Protein AF-A0AAE3ELM3-F1 (afdb_monomer)

Radius of gyration: 30.12 Å; Cα contacts (8 Å, |Δi|>4): 1224; chains: 1; bounding box: 71×66×87 Å

pLDDT: mean 86.5, std 17.73, range [20.83, 98.94]

Organism: NCBI:txid156

Foldseek 3Di:
DDDDDDDDDDDDDDDDDDPDDDDDDDDDDDDPKAQPAKDKPPLAAEAAEQFDKDAIFIWGQIPVRDIDTDQFFPDKDDDCQWDDDGRMIHGHDFDWDWIWTHHRHHTGTYTYGYDHFFDAKEKDWPQDDPQEDEDEQQDKTFIWIWTQTPVRDIDTDAVVQPKDKDDPQWDWEGDVVGIITGRQAFDWDWIWIDGRPYIYIGTYGYHGQDLDDFFDQDLVLLLAAAAEDAQAFVPADVVVPRHDALVSLLVLVVLCVVLRHAEYEDAFLHPRVVSNLVSCVVNVRNHAYAYHQAQQEECVPCVNVSVVRLVSVLVCCVVRVSRYQEYAYHAQQPDPVPPGRHYALVRLLRSLSNSVVSDDHFYEHEHALLLLFDQDLDDDPPDAWQPDDRPRSPACPPPVGHRPNVSRLVNGSAYAHEDELLVCVVVCRTNLQQVVDDPFLVSLLVSLVVSLVRRLSSVVRSQVSCVVSVVNVHAYAHNEYFAFCDQQQPSFQGHHLLSRLSNVVSVCCQANNPPADPSRPRHHSHHHYPHAEFHCNCRSPTRGHCAYSVRQGTSNRCVPDPDPSRHDDPPDDDDDSRPRGHNPRD

Structure (mmCIF, N/CA/C/O backbone):
data_AF-A0AAE3ELM3-F1
#
_entry.id   AF-A0AAE3ELM3-F1
#
loop_
_atom_site.group_PDB
_atom_site.id
_atom_site.type_symbol
_atom_site.label_atom_id
_atom_site.label_alt_id
_atom_site.label_comp_id
_atom_site.label_asym_id
_atom_site.label_entity_id
_atom_site.label_seq_id
_atom_site.pdbx_PDB_ins_code
_atom_site.Cartn_x
_atom_site.Cartn_y
_atom_site.Cartn_z
_atom_site.occupancy
_atom_site.B_iso_or_equiv
_atom_site.auth_seq_id
_atom_site.auth_comp_id
_atom_site.auth_asym_id
_atom_site.auth_atom_id
_atom_site.pdbx_PDB_model_num
ATOM 1 N N . MET A 1 1 ? 17.081 30.470 3.384 1.00 31.11 1 MET A N 1
ATOM 2 C CA . MET A 1 1 ? 16.284 31.578 3.964 1.00 31.11 1 MET A CA 1
ATOM 3 C C . MET A 1 1 ? 15.114 30.976 4.727 1.00 31.11 1 MET A C 1
ATOM 5 O O . MET A 1 1 ? 14.597 29.957 4.302 1.00 31.11 1 MET A O 1
ATOM 9 N N . LYS A 1 2 ? 14.789 31.534 5.896 1.00 24.12 2 LYS A N 1
ATOM 10 C CA . LYS A 1 2 ? 13.784 31.037 6.851 1.00 24.12 2 LYS A CA 1
ATOM 11 C C . LYS A 1 2 ? 12.340 31.357 6.404 1.00 24.12 2 LYS A C 1
ATOM 13 O O . LYS A 1 2 ? 12.124 32.464 5.928 1.00 24.12 2 LYS A O 1
ATOM 18 N N . LYS A 1 3 ? 11.403 30.488 6.838 1.00 23.50 3 LYS A N 1
ATOM 19 C CA . LYS A 1 3 ? 10.053 30.774 7.402 1.00 23.50 3 LYS A CA 1
ATOM 20 C C . LYS A 1 3 ? 8.847 31.039 6.456 1.00 23.50 3 LYS A C 1
ATOM 22 O O . LYS A 1 3 ? 8.784 32.110 5.874 1.00 23.50 3 LYS A O 1
ATOM 27 N N . ILE A 1 4 ? 7.824 30.154 6.486 1.00 23.53 4 ILE A N 1
ATOM 28 C CA . ILE A 1 4 ? 6.465 30.309 7.109 1.00 23.53 4 ILE A CA 1
ATOM 29 C C . ILE A 1 4 ? 5.356 29.493 6.399 1.00 23.53 4 ILE A C 1
ATOM 31 O O . ILE A 1 4 ? 5.219 29.607 5.188 1.00 23.53 4 ILE A O 1
ATOM 35 N N . ALA A 1 5 ? 4.545 28.799 7.229 1.00 24.80 5 ALA A N 1
ATOM 36 C CA . ALA A 1 5 ? 3.102 28.431 7.158 1.00 24.80 5 ALA A CA 1
ATOM 37 C C . ALA A 1 5 ? 2.951 26.930 7.508 1.00 24.80 5 ALA A C 1
ATOM 39 O O . ALA A 1 5 ? 3.379 26.096 6.730 1.00 24.80 5 ALA A O 1
ATOM 40 N N . LEU A 1 6 ? 2.601 26.460 8.715 1.00 21.14 6 LEU A N 1
ATOM 41 C CA . LEU A 1 6 ? 1.459 26.673 9.626 1.00 21.14 6 LEU A CA 1
ATOM 42 C C . LEU A 1 6 ? 0.081 26.423 8.991 1.00 21.14 6 LEU A C 1
ATOM 44 O O . LEU A 1 6 ? -0.468 27.334 8.385 1.00 21.14 6 LEU A O 1
ATOM 48 N N . THR A 1 7 ? -0.505 25.242 9.236 1.00 22.36 7 THR A N 1
ATOM 49 C CA . THR A 1 7 ? -1.917 25.059 9.642 1.00 22.36 7 THR A CA 1
ATOM 50 C C . THR A 1 7 ? -2.063 23.742 10.429 1.00 22.36 7 THR A C 1
ATOM 52 O O . THR A 1 7 ? -1.334 22.784 10.200 1.00 22.36 7 THR A O 1
ATOM 55 N N . LEU A 1 8 ? -2.939 23.794 11.435 1.00 20.83 8 LEU A N 1
ATOM 56 C CA . LEU A 1 8 ? -3.191 22.884 12.554 1.00 20.83 8 LEU A CA 1
ATOM 57 C C . LEU A 1 8 ? -3.779 21.513 12.165 1.00 20.83 8 LEU A C 1
ATOM 59 O O . LEU A 1 8 ? -4.745 21.461 11.411 1.00 20.83 8 LEU A O 1
ATOM 63 N N . MET A 1 9 ? -3.361 20.462 12.878 1.00 21.52 9 MET A N 1
ATOM 64 C CA . MET A 1 9 ? -4.254 19.389 13.336 1.00 21.52 9 MET A CA 1
ATOM 65 C C . MET A 1 9 ? -3.806 18.893 14.719 1.00 21.52 9 MET A C 1
ATOM 67 O O . MET A 1 9 ? -2.619 18.890 15.045 1.00 21.52 9 MET A O 1
ATOM 71 N N . ALA A 1 10 ? -4.793 18.607 15.564 1.00 21.73 10 ALA A N 1
ATOM 72 C CA . ALA A 1 10 ? -4.666 18.370 16.994 1.00 21.73 10 ALA A CA 1
ATOM 73 C C . ALA A 1 10 ? -3.895 17.078 17.309 1.00 21.73 10 ALA A C 1
ATOM 75 O O . ALA A 1 10 ? -4.204 16.016 16.780 1.00 21.73 10 ALA A O 1
ATOM 76 N N . ALA A 1 11 ? -2.907 17.186 18.198 1.00 23.77 11 ALA A N 1
ATOM 77 C CA . ALA A 1 11 ? -2.119 16.066 18.689 1.00 23.77 11 ALA A CA 1
ATOM 78 C C . ALA A 1 11 ? -2.750 15.476 19.958 1.00 23.77 11 ALA A C 1
ATOM 80 O O . ALA A 1 11 ? -2.839 16.146 20.990 1.00 23.77 11 ALA A O 1
ATOM 81 N N . SER A 1 12 ? -3.126 14.202 19.882 1.00 22.72 12 SER A N 1
ATOM 82 C CA . SER A 1 12 ? -3.283 13.318 21.035 1.00 22.72 12 SER A CA 1
ATOM 83 C C . SER A 1 12 ? -1.899 13.067 21.638 1.00 22.72 12 SER A C 1
ATOM 85 O O . SER A 1 12 ? -1.017 12.518 20.982 1.00 22.72 12 SER A O 1
ATOM 87 N N . ILE A 1 13 ? -1.678 13.507 22.877 1.00 23.81 13 ILE A N 1
ATOM 88 C CA . ILE A 1 13 ? -0.416 13.292 23.592 1.00 23.81 13 ILE A CA 1
ATOM 89 C C . ILE A 1 13 ? -0.463 11.903 24.234 1.00 23.81 13 ILE A C 1
ATOM 91 O O . ILE A 1 13 ? -1.102 11.708 25.265 1.00 23.81 13 ILE A O 1
ATOM 95 N N . ALA A 1 14 ? 0.230 10.944 23.619 1.00 24.64 14 ALA A N 1
ATOM 96 C CA . ALA A 1 14 ? 0.595 9.685 24.253 1.00 24.64 14 ALA A CA 1
ATOM 97 C C . ALA A 1 14 ? 1.816 9.908 25.163 1.00 24.64 14 ALA A C 1
ATOM 99 O O . ALA A 1 14 ? 2.844 10.449 24.751 1.00 24.64 14 ALA A O 1
ATOM 100 N N . LEU A 1 15 ? 1.669 9.512 26.425 1.00 24.39 15 LEU A N 1
ATOM 101 C CA . LEU A 1 15 ? 2.654 9.640 27.491 1.00 24.39 15 LEU A CA 1
ATOM 102 C C . LEU A 1 15 ? 3.728 8.545 27.339 1.00 24.39 15 LEU A C 1
ATOM 104 O O . LEU A 1 15 ? 3.475 7.383 27.645 1.00 24.39 15 LEU A O 1
ATOM 108 N N . ALA A 1 16 ? 4.929 8.902 26.879 1.00 25.42 16 ALA A N 1
ATOM 109 C CA . ALA A 1 16 ? 6.092 8.015 26.928 1.00 25.42 16 ALA A CA 1
ATOM 110 C C . ALA A 1 16 ? 6.885 8.268 28.221 1.00 25.42 16 ALA A C 1
ATOM 112 O O . ALA A 1 16 ? 7.353 9.378 28.482 1.00 25.42 16 ALA A O 1
ATOM 113 N N . ALA A 1 17 ? 7.023 7.224 29.038 1.00 25.05 17 ALA A N 1
ATOM 114 C CA . ALA A 1 17 ? 7.783 7.237 30.278 1.00 25.05 17 ALA A CA 1
ATOM 115 C C . ALA A 1 17 ? 9.288 7.402 30.003 1.00 25.05 17 ALA A C 1
ATOM 117 O O . ALA A 1 17 ? 9.939 6.494 29.493 1.00 25.05 17 ALA A O 1
ATOM 118 N N . PHE A 1 18 ? 9.858 8.541 30.402 1.00 24.84 18 PHE A N 1
ATOM 119 C CA . PHE A 1 18 ? 11.303 8.699 30.563 1.00 24.84 18 PHE A CA 1
ATOM 120 C C . PHE A 1 18 ? 11.675 8.468 32.029 1.00 24.84 18 PHE A C 1
ATOM 122 O O . PHE A 1 18 ? 11.597 9.360 32.873 1.00 24.84 18 PHE A O 1
ATOM 129 N N . THR A 1 19 ? 12.104 7.249 32.341 1.00 26.81 19 THR A N 1
ATOM 130 C CA . THR A 1 19 ? 12.900 6.972 33.538 1.00 26.81 19 THR A CA 1
ATOM 131 C C . THR A 1 19 ? 14.340 7.416 33.308 1.00 26.81 19 THR A C 1
ATOM 133 O O . THR A 1 19 ? 15.015 6.895 32.425 1.00 26.81 19 THR A O 1
ATOM 136 N N . GLY A 1 20 ? 14.825 8.314 34.167 1.00 26.19 20 GLY A N 1
ATOM 137 C CA . GLY A 1 20 ? 16.253 8.472 34.433 1.00 26.19 20 GLY A CA 1
ATOM 138 C C . GLY A 1 20 ? 16.920 9.693 33.807 1.00 26.19 20 GLY A C 1
ATOM 139 O O . GLY A 1 20 ? 17.681 9.562 32.861 1.00 26.19 20 GLY A O 1
ATOM 140 N N . CYS A 1 21 ? 16.745 10.862 34.426 1.00 24.48 21 CYS A N 1
ATOM 141 C CA . CYS A 1 21 ? 17.859 11.788 34.626 1.00 24.48 21 CYS A CA 1
ATOM 142 C C . CYS A 1 21 ? 17.506 12.783 35.736 1.00 24.48 21 CYS A C 1
ATOM 144 O O . CYS A 1 21 ? 16.582 13.582 35.607 1.00 24.48 21 CYS A O 1
ATOM 146 N N . SER A 1 22 ? 18.243 12.735 36.845 1.00 30.77 22 SER A N 1
ATOM 147 C CA . SER A 1 22 ? 18.245 13.802 37.840 1.00 30.77 22 SER A CA 1
ATOM 148 C C . SER A 1 22 ? 18.814 15.067 37.194 1.00 30.77 22 SER A C 1
ATOM 150 O O . SER A 1 22 ? 20.025 15.163 36.997 1.00 30.77 22 SER A O 1
ATOM 152 N N . GLN A 1 23 ? 17.963 16.032 36.857 1.00 27.97 23 GLN A N 1
ATOM 153 C CA . GLN A 1 23 ? 18.405 17.391 36.559 1.00 27.97 23 GLN A CA 1
ATOM 154 C C . GLN A 1 23 ? 18.142 18.269 37.777 1.00 27.97 23 GLN A C 1
ATOM 156 O O . GLN A 1 23 ? 17.056 18.791 38.001 1.00 27.97 23 GLN A O 1
ATOM 161 N N . THR A 1 24 ? 19.180 18.388 38.598 1.00 32.44 24 THR A N 1
ATOM 162 C CA . THR A 1 24 ? 19.402 19.552 39.447 1.00 32.44 24 THR A CA 1
ATOM 163 C C . THR A 1 24 ? 19.797 20.727 38.559 1.00 32.44 24 THR A C 1
ATOM 165 O O . THR A 1 24 ? 20.784 20.618 37.831 1.00 32.44 24 THR A O 1
ATOM 168 N N . GLY A 1 25 ? 19.086 21.848 38.658 1.00 27.98 25 GLY A N 1
ATOM 169 C CA . GLY A 1 25 ? 19.544 23.118 38.101 1.00 27.98 25 GLY A CA 1
ATOM 170 C C . GLY A 1 25 ? 18.412 24.001 37.607 1.00 27.98 25 GLY A C 1
ATOM 171 O O . GLY A 1 25 ? 18.309 24.209 36.406 1.00 27.98 25 GLY A O 1
ATOM 172 N N . ASP A 1 26 ? 17.595 24.521 38.526 1.00 35.44 26 ASP A N 1
ATOM 173 C CA . ASP A 1 26 ? 16.844 25.744 38.247 1.00 35.44 26 ASP A CA 1
ATOM 174 C C . ASP A 1 26 ? 17.759 26.956 38.467 1.00 35.44 26 ASP A C 1
ATOM 176 O O . ASP A 1 26 ? 18.545 27.026 39.418 1.00 35.44 26 ASP A O 1
ATOM 180 N N . ASP A 1 27 ? 17.634 27.876 37.521 1.00 40.88 27 ASP A N 1
ATOM 181 C CA . ASP A 1 27 ? 18.385 29.099 37.297 1.00 40.88 27 ASP A CA 1
ATOM 182 C C . ASP A 1 27 ? 18.677 29.946 38.544 1.00 40.88 27 ASP A C 1
ATOM 184 O O . ASP A 1 27 ? 17.789 30.430 39.249 1.00 40.88 27 ASP A O 1
ATOM 188 N N . ALA A 1 28 ? 19.963 30.243 38.734 1.00 37.75 28 ALA A N 1
ATOM 189 C CA . ALA A 1 28 ? 20.423 31.349 39.556 1.00 37.75 28 ALA A CA 1
ATOM 190 C C . ALA A 1 28 ? 20.640 32.593 38.677 1.00 37.75 28 ALA A C 1
ATOM 192 O O . ALA A 1 28 ? 21.554 32.610 37.852 1.00 37.75 28 ALA A O 1
ATOM 193 N N . GLY A 1 29 ? 19.871 33.666 38.910 1.00 35.34 29 GLY A N 1
ATOM 194 C CA . GLY A 1 29 ? 20.280 35.007 38.478 1.00 35.34 29 GLY A CA 1
ATOM 195 C C . GLY A 1 29 ? 19.213 36.109 38.426 1.00 35.34 29 GLY A C 1
ATOM 196 O O . GLY A 1 29 ? 18.658 36.366 37.367 1.00 35.34 29 GLY A O 1
ATOM 197 N N . ALA A 1 30 ? 19.126 36.864 39.532 1.00 36.12 30 ALA A N 1
ATOM 198 C CA . ALA A 1 30 ? 18.789 38.295 39.658 1.00 36.12 30 ALA A CA 1
ATOM 199 C C . ALA A 1 30 ? 17.359 38.723 40.065 1.00 36.12 30 ALA A C 1
ATOM 201 O O . ALA A 1 30 ? 16.359 38.314 39.492 1.00 36.12 30 ALA A O 1
ATOM 202 N N . SER A 1 31 ? 17.353 39.697 40.991 1.00 44.28 31 SER A N 1
ATOM 203 C CA . SER A 1 31 ? 16.244 40.487 41.551 1.00 44.28 31 SER A CA 1
ATOM 204 C C . SER A 1 31 ? 15.563 39.903 42.793 1.00 44.28 31 SER A C 1
ATOM 206 O O . SER A 1 31 ? 15.165 38.747 42.822 1.00 44.28 31 SER A O 1
ATOM 208 N N . GLY A 1 32 ? 15.381 40.734 43.827 1.00 56.69 32 GLY A N 1
ATOM 209 C CA . GLY A 1 32 ? 14.529 40.475 44.998 1.00 56.69 32 GLY A CA 1
ATOM 210 C C . GLY A 1 32 ? 13.038 40.458 44.646 1.00 56.69 32 GLY A C 1
ATOM 211 O O . GLY A 1 32 ? 12.214 41.025 45.364 1.00 56.69 32 GLY A O 1
ATOM 212 N N . THR A 1 33 ? 12.713 39.862 43.504 1.00 67.06 33 THR A N 1
ATOM 213 C CA . THR A 1 33 ? 11.370 39.704 42.992 1.00 67.06 33 THR A CA 1
ATOM 214 C C . THR A 1 33 ? 10.753 38.477 43.658 1.00 67.06 33 THR A C 1
ATOM 216 O O . THR A 1 33 ? 11.276 37.372 43.552 1.00 67.06 33 THR A O 1
ATOM 219 N N . THR A 1 34 ? 9.644 38.669 44.365 1.00 88.19 34 THR A N 1
ATOM 220 C CA . THR A 1 34 ? 8.918 37.607 45.069 1.00 88.19 34 THR A CA 1
ATOM 221 C C . THR A 1 34 ? 7.609 37.302 44.353 1.00 88.19 34 THR A C 1
ATOM 223 O O . THR A 1 34 ? 7.040 38.170 43.684 1.00 88.19 34 THR A O 1
ATOM 226 N N . VAL A 1 35 ? 7.098 36.078 44.496 1.00 89.88 35 VAL A N 1
ATOM 227 C CA . VAL A 1 35 ? 5.748 35.747 44.022 1.00 89.88 35 VAL A CA 1
ATOM 228 C C . VAL A 1 35 ? 4.731 36.509 44.870 1.00 89.88 35 VAL A C 1
ATOM 230 O O . VAL A 1 35 ? 4.658 36.340 46.084 1.00 89.88 35 VAL A O 1
ATOM 233 N N . LYS A 1 36 ? 3.948 37.379 44.228 1.00 92.75 36 LYS A N 1
ATOM 234 C CA . LYS A 1 36 ? 2.915 38.194 44.880 1.00 92.75 36 LYS A CA 1
ATOM 235 C C . LYS A 1 36 ? 1.566 37.480 44.906 1.00 92.75 36 LYS A C 1
ATOM 237 O O . LYS A 1 36 ? 0.828 37.591 45.880 1.00 92.75 36 LYS A O 1
ATOM 242 N N . SER A 1 37 ? 1.219 36.802 43.818 1.00 92.25 37 SER A N 1
ATOM 243 C CA . SER A 1 37 ? -0.020 36.034 43.700 1.00 92.25 37 SER A CA 1
ATOM 244 C C . SER A 1 37 ? 0.097 34.966 42.622 1.00 92.25 37 SER A C 1
ATOM 246 O O . SER A 1 37 ? 0.992 35.016 41.776 1.00 92.25 37 SER A O 1
ATOM 248 N N . LEU A 1 38 ? -0.836 34.019 42.633 1.00 95.38 38 LEU A N 1
ATOM 249 C CA . LEU A 1 38 ? -0.985 33.026 41.578 1.00 95.38 38 LEU A CA 1
ATOM 250 C C . LEU A 1 38 ? -2.226 33.330 40.742 1.00 95.38 38 LEU A C 1
ATOM 252 O O . LEU A 1 38 ? -3.242 33.789 41.257 1.00 95.38 38 LEU A O 1
ATOM 256 N N . THR A 1 39 ? -2.138 33.043 39.450 1.00 93.88 39 THR A N 1
ATOM 257 C CA . THR A 1 39 ? -3.291 32.924 38.556 1.00 93.88 39 THR A CA 1
ATOM 258 C C . THR A 1 39 ? -3.341 31.490 38.074 1.00 93.88 39 THR A C 1
ATOM 260 O O . THR A 1 39 ? -2.351 30.987 37.544 1.00 93.88 39 THR A O 1
ATOM 263 N N . VAL A 1 40 ? -4.478 30.833 38.266 1.00 94.12 40 VAL A N 1
ATOM 264 C CA . VAL A 1 40 ? -4.682 29.448 37.851 1.00 94.12 40 VAL A CA 1
ATOM 265 C C . VAL A 1 40 ? -5.812 29.398 36.837 1.00 94.12 40 VAL A C 1
ATOM 267 O O . VAL A 1 40 ? -6.820 30.090 36.976 1.00 94.12 40 VAL A O 1
ATOM 270 N N . THR A 1 41 ? -5.612 28.625 35.777 1.00 93.75 41 THR A N 1
ATOM 271 C CA . THR A 1 41 ? -6.621 28.380 34.748 1.00 93.75 41 THR A CA 1
ATOM 272 C C . THR A 1 41 ? -6.786 26.870 34.574 1.00 93.75 41 THR A C 1
ATOM 274 O O . THR A 1 41 ? -5.778 26.209 34.318 1.00 93.75 41 THR A O 1
ATOM 277 N N . PRO A 1 42 ? -8.009 26.325 34.698 1.00 94.12 42 PRO A N 1
ATOM 278 C CA . PRO A 1 42 ? -9.259 27.040 34.987 1.00 94.12 42 PRO A CA 1
ATOM 279 C C . PRO A 1 42 ? -9.321 27.575 36.435 1.00 94.12 42 PRO A C 1
ATOM 281 O O . PRO A 1 42 ? -8.687 27.029 37.333 1.00 94.12 42 PRO A O 1
ATOM 284 N N . ALA A 1 43 ? -10.040 28.685 36.646 1.00 93.56 43 ALA A N 1
ATOM 285 C CA . ALA A 1 43 ? -10.176 29.325 37.965 1.00 93.56 43 ALA A CA 1
ATOM 286 C C . ALA A 1 43 ? -11.247 28.659 38.851 1.00 93.56 43 ALA A C 1
ATOM 288 O O . ALA A 1 43 ? -11.257 28.853 40.065 1.00 93.56 43 ALA A O 1
ATOM 289 N N . GLU A 1 44 ? -12.115 27.856 38.241 1.00 95.62 44 GLU A N 1
ATOM 290 C CA . GLU A 1 44 ? -13.090 26.974 38.875 1.00 95.62 44 GLU A CA 1
ATOM 291 C C . GLU A 1 44 ? -13.310 25.755 37.976 1.00 95.62 44 GLU A C 1
ATOM 293 O O . GLU A 1 44 ? -13.093 25.824 36.765 1.00 95.62 44 GLU A O 1
ATOM 298 N N . ILE A 1 45 ? -13.733 24.642 38.564 1.00 93.25 45 ILE A N 1
ATOM 299 C CA . ILE A 1 45 ? -14.085 23.424 37.839 1.00 93.25 45 ILE A CA 1
ATOM 300 C C . ILE A 1 45 ? -15.494 23.012 38.255 1.00 93.25 45 ILE A C 1
ATOM 302 O O . ILE A 1 45 ? -15.753 22.718 39.420 1.00 93.25 45 ILE A O 1
ATOM 306 N N . THR A 1 46 ? -16.413 22.951 37.305 1.00 92.00 46 THR A N 1
ATOM 307 C CA . THR A 1 46 ? -17.793 22.522 37.541 1.00 92.00 46 THR A CA 1
ATOM 308 C C . THR A 1 46 ? -18.109 21.290 36.703 1.00 92.00 46 THR A C 1
ATOM 310 O O . THR A 1 46 ? -17.515 21.081 35.648 1.00 92.00 46 THR A O 1
ATOM 313 N N . ASP A 1 47 ? -19.023 20.453 37.200 1.00 87.75 47 ASP A N 1
ATOM 314 C CA . ASP A 1 47 ? -19.543 19.270 36.497 1.00 87.75 47 ASP A CA 1
ATOM 315 C C . ASP A 1 47 ? -18.494 18.249 36.016 1.00 87.75 47 ASP A C 1
ATOM 317 O O . ASP A 1 47 ? -18.750 17.493 35.070 1.00 87.75 47 ASP A O 1
ATOM 321 N N . LEU A 1 48 ? -17.340 18.181 36.686 1.00 91.12 48 LEU A N 1
ATOM 322 C CA . LEU A 1 48 ? -16.274 17.243 36.345 1.00 91.12 48 LEU A CA 1
ATOM 323 C C . LEU A 1 48 ? -16.761 15.808 36.563 1.00 91.12 48 LEU A C 1
ATOM 325 O O . LEU A 1 48 ? -17.213 15.483 37.657 1.00 91.12 48 LEU A O 1
ATOM 329 N N . GLN A 1 49 ? -16.702 14.935 35.560 1.00 91.38 49 GLN A N 1
ATOM 330 C CA . GLN A 1 49 ? -17.092 13.539 35.763 1.00 91.38 49 GLN A CA 1
ATOM 331 C C . GLN A 1 49 ? -15.993 12.779 36.502 1.00 91.38 49 GLN A C 1
ATOM 333 O O . GLN A 1 49 ? -14.809 13.086 36.372 1.00 91.38 49 GLN A O 1
ATOM 338 N N . VAL A 1 50 ? -16.362 11.740 37.251 1.00 89.81 50 VAL A N 1
ATOM 339 C CA . VAL A 1 50 ? -15.374 10.763 37.737 1.00 89.81 50 VAL A CA 1
ATOM 340 C C . VAL A 1 50 ? -14.553 10.236 36.548 1.00 89.81 50 VAL A C 1
ATOM 342 O O . VAL A 1 50 ? -15.112 9.958 35.488 1.00 89.81 50 VAL A O 1
ATOM 345 N N . SER A 1 51 ? -13.235 10.114 36.735 1.00 89.38 51 SER A N 1
ATOM 346 C CA . SER A 1 51 ? -12.222 9.780 35.720 1.00 89.38 51 SER A CA 1
ATOM 347 C C . SER A 1 51 ? -11.868 10.888 34.721 1.00 89.38 51 SER A C 1
ATOM 349 O O . SER A 1 51 ? -10.935 10.695 33.942 1.00 89.38 51 SER A O 1
ATOM 351 N N . ASP A 1 52 ? -12.531 12.049 34.743 1.00 90.00 52 ASP A N 1
ATOM 352 C CA . ASP A 1 52 ? -12.083 13.191 33.943 1.00 90.00 52 ASP A CA 1
ATOM 353 C C . ASP A 1 52 ? -10.760 13.754 34.466 1.00 90.00 52 ASP A C 1
ATOM 355 O O . ASP A 1 52 ? -10.491 13.779 35.674 1.00 90.00 52 ASP A O 1
ATOM 359 N N . THR A 1 53 ? -9.962 14.276 33.536 1.00 91.81 53 THR A N 1
ATOM 360 C CA . THR A 1 53 ? -8.721 14.981 33.844 1.00 91.81 53 THR A CA 1
ATOM 361 C C . THR A 1 53 ? -8.808 16.458 33.492 1.00 91.81 53 THR A C 1
ATOM 363 O O . THR A 1 53 ? -9.330 16.814 32.437 1.00 91.81 53 THR A O 1
ATOM 366 N N . VAL A 1 54 ? -8.220 17.317 34.323 1.00 93.44 54 VAL A N 1
ATOM 367 C CA . VAL A 1 54 ? -8.099 18.758 34.057 1.00 93.44 54 VAL A CA 1
ATOM 368 C C . VAL A 1 54 ? -6.645 19.179 34.183 1.00 93.44 54 VAL A C 1
ATOM 370 O O . VAL A 1 54 ? -6.027 18.991 35.230 1.00 93.44 54 VAL A O 1
ATOM 373 N N . THR A 1 55 ? -6.097 19.792 33.136 1.00 93.88 55 THR A N 1
ATOM 374 C CA . THR A 1 55 ? -4.765 20.401 33.191 1.00 93.88 55 THR A CA 1
ATOM 375 C C . THR A 1 55 ? -4.853 21.837 33.691 1.00 93.88 55 THR A C 1
ATOM 377 O O . THR A 1 55 ? -5.573 22.670 33.143 1.00 93.88 55 THR A O 1
ATOM 380 N N . PHE A 1 56 ? -4.066 22.136 34.714 1.00 92.69 56 PHE A N 1
ATOM 381 C CA . PHE A 1 56 ? -3.940 23.450 35.311 1.00 92.69 56 PHE A CA 1
ATOM 382 C C . PHE A 1 56 ? -2.795 24.209 34.640 1.00 92.69 56 PHE A C 1
ATOM 384 O O . PHE A 1 56 ? -1.650 23.756 34.604 1.00 92.69 56 PHE A O 1
ATOM 391 N N . THR A 1 57 ? -3.075 25.420 34.170 1.00 93.44 57 THR A N 1
ATOM 392 C CA . THR A 1 57 ? -2.033 26.410 33.889 1.00 93.44 57 THR A CA 1
ATOM 393 C C . THR A 1 57 ? -1.853 27.275 35.123 1.00 93.44 57 THR A C 1
ATOM 395 O O . THR A 1 57 ? -2.750 28.035 35.484 1.00 93.44 57 THR A O 1
ATOM 398 N N . VAL A 1 58 ? -0.688 27.176 35.760 1.00 94.12 58 VAL A N 1
ATOM 399 C CA . VAL A 1 58 ? -0.340 27.967 36.943 1.00 94.12 58 VAL A CA 1
ATOM 400 C C . VAL A 1 58 ? 0.622 29.076 36.526 1.00 94.12 58 VAL A C 1
ATOM 402 O O . VAL A 1 58 ? 1.658 28.815 35.916 1.00 94.12 58 VAL A O 1
ATOM 405 N N . LYS A 1 59 ? 0.284 30.327 36.834 1.00 94.38 59 LYS A N 1
ATOM 406 C CA . LYS A 1 59 ? 1.124 31.502 36.579 1.00 94.38 59 LYS A CA 1
ATOM 407 C C . LYS A 1 59 ? 1.423 32.230 37.882 1.00 94.38 59 LYS A C 1
ATOM 409 O O . LYS A 1 59 ? 0.503 32.616 38.598 1.00 94.38 59 LYS A O 1
ATOM 414 N N . ALA A 1 60 ? 2.700 32.446 38.164 1.00 94.06 60 ALA A N 1
ATOM 415 C CA . ALA A 1 60 ? 3.168 33.268 39.266 1.00 94.06 60 ALA A CA 1
ATOM 416 C C . ALA A 1 60 ? 3.267 34.730 38.812 1.00 94.06 60 ALA A C 1
ATOM 418 O O . ALA A 1 60 ? 4.029 35.051 37.898 1.00 94.06 60 ALA A O 1
ATOM 419 N N . ASN A 1 61 ? 2.493 35.611 39.445 1.00 93.56 61 ASN A N 1
ATOM 420 C CA . ASN A 1 61 ? 2.595 37.055 39.266 1.00 93.56 61 ASN A CA 1
ATOM 421 C C . ASN A 1 61 ? 3.661 37.584 40.221 1.00 93.56 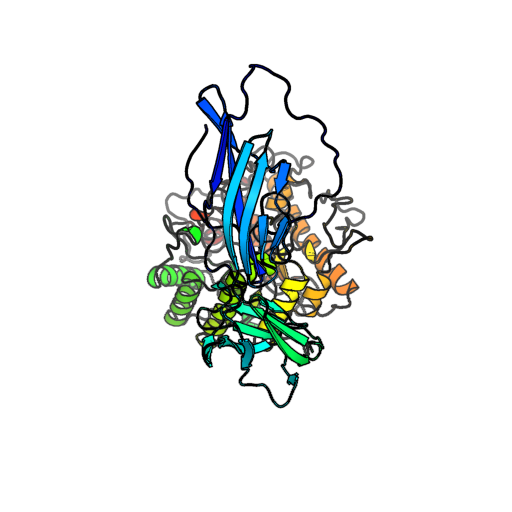61 ASN A C 1
ATOM 423 O O . ASN A 1 61 ? 3.532 37.465 41.444 1.00 93.56 61 ASN A O 1
ATOM 427 N N . LEU A 1 62 ? 4.712 38.156 39.660 1.00 93.56 62 LEU A N 1
ATOM 428 C CA . LEU A 1 62 ? 5.908 38.545 40.380 1.00 93.56 62 LEU A CA 1
ATOM 429 C C . LEU A 1 62 ? 5.831 40.005 40.859 1.00 93.56 62 LEU A C 1
ATOM 431 O O . LEU A 1 62 ? 5.087 40.824 40.314 1.00 93.56 62 LEU A O 1
ATOM 435 N N . SER A 1 63 ? 6.569 40.347 41.919 1.00 90.75 63 SER A N 1
ATOM 436 C CA . SER A 1 63 ? 6.502 41.672 42.557 1.00 90.75 63 SER A CA 1
ATOM 437 C C . SER A 1 63 ? 6.996 42.828 41.675 1.00 90.75 63 SER A C 1
ATOM 439 O O . SER A 1 63 ? 6.627 43.974 41.927 1.00 90.75 63 SER A O 1
ATOM 441 N N . ASP A 1 64 ? 7.758 42.534 40.619 1.00 89.56 64 ASP A N 1
ATOM 442 C CA . ASP A 1 64 ? 8.206 43.483 39.592 1.00 89.56 64 ASP A CA 1
ATOM 443 C C . ASP A 1 64 ? 7.205 43.654 38.431 1.00 89.56 64 ASP A C 1
ATOM 445 O O . ASP A 1 64 ? 7.459 44.406 37.492 1.00 89.56 64 ASP A O 1
ATOM 449 N N . GLY A 1 65 ? 6.050 42.985 38.507 1.00 86.94 65 GLY A N 1
ATOM 450 C CA . GLY A 1 65 ? 4.988 43.044 37.506 1.00 86.94 65 GLY A CA 1
ATOM 451 C C . GLY A 1 65 ? 5.125 42.032 36.367 1.00 86.94 65 GLY A C 1
ATOM 452 O O . GLY A 1 65 ? 4.249 41.990 35.504 1.00 86.94 65 GLY A O 1
ATOM 453 N N . THR A 1 66 ? 6.175 41.206 36.349 1.00 92.25 66 THR A N 1
ATOM 454 C CA . THR A 1 66 ? 6.316 40.120 35.367 1.00 92.25 66 THR A CA 1
ATOM 455 C C . THR A 1 66 ? 5.483 38.886 35.748 1.00 92.25 66 THR A C 1
ATOM 457 O O . THR A 1 66 ? 5.012 38.747 36.879 1.00 92.25 66 THR A O 1
ATOM 460 N N . VAL A 1 67 ? 5.252 37.982 34.787 1.00 91.94 67 VAL A N 1
ATOM 461 C CA . VAL A 1 67 ? 4.462 36.755 34.984 1.00 91.94 67 VAL A CA 1
ATOM 462 C C . VAL A 1 67 ? 5.266 35.545 34.519 1.00 91.94 67 VAL A C 1
ATOM 464 O O . VAL A 1 67 ? 5.705 35.500 33.370 1.00 91.94 67 VAL A O 1
ATOM 467 N N . LYS A 1 68 ? 5.423 34.548 35.394 1.00 92.06 68 LYS A N 1
ATOM 468 C CA . LYS A 1 68 ? 6.134 33.289 35.121 1.00 92.06 68 LYS A CA 1
ATOM 469 C C . LYS A 1 68 ? 5.146 32.126 35.060 1.00 92.06 68 LYS A C 1
ATOM 471 O O . LYS A 1 68 ? 4.350 31.948 35.977 1.00 92.06 68 LYS A O 1
ATOM 476 N N . THR A 1 69 ? 5.206 31.308 34.012 1.00 91.44 69 THR A N 1
ATOM 477 C CA . THR A 1 69 ? 4.462 30.038 33.967 1.00 91.44 69 THR A CA 1
ATOM 478 C C . THR A 1 69 ? 5.170 29.003 34.837 1.00 91.44 69 THR A C 1
ATOM 480 O O . THR A 1 69 ? 6.382 28.828 34.739 1.00 91.44 69 THR A O 1
ATOM 483 N N . VAL A 1 70 ? 4.409 28.323 35.686 1.00 90.00 70 VAL A N 1
ATOM 484 C CA . VAL A 1 70 ? 4.893 27.327 36.640 1.00 90.00 70 VAL A CA 1
ATOM 485 C C . VAL A 1 70 ? 4.619 25.938 36.070 1.00 90.00 70 VAL A C 1
ATOM 487 O O . VAL A 1 70 ? 3.466 25.535 35.913 1.00 90.00 70 VAL A O 1
ATOM 490 N N . SER A 1 71 ? 5.687 25.203 35.760 1.00 81.44 71 SER A N 1
ATOM 491 C CA . SER A 1 71 ? 5.613 23.835 35.230 1.00 81.44 71 SER A CA 1
ATOM 492 C C . SER A 1 71 ? 5.058 22.837 36.249 1.00 81.44 71 SER A C 1
ATOM 494 O O . SER A 1 71 ? 4.415 21.865 35.859 1.00 81.44 71 SER A O 1
ATOM 496 N N . ARG A 1 72 ? 5.271 23.089 37.549 1.00 83.50 72 ARG A N 1
ATOM 497 C CA . ARG A 1 72 ? 4.742 22.284 38.655 1.00 83.50 72 ARG A CA 1
ATOM 498 C C . ARG A 1 72 ? 4.530 23.123 39.917 1.00 83.50 72 ARG A C 1
ATOM 500 O O . ARG A 1 72 ? 5.468 23.770 40.379 1.00 83.50 72 ARG A O 1
ATOM 507 N N . ALA A 1 73 ? 3.326 23.104 40.491 1.00 82.00 73 ALA A N 1
ATOM 508 C CA . ALA A 1 73 ? 3.066 23.749 41.785 1.00 82.00 73 ALA A CA 1
ATOM 509 C C . ALA A 1 73 ? 3.805 23.040 42.942 1.00 82.00 73 ALA A C 1
ATOM 511 O O . ALA A 1 73 ? 4.091 21.842 42.863 1.00 82.00 73 ALA A O 1
ATOM 512 N N . SER A 1 74 ? 4.105 23.759 44.033 1.00 79.62 74 SER A N 1
ATOM 513 C CA . SER A 1 74 ? 4.834 23.182 45.176 1.00 79.62 74 SER A CA 1
ATOM 514 C C . SER A 1 74 ? 3.990 22.195 45.976 1.00 79.62 74 SER A C 1
ATOM 516 O O . SER A 1 74 ? 4.521 21.218 46.503 1.00 79.62 74 SER A O 1
ATOM 518 N N . SER A 1 75 ? 2.677 22.422 46.053 1.00 82.75 75 SER A N 1
ATOM 519 C CA . SER A 1 75 ? 1.730 21.443 46.577 1.00 82.75 75 SER A CA 1
ATOM 520 C C . SER A 1 75 ? 0.313 21.695 46.069 1.00 82.75 75 SER A C 1
ATOM 522 O O . SER A 1 75 ? -0.049 22.812 45.686 1.00 82.75 75 SER A O 1
ATOM 524 N N . TYR A 1 76 ? -0.481 20.629 46.119 1.00 85.50 76 TYR A N 1
ATOM 525 C CA . TYR A 1 76 ? -1.928 20.653 45.971 1.00 85.50 76 TYR A CA 1
ATOM 526 C C . TYR A 1 76 ? -2.570 20.128 47.257 1.00 85.50 76 TYR A C 1
ATOM 528 O O . TYR A 1 76 ? -1.991 19.272 47.932 1.00 85.50 76 TYR A O 1
ATOM 536 N N . GLY A 1 77 ? -3.766 20.614 47.596 1.00 76.12 77 GLY A N 1
ATOM 537 C CA . GLY A 1 77 ? -4.574 20.033 48.674 1.00 76.12 77 GLY A CA 1
ATOM 538 C C . GLY A 1 77 ? -4.863 18.542 48.444 1.00 76.12 77 GLY A C 1
ATOM 539 O O . GLY A 1 77 ? -4.949 18.098 47.298 1.00 76.12 77 GLY A O 1
ATOM 540 N N . THR A 1 78 ? -5.031 17.772 49.522 1.00 75.62 78 THR A N 1
ATOM 541 C CA . THR A 1 78 ? -5.412 16.349 49.453 1.00 75.62 78 THR A CA 1
ATOM 542 C C . THR A 1 78 ? -6.931 16.194 49.523 1.00 75.62 78 THR A C 1
ATOM 544 O O . THR A 1 78 ? -7.602 16.909 50.266 1.00 75.62 78 THR A O 1
ATOM 547 N N . SER A 1 79 ? -7.481 15.269 48.738 1.00 88.06 79 SER A N 1
ATOM 548 C CA . SER A 1 79 ? -8.911 14.959 48.691 1.00 88.06 79 SER A CA 1
ATOM 549 C C . SER A 1 79 ? -9.107 13.488 48.325 1.00 88.06 79 SER A C 1
ATOM 551 O O . SER A 1 79 ? -8.284 12.913 47.621 1.00 88.06 79 SER A O 1
ATOM 553 N N . SER A 1 80 ? -10.204 12.879 48.777 1.00 89.50 80 SER A N 1
ATOM 554 C CA . SER A 1 80 ? -10.673 11.576 48.279 1.00 89.50 80 SER A CA 1
ATOM 555 C C . SER A 1 80 ? -11.360 11.668 46.912 1.00 89.50 80 SER A C 1
ATOM 557 O O . SER A 1 80 ? -11.646 10.642 46.298 1.00 89.50 80 SER A O 1
ATOM 559 N N . HIS A 1 81 ? -11.653 12.888 46.451 1.00 91.88 81 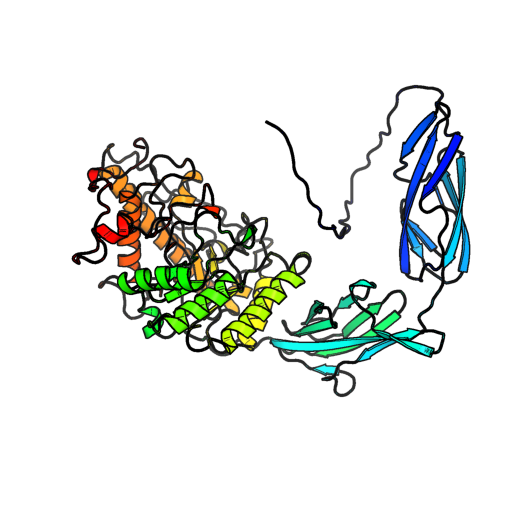HIS A N 1
ATOM 560 C CA . HIS A 1 81 ? -12.410 13.160 45.228 1.00 91.88 81 HIS A CA 1
ATOM 561 C C . HIS A 1 81 ? -11.526 13.378 43.997 1.00 91.88 81 HIS A C 1
ATOM 563 O O . HIS A 1 81 ? -12.040 13.353 42.880 1.00 91.88 81 HIS A O 1
ATOM 569 N N . TYR A 1 82 ? -10.219 13.588 44.180 1.00 93.12 82 TYR A N 1
ATOM 570 C CA . TYR A 1 82 ? -9.270 13.730 43.080 1.00 93.12 82 TYR A CA 1
ATOM 571 C C . TYR A 1 82 ? -7.840 13.337 43.477 1.00 93.12 82 TYR A C 1
ATOM 573 O O . TYR A 1 82 ? -7.461 13.396 44.647 1.00 93.12 82 TYR A O 1
ATOM 581 N N . THR A 1 83 ? -7.015 13.031 42.477 1.00 92.75 83 THR A N 1
ATOM 582 C CA . THR A 1 83 ? -5.549 12.974 42.579 1.00 92.75 83 THR A CA 1
ATOM 583 C C . THR A 1 83 ? -4.909 14.085 41.747 1.00 92.75 83 THR A C 1
ATOM 585 O O . THR A 1 83 ? -5.533 14.635 40.840 1.00 92.75 83 THR A O 1
ATOM 588 N N . MET A 1 84 ? -3.665 14.439 42.079 1.00 90.75 84 MET A N 1
ATOM 589 C CA . MET A 1 84 ? -2.878 15.443 41.361 1.00 90.75 84 MET A CA 1
ATOM 590 C C . MET A 1 84 ? -1.518 14.863 40.989 1.00 90.75 84 MET A C 1
ATOM 592 O O . MET A 1 84 ? -0.761 14.454 41.871 1.00 90.75 84 MET A O 1
ATOM 596 N N . GLU A 1 85 ? -1.182 14.890 39.704 1.00 88.88 85 GLU A N 1
ATOM 597 C CA . GLU A 1 85 ? 0.151 14.563 39.202 1.00 88.88 85 GLU A CA 1
ATOM 598 C C . GLU A 1 85 ? 0.665 15.719 38.341 1.00 88.88 85 GLU A C 1
ATOM 600 O O . GLU A 1 85 ? 0.029 16.129 37.371 1.00 88.88 85 GLU A O 1
ATOM 605 N N . ALA A 1 86 ? 1.803 16.302 38.736 1.00 87.12 86 ALA A N 1
ATOM 606 C CA . ALA A 1 86 ? 2.248 17.604 38.235 1.00 87.12 86 ALA A CA 1
ATOM 607 C C . ALA A 1 86 ? 1.105 18.636 38.310 1.00 87.12 86 ALA A C 1
ATOM 609 O O . ALA A 1 86 ? 0.588 18.866 39.397 1.00 87.12 86 ALA A O 1
ATOM 610 N N . ASN A 1 87 ? 0.701 19.226 37.185 1.00 91.50 87 ASN A N 1
ATOM 611 C CA . ASN A 1 87 ? -0.424 20.158 37.113 1.00 91.50 87 ASN A CA 1
ATOM 612 C C . ASN A 1 87 ? -1.700 19.507 36.541 1.00 91.50 87 ASN A C 1
ATOM 614 O O . ASN A 1 87 ? -2.551 20.209 36.001 1.00 91.50 87 ASN A O 1
ATOM 618 N N . ILE A 1 88 ? -1.838 18.183 36.600 1.00 92.69 88 ILE A N 1
ATOM 619 C CA . ILE A 1 88 ? -3.001 17.461 36.073 1.00 92.69 88 ILE A CA 1
ATOM 620 C C . ILE A 1 88 ? -3.806 16.896 37.240 1.00 92.69 88 ILE A C 1
ATOM 622 O O . ILE A 1 88 ? -3.298 16.110 38.039 1.00 92.69 88 ILE A O 1
ATOM 626 N N . LEU A 1 89 ? -5.066 17.314 37.332 1.00 93.44 89 LEU A N 1
ATOM 627 C CA . LEU A 1 89 ? -6.057 16.751 38.237 1.00 93.44 89 LEU A CA 1
ATOM 628 C C . LEU A 1 89 ? -6.723 15.550 37.574 1.00 93.44 89 LEU A C 1
ATOM 630 O O . LEU A 1 89 ? -7.108 15.665 36.416 1.00 93.44 89 LEU A O 1
ATOM 634 N N . THR A 1 90 ? -6.924 14.456 38.308 1.00 93.50 90 THR A N 1
ATOM 635 C CA . THR A 1 90 ? -7.787 13.334 37.896 1.00 93.50 90 THR A CA 1
ATOM 636 C C . THR A 1 90 ? -8.894 13.142 38.925 1.00 93.50 90 THR A C 1
ATOM 638 O O . THR A 1 90 ? -8.605 12.930 40.102 1.00 93.50 90 THR A O 1
ATOM 641 N N . ALA A 1 91 ? -10.157 13.220 38.512 1.00 93.00 91 ALA A N 1
ATOM 642 C CA . ALA A 1 91 ? -11.299 13.003 39.397 1.00 93.00 91 ALA A CA 1
ATOM 643 C C . ALA A 1 91 ? -11.450 11.522 39.775 1.00 93.00 91 ALA A C 1
ATOM 645 O O . ALA A 1 91 ? -11.444 10.650 38.909 1.00 93.00 91 ALA A O 1
ATOM 646 N N . THR A 1 92 ? -11.648 11.230 41.060 1.00 91.69 92 THR A N 1
ATOM 647 C CA . THR A 1 92 ? -11.726 9.854 41.583 1.00 91.69 92 THR A CA 1
ATOM 648 C C . THR A 1 92 ? -13.056 9.512 42.242 1.00 91.69 92 THR A C 1
ATOM 650 O O . THR A 1 92 ? -13.417 8.339 42.277 1.00 91.69 92 THR A O 1
ATOM 653 N N . ALA A 1 93 ? -13.795 10.495 42.763 1.00 91.44 93 ALA A N 1
ATOM 654 C CA . ALA A 1 93 ? -15.092 10.263 43.397 1.00 91.44 93 ALA A CA 1
ATOM 655 C C . ALA A 1 93 ? -15.955 11.530 43.416 1.00 91.44 93 ALA A C 1
ATOM 657 O O . ALA A 1 93 ? -15.431 12.637 43.512 1.00 91.44 93 ALA A O 1
ATOM 658 N N . GLU A 1 94 ? -17.277 11.352 43.403 1.00 92.38 94 GLU A N 1
ATOM 659 C CA . GLU A 1 94 ? -18.264 12.432 43.527 1.00 92.38 94 GLU A CA 1
ATOM 660 C C . GLU A 1 94 ? -18.046 13.256 44.807 1.00 92.38 94 GLU A C 1
ATOM 662 O O . GLU A 1 94 ? -17.812 12.696 45.880 1.00 92.38 94 GLU A O 1
ATOM 667 N N . GLY A 1 95 ? -18.099 14.584 44.692 1.00 92.56 95 GLY A N 1
ATOM 668 C CA . GLY A 1 95 ? -17.888 15.516 45.798 1.00 92.56 95 GLY A CA 1
ATOM 669 C C . GLY A 1 95 ? -17.496 16.917 45.334 1.00 92.56 95 GLY A C 1
ATOM 670 O O . GLY A 1 95 ? -17.161 17.139 44.176 1.00 92.56 95 GLY A O 1
ATOM 671 N N . SER A 1 96 ? -17.518 17.885 46.244 1.00 93.56 96 SER A N 1
ATOM 672 C CA . SER A 1 96 ? -17.193 19.285 45.943 1.00 93.56 96 SER A CA 1
ATOM 673 C C . SER A 1 96 ? -16.294 19.889 47.011 1.00 93.56 96 SER A C 1
ATOM 675 O O . SER A 1 96 ? -16.384 19.520 48.182 1.00 93.56 96 SER A O 1
ATOM 677 N N . GLY A 1 97 ? -15.475 20.868 46.638 1.00 93.44 97 GLY A N 1
ATOM 678 C CA . GLY A 1 97 ? -14.613 21.575 47.579 1.00 93.44 97 GLY A CA 1
ATOM 679 C C . GLY A 1 97 ? -13.739 22.621 46.901 1.00 93.44 97 GLY A C 1
ATOM 680 O O . GLY A 1 97 ? -14.102 23.181 45.872 1.00 93.44 97 GLY A O 1
ATOM 681 N N . THR A 1 98 ? -12.568 22.880 47.479 1.00 92.88 98 THR A N 1
ATOM 682 C CA . THR A 1 98 ? -11.567 23.807 46.935 1.00 92.88 98 THR A CA 1
ATOM 683 C C . THR A 1 98 ? -10.199 23.142 46.885 1.00 92.88 98 THR A C 1
ATOM 685 O O . THR A 1 98 ? -9.753 22.565 47.875 1.00 92.88 98 THR A O 1
ATOM 688 N N . ILE A 1 99 ? -9.515 23.257 45.751 1.00 93.19 99 ILE A N 1
ATOM 689 C CA . ILE A 1 99 ? -8.124 22.842 45.578 1.00 93.19 99 ILE A CA 1
ATOM 690 C C . ILE A 1 99 ? -7.244 24.029 45.958 1.00 93.19 99 ILE A C 1
ATOM 692 O O . ILE A 1 99 ? -7.253 25.050 45.270 1.00 93.19 99 ILE A O 1
ATOM 696 N N . ALA A 1 100 ? -6.479 23.902 47.038 1.00 92.62 100 ALA A N 1
ATOM 697 C CA . ALA A 1 100 ? -5.435 24.867 47.367 1.00 92.62 100 ALA A CA 1
ATOM 698 C C . ALA A 1 100 ? -4.210 24.603 46.480 1.00 92.62 100 ALA A C 1
ATOM 700 O O . ALA A 1 100 ? -3.594 23.540 46.584 1.00 92.62 100 ALA A O 1
ATOM 701 N N . VAL A 1 101 ? -3.877 25.549 45.601 1.00 92.75 101 VAL A N 1
ATOM 702 C CA . VAL A 1 101 ? -2.670 25.528 44.764 1.00 92.75 101 VAL A CA 1
ATOM 703 C C . VAL A 1 101 ? -1.650 26.463 45.390 1.00 92.75 101 VAL A C 1
ATOM 705 O O . VAL A 1 101 ? -1.907 27.664 45.489 1.00 92.75 101 VAL A O 1
ATOM 708 N N . THR A 1 102 ? -0.495 25.931 45.788 1.00 91.56 102 THR A N 1
ATOM 709 C CA . THR A 1 102 ? 0.578 26.735 46.390 1.00 91.56 102 THR A CA 1
ATOM 710 C C . THR A 1 102 ? 1.825 26.757 45.513 1.00 91.56 102 THR A C 1
ATOM 712 O O . THR A 1 102 ? 2.174 25.759 44.878 1.00 91.56 102 THR A O 1
ATOM 715 N N . TYR A 1 103 ? 2.509 27.900 45.475 1.00 92.00 103 TYR A N 1
ATOM 716 C CA . TYR A 1 103 ? 3.824 28.051 44.850 1.00 92.00 103 TYR A CA 1
ATOM 717 C C . TYR A 1 103 ? 4.570 29.230 45.487 1.00 92.00 103 TYR A C 1
ATOM 719 O O . TYR A 1 103 ? 4.048 30.343 45.535 1.00 92.00 103 TYR A O 1
ATOM 727 N N . GLU A 1 104 ? 5.779 28.974 46.002 1.00 89.81 104 GLU A N 1
ATOM 728 C CA . GLU A 1 104 ? 6.669 29.970 46.634 1.00 89.81 104 GLU A CA 1
ATOM 729 C C . GLU A 1 104 ? 5.969 30.892 47.661 1.00 89.81 104 GLU A C 1
ATOM 731 O O . GLU A 1 104 ? 6.213 32.094 47.731 1.00 89.81 104 GLU A O 1
ATOM 736 N N . GLY A 1 105 ? 5.082 30.317 48.482 1.00 85.75 105 GLY A N 1
ATOM 737 C CA . GLY A 1 105 ? 4.385 31.021 49.568 1.00 85.75 105 GLY A CA 1
ATOM 738 C C . GLY A 1 105 ? 3.113 31.770 49.159 1.00 85.75 105 GLY A C 1
ATOM 739 O O . GLY A 1 105 ? 2.385 32.227 50.038 1.00 85.75 105 GLY A O 1
ATOM 740 N N . ALA A 1 106 ? 2.805 31.860 47.862 1.00 89.94 106 ALA A N 1
ATOM 741 C CA . ALA A 1 106 ? 1.502 32.306 47.384 1.00 89.94 106 ALA A CA 1
ATOM 742 C C . ALA A 1 106 ? 0.541 31.114 47.249 1.00 89.94 106 ALA A C 1
ATOM 744 O O . ALA A 1 106 ? 0.948 30.015 46.867 1.00 89.94 106 ALA A O 1
ATOM 745 N N . GLU A 1 107 ? -0.739 31.349 47.535 1.00 92.88 107 GLU A N 1
ATOM 746 C CA . GLU A 1 107 ? -1.804 30.350 47.450 1.00 92.88 107 GLU A CA 1
ATOM 747 C C . GLU A 1 107 ? -2.992 30.911 46.667 1.00 92.88 107 GLU A C 1
ATOM 749 O O . GLU A 1 107 ? -3.346 32.085 46.797 1.00 92.88 107 GLU A O 1
ATOM 754 N N . VAL A 1 108 ? -3.620 30.060 45.861 1.00 93.56 108 VAL A N 1
ATOM 755 C CA . VAL A 1 108 ? -4.928 30.327 45.266 1.00 93.56 108 VAL A CA 1
ATOM 75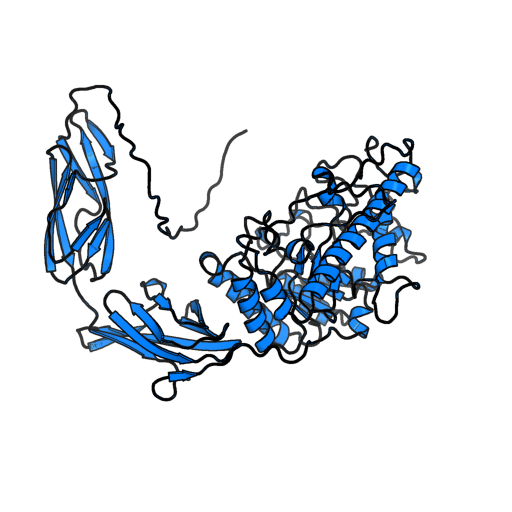6 C C . VAL A 1 108 ? -5.815 29.099 45.421 1.00 93.56 108 VAL A C 1
ATOM 758 O O . VAL A 1 108 ? -5.368 27.969 45.237 1.00 93.56 108 VAL A O 1
ATOM 761 N N . SER A 1 109 ? -7.074 29.325 45.785 1.00 93.81 109 SER A N 1
ATOM 762 C CA . SER A 1 109 ? -8.081 28.271 45.897 1.00 93.81 109 SER A CA 1
ATOM 763 C C . SER A 1 109 ? -8.896 28.188 44.613 1.00 93.81 109 SER A C 1
ATOM 765 O O . SER A 1 109 ? -9.466 29.189 44.185 1.00 93.81 109 SER A O 1
ATOM 767 N N . VAL A 1 110 ? -8.973 26.995 44.030 1.00 94.69 110 VAL A N 1
ATOM 768 C CA . VAL A 1 110 ? -9.794 26.692 42.852 1.00 94.69 110 VAL A CA 1
ATOM 769 C C . VAL A 1 110 ? -10.978 25.834 43.297 1.00 94.69 110 VAL A C 1
ATOM 771 O O . VAL A 1 110 ? -10.765 24.690 43.707 1.00 94.69 110 VAL A O 1
ATOM 774 N N . PRO A 1 111 ? -12.219 26.350 43.280 1.00 95.88 111 PRO A N 1
ATOM 775 C CA . PRO A 1 111 ? -13.402 25.547 43.560 1.00 95.88 111 PRO A CA 1
ATOM 776 C C . PRO A 1 111 ? -13.536 24.398 42.563 1.00 95.88 111 PRO A C 1
ATOM 778 O O . PRO A 1 111 ? -13.245 24.569 41.378 1.00 95.88 111 PRO A O 1
ATOM 781 N N . TYR A 1 112 ? -13.998 23.244 43.033 1.00 94.75 112 TYR A N 1
ATOM 782 C CA . TYR A 1 112 ? -14.285 22.099 42.181 1.00 94.75 112 TYR A CA 1
ATOM 783 C C . TYR A 1 112 ? -15.590 21.404 42.575 1.00 94.75 112 TYR A C 1
ATOM 785 O O . TYR A 1 112 ? -15.953 21.354 43.753 1.00 94.75 112 TYR A O 1
ATOM 793 N N . THR A 1 113 ? -16.266 20.820 41.588 1.00 95.00 113 THR A N 1
ATOM 794 C CA . THR A 1 113 ? -17.351 19.849 41.776 1.00 95.00 113 THR A CA 1
ATOM 795 C C . THR A 1 113 ? -17.119 18.658 40.855 1.00 95.00 113 THR A C 1
ATOM 797 O O . THR A 1 113 ? -17.027 18.831 39.641 1.00 95.00 113 THR A O 1
ATOM 800 N N . VAL A 1 114 ? -17.031 17.466 41.444 1.00 92.56 114 VAL A N 1
ATOM 801 C CA . VAL A 1 114 ? -17.025 16.171 40.763 1.00 92.56 114 VAL A CA 1
ATOM 802 C C . VAL A 1 114 ? -18.401 15.538 40.902 1.00 92.56 114 VAL A C 1
ATOM 804 O O . VAL A 1 114 ? -18.937 15.458 42.007 1.00 92.56 114 VAL A O 1
ATOM 807 N N . VAL A 1 115 ? -18.949 15.044 39.801 1.00 91.31 115 VAL A N 1
ATOM 808 C CA . VAL A 1 115 ? -20.225 14.329 39.746 1.00 91.31 115 VAL A CA 1
ATOM 809 C C . VAL A 1 115 ? -20.036 12.966 39.077 1.00 91.31 115 VAL A C 1
ATOM 811 O O . VAL A 1 115 ? -19.110 12.768 38.295 1.00 91.31 115 VAL A O 1
ATOM 814 N N . ASP A 1 116 ? -20.927 12.018 39.354 1.00 88.56 116 ASP A N 1
ATOM 815 C CA . ASP A 1 116 ? -21.048 10.784 38.569 1.00 88.56 116 ASP A CA 1
ATOM 816 C C . ASP A 1 116 ? -22.445 10.752 37.946 1.00 88.56 116 ASP A C 1
ATOM 818 O O . ASP A 1 116 ? -23.411 10.386 38.618 1.00 88.56 116 ASP A O 1
ATOM 822 N N . LYS A 1 117 ? -22.579 11.214 36.695 1.00 89.94 117 LYS A N 1
ATOM 823 C CA . LYS A 1 117 ? -23.878 11.275 35.993 1.00 89.94 117 LYS A CA 1
ATOM 824 C C . LYS A 1 117 ? -24.350 9.910 35.492 1.00 89.94 117 LYS A C 1
ATOM 826 O O . LYS A 1 117 ? -25.536 9.736 35.211 1.00 89.94 117 LYS A O 1
ATOM 831 N N . TYR A 1 118 ? -23.433 8.959 35.365 1.00 91.88 118 TYR A N 1
ATOM 832 C CA . TYR A 1 118 ? -23.680 7.691 34.699 1.00 91.88 118 TYR A CA 1
ATOM 833 C C . TYR A 1 118 ? -24.038 6.624 35.739 1.00 91.88 118 TYR A C 1
ATOM 835 O O . TYR A 1 118 ? -23.387 6.496 36.771 1.00 91.88 118 TYR A O 1
ATOM 843 N N . GLU A 1 119 ? -25.083 5.850 35.478 1.00 93.62 119 GLU A N 1
ATOM 844 C CA . GLU A 1 119 ? -25.491 4.703 36.292 1.00 93.62 119 GLU A CA 1
ATOM 845 C C . GLU A 1 119 ? -24.734 3.456 35.816 1.00 93.62 119 GLU A C 1
ATOM 847 O O . GLU A 1 119 ? -23.999 2.830 36.581 1.00 93.62 119 GLU A O 1
ATOM 852 N N . SER A 1 120 ? -24.851 3.139 34.522 1.00 95.31 120 SER A N 1
ATOM 853 C CA . SER A 1 120 ? -24.278 1.937 33.908 1.00 95.31 120 SER A CA 1
ATOM 854 C C . SER A 1 120 ? -23.916 2.143 32.434 1.00 95.31 120 SER A C 1
ATOM 856 O O . SER A 1 120 ? -24.356 3.102 31.796 1.00 95.31 120 SER A O 1
ATOM 858 N N . LEU A 1 121 ? -23.106 1.221 31.909 1.00 95.56 121 LEU A N 1
ATOM 859 C CA . LEU A 1 121 ? -22.783 1.074 30.493 1.00 95.56 121 LEU A CA 1
ATOM 860 C C . LEU A 1 121 ? -23.212 -0.330 30.052 1.00 95.56 121 LEU A C 1
ATOM 862 O O . LEU A 1 121 ? -23.016 -1.291 30.795 1.00 95.56 121 LEU A O 1
ATOM 866 N N . ALA A 1 122 ? -23.765 -0.454 28.851 1.00 94.31 122 ALA A N 1
ATOM 867 C CA . ALA A 1 122 ? -24.096 -1.729 28.226 1.00 94.31 122 ALA A CA 1
ATOM 868 C C . ALA A 1 122 ? -23.587 -1.766 26.782 1.00 94.31 122 ALA A C 1
ATOM 870 O O . ALA A 1 122 ? -23.535 -0.736 26.112 1.00 94.31 122 ALA A O 1
ATOM 871 N N . LEU A 1 123 ? -23.237 -2.957 26.299 1.00 92.44 123 LEU A N 1
ATOM 872 C CA . LEU A 1 123 ? -22.921 -3.192 24.893 1.00 92.44 123 LEU A CA 1
ATOM 873 C C . LEU A 1 123 ? -24.125 -3.820 24.193 1.00 92.44 123 LEU A C 1
ATOM 875 O O . LEU A 1 123 ? -24.649 -4.838 24.639 1.00 92.44 123 LEU A O 1
ATOM 879 N N . VAL A 1 124 ? -24.540 -3.216 23.086 1.00 91.75 124 VAL A N 1
ATOM 880 C CA . VAL A 1 124 ? -25.563 -3.730 22.179 1.00 91.75 124 VAL A CA 1
ATOM 881 C C . VAL A 1 124 ? -24.860 -4.128 20.889 1.00 91.75 124 VAL A C 1
ATOM 883 O O . VAL A 1 124 ? -24.337 -3.280 20.167 1.00 91.75 124 VAL A O 1
ATOM 886 N N . ILE A 1 125 ? -24.821 -5.433 20.632 1.00 91.50 125 ILE A N 1
ATOM 887 C CA . ILE A 1 125 ? -24.123 -6.035 19.496 1.00 91.50 125 ILE A CA 1
ATOM 888 C C . ILE A 1 125 ? -25.145 -6.905 18.754 1.00 91.50 125 ILE A C 1
ATOM 890 O O . ILE A 1 125 ? -25.599 -7.897 19.326 1.00 91.50 125 ILE A O 1
ATOM 894 N N . PRO A 1 126 ? -25.548 -6.562 17.517 1.00 87.25 126 PRO A N 1
ATOM 895 C CA . PRO A 1 126 ? -26.628 -7.268 16.822 1.00 87.25 126 PRO A CA 1
ATOM 896 C C . PRO A 1 126 ? -26.371 -8.763 16.598 1.00 87.25 126 PRO A C 1
ATOM 898 O O . PRO A 1 126 ? -27.313 -9.550 16.600 1.00 87.25 126 PRO A O 1
ATOM 901 N N . SER A 1 127 ? -25.108 -9.156 16.417 1.00 83.88 127 SER A N 1
ATOM 902 C CA . SER A 1 127 ? -24.688 -10.546 16.208 1.00 83.88 127 SER A CA 1
ATOM 903 C C . SER A 1 127 ? -24.460 -11.333 17.504 1.00 83.88 127 SER A C 1
ATOM 905 O O . SER A 1 127 ? -24.120 -12.514 17.447 1.00 83.88 127 SER A O 1
ATOM 907 N N . LEU A 1 128 ? -24.641 -10.720 18.679 1.00 88.81 128 LEU A N 1
ATOM 908 C CA . LEU A 1 128 ? -24.407 -11.394 19.952 1.00 88.81 128 LEU A CA 1
ATOM 909 C C . LEU A 1 128 ? -25.489 -12.446 20.225 1.00 88.81 128 LEU A C 1
ATOM 911 O O . LEU A 1 128 ? -26.668 -12.130 20.388 1.00 88.81 128 LEU A O 1
ATOM 915 N N . SER A 1 129 ? -25.064 -13.705 20.321 1.00 78.56 129 SER A N 1
ATOM 916 C CA . SER A 1 129 ? -25.909 -14.842 20.678 1.00 78.56 129 SER A CA 1
ATOM 917 C C . SER A 1 129 ? -25.461 -15.418 22.021 1.00 78.56 129 SER A C 1
ATOM 919 O O . SER A 1 129 ? -24.425 -16.072 22.112 1.00 78.56 129 SER A O 1
ATOM 921 N N . GLY A 1 130 ? -26.261 -15.215 23.071 1.00 85.38 130 GLY A N 1
ATOM 922 C CA . GLY A 1 130 ? -25.877 -15.583 24.437 1.00 85.38 130 GLY A CA 1
ATOM 923 C C . GLY A 1 130 ? -24.849 -14.607 25.016 1.00 85.38 130 GLY A C 1
ATOM 924 O O . GLY A 1 130 ? -24.951 -13.405 24.788 1.00 85.38 130 GLY A O 1
ATOM 925 N N . ASP A 1 131 ? -23.865 -15.124 25.754 1.00 88.00 131 ASP A N 1
ATOM 926 C CA . ASP A 1 131 ? -22.893 -14.305 26.500 1.00 88.00 131 ASP A CA 1
ATOM 927 C C . ASP A 1 131 ? -21.540 -14.147 25.779 1.00 88.00 131 ASP A C 1
ATOM 929 O O . ASP A 1 131 ? -20.604 -13.550 26.315 1.00 88.00 131 ASP A O 1
ATOM 933 N N . THR A 1 132 ? -21.397 -14.717 24.578 1.00 90.69 132 THR A N 1
ATOM 934 C CA . THR A 1 132 ? -20.150 -14.707 23.801 1.00 90.69 132 THR A CA 1
ATOM 935 C C . THR A 1 132 ? -20.406 -14.215 22.385 1.00 90.69 132 THR A C 1
ATOM 937 O O . THR A 1 132 ? -21.291 -14.712 21.691 1.00 90.69 132 THR A O 1
ATOM 940 N N . LEU A 1 133 ? -19.608 -13.245 21.951 1.00 92.88 133 LEU A N 1
ATOM 941 C CA . LEU A 1 133 ? -19.528 -12.819 20.565 1.00 92.88 133 LEU A CA 1
ATOM 942 C C . LEU A 1 133 ? -18.545 -13.732 19.827 1.00 92.88 133 LEU A C 1
ATOM 944 O O . LEU A 1 133 ? -17.339 -13.693 20.077 1.00 92.88 133 LEU A O 1
ATOM 948 N N . THR A 1 134 ? -19.072 -14.540 18.915 1.00 92.62 134 THR A N 1
ATOM 949 C CA . THR A 1 134 ? -18.273 -15.307 17.955 1.00 92.62 134 THR A CA 1
ATOM 950 C C . THR A 1 134 ? -18.220 -14.538 16.642 1.00 92.62 134 THR A C 1
ATOM 952 O O . THR A 1 134 ? -19.258 -14.076 16.169 1.00 92.62 134 THR A O 1
ATOM 955 N N . ALA A 1 135 ? -17.024 -14.393 16.083 1.00 93.50 135 ALA A N 1
ATOM 956 C CA . ALA A 1 135 ? -16.789 -13.739 14.801 1.00 93.50 135 ALA A CA 1
ATOM 957 C C . ALA A 1 135 ? -15.741 -14.515 14.005 1.00 93.50 135 ALA A C 1
ATOM 959 O O . ALA A 1 135 ? -14.928 -15.227 14.590 1.00 93.50 135 ALA A O 1
ATOM 960 N N . GLU A 1 136 ? -15.733 -14.329 12.695 1.00 94.81 136 GLU A N 1
ATOM 961 C CA . GLU A 1 136 ? -14.704 -14.829 11.790 1.00 94.81 136 GLU A CA 1
ATOM 962 C C . GLU A 1 136 ? -13.821 -13.671 11.321 1.00 94.81 136 GLU A C 1
ATOM 964 O O . GLU A 1 136 ? -14.270 -12.531 11.200 1.00 94.81 136 GLU A O 1
ATOM 969 N N . ILE A 1 137 ? -12.545 -13.941 11.045 1.00 96.12 137 ILE A N 1
ATOM 970 C CA . ILE A 1 137 ? -11.649 -12.914 10.498 1.00 96.12 137 ILE A CA 1
ATOM 971 C C . ILE A 1 137 ? -12.212 -12.412 9.163 1.00 96.12 137 ILE A C 1
ATOM 973 O O . ILE A 1 137 ? -12.537 -13.201 8.282 1.00 96.12 137 ILE A O 1
ATOM 977 N N . GLY A 1 138 ? -12.317 -11.090 9.026 1.00 94.50 138 GLY A N 1
ATOM 978 C CA . GLY A 1 138 ? -13.022 -10.419 7.935 1.00 94.50 138 GLY A CA 1
ATOM 979 C C . GLY A 1 138 ? -14.368 -9.818 8.347 1.00 94.50 138 GLY A C 1
ATOM 980 O O . GLY A 1 138 ? -14.825 -8.885 7.685 1.00 94.50 138 GLY A O 1
ATOM 981 N N . ASP A 1 139 ? -14.970 -10.269 9.452 1.00 94.44 139 ASP A N 1
ATOM 982 C CA . ASP A 1 139 ? -16.234 -9.714 9.934 1.00 94.44 139 ASP A CA 1
ATOM 983 C C . ASP A 1 139 ? -16.087 -8.246 10.348 1.00 94.44 139 ASP A C 1
ATOM 985 O O . ASP A 1 139 ? -15.125 -7.847 11.012 1.00 94.44 139 ASP A O 1
ATOM 989 N N . SER A 1 140 ? -17.101 -7.452 9.999 1.00 92.94 140 SER A N 1
ATOM 990 C CA . SER A 1 140 ? -17.301 -6.084 10.482 1.00 92.94 140 SER A CA 1
ATOM 991 C C . SER A 1 140 ? -18.606 -6.017 11.265 1.00 92.94 140 SER A C 1
ATOM 993 O O . SER A 1 140 ? -19.691 -6.207 10.716 1.00 92.94 140 SER A O 1
ATOM 995 N N . ILE A 1 141 ? -18.498 -5.784 12.570 1.00 91.50 141 ILE A N 1
ATOM 996 C CA . ILE A 1 141 ? -19.585 -5.940 13.532 1.00 91.50 141 ILE A CA 1
ATOM 997 C C . ILE A 1 141 ? -19.889 -4.580 14.162 1.00 91.50 141 ILE A C 1
ATOM 999 O O . ILE A 1 141 ? -19.049 -4.049 14.896 1.00 91.50 141 ILE A O 1
ATOM 1003 N N . PRO A 1 142 ? -21.076 -4.002 13.915 1.00 91.00 142 PRO A N 1
ATOM 1004 C CA . PRO A 1 142 ? -21.467 -2.764 14.565 1.00 91.00 142 PRO A CA 1
ATOM 1005 C C . PRO A 1 142 ? -21.693 -3.007 16.058 1.00 91.00 142 PRO A C 1
ATOM 1007 O O . PRO A 1 142 ? -22.346 -3.969 16.469 1.00 91.00 142 PRO A O 1
ATOM 1010 N N . VAL A 1 143 ? -21.169 -2.104 16.876 1.00 89.50 143 VAL A N 1
ATOM 1011 C CA . VAL A 1 143 ? -21.285 -2.130 18.330 1.00 89.50 143 VAL A CA 1
ATOM 1012 C C . VAL A 1 143 ? -21.811 -0.786 18.804 1.00 89.50 143 VAL A C 1
ATOM 1014 O O . VAL A 1 143 ? -21.262 0.272 18.504 1.00 89.50 143 VAL A O 1
ATOM 1017 N N . THR A 1 144 ? -22.880 -0.817 19.591 1.00 91.31 144 THR A N 1
ATOM 1018 C CA . THR A 1 144 ? -23.395 0.374 20.265 1.00 91.31 144 THR A CA 1
ATOM 1019 C C . THR A 1 144 ? -23.136 0.258 21.757 1.00 91.31 144 THR A C 1
ATOM 1021 O O . THR A 1 144 ? -23.542 -0.709 22.396 1.00 91.31 144 THR A O 1
ATOM 1024 N N . ALA A 1 145 ? -22.471 1.257 22.329 1.00 91.81 145 ALA A N 1
ATOM 1025 C CA . ALA A 1 145 ? -22.298 1.372 23.767 1.00 91.81 145 ALA A CA 1
ATOM 1026 C C . ALA A 1 145 ? -23.381 2.308 24.322 1.00 91.81 145 ALA A C 1
ATOM 1028 O O . ALA A 1 145 ? -23.415 3.487 23.979 1.00 91.81 145 ALA A O 1
ATOM 1029 N N . VAL A 1 146 ? -24.285 1.788 25.149 1.00 94.06 146 VAL A N 1
ATOM 1030 C CA . VAL A 1 146 ? -25.436 2.527 25.683 1.00 94.06 146 VAL A CA 1
ATOM 1031 C C . VAL A 1 146 ? -25.192 2.860 27.148 1.00 94.06 146 VAL A C 1
ATOM 1033 O O . VAL A 1 146 ? -25.030 1.971 27.983 1.00 94.06 146 VAL A O 1
ATOM 1036 N N . LEU A 1 147 ? -25.174 4.151 27.461 1.00 94.62 147 LEU A N 1
ATOM 1037 C CA . LEU A 1 147 ? -25.137 4.668 28.822 1.00 94.62 147 LEU A CA 1
ATOM 1038 C C . LEU A 1 147 ? -26.554 4.771 29.366 1.00 94.62 147 LEU A C 1
ATOM 1040 O O . LEU A 1 147 ? -27.435 5.301 28.694 1.00 94.62 147 LEU A O 1
ATOM 1044 N N . THR A 1 148 ? -26.742 4.344 30.610 1.00 96.56 148 THR A N 1
ATOM 1045 C CA . THR A 1 148 ? -27.901 4.734 31.420 1.00 96.56 148 THR A CA 1
ATOM 1046 C C . THR A 1 148 ? -27.449 5.811 32.394 1.00 96.56 148 THR A C 1
ATOM 1048 O O . THR A 1 148 ? -26.457 5.619 33.098 1.00 96.56 148 THR A O 1
ATOM 1051 N N . LEU A 1 149 ? -28.136 6.948 32.425 1.00 94.19 149 LEU A N 1
ATOM 1052 C CA . LEU A 1 149 ? -27.877 8.042 33.358 1.00 94.19 149 LEU A CA 1
ATOM 1053 C C . LEU A 1 149 ? -28.638 7.811 34.668 1.00 94.19 149 LEU A C 1
ATOM 1055 O O . LEU A 1 149 ? -29.643 7.101 34.703 1.00 94.19 149 LEU A O 1
ATOM 1059 N N . LYS A 1 150 ? -28.190 8.452 35.754 1.00 91.38 150 LYS A N 1
ATOM 1060 C CA . LYS A 1 150 ? -28.853 8.367 37.071 1.00 91.38 150 LYS A CA 1
ATOM 1061 C C . LYS A 1 150 ? -30.300 8.882 37.078 1.00 91.38 150 LYS A C 1
ATOM 1063 O O . LYS A 1 150 ? -31.061 8.553 37.983 1.00 91.38 150 LYS A O 1
ATOM 1068 N N . ASP A 1 151 ? -30.693 9.688 36.092 1.00 92.25 151 ASP A N 1
ATOM 1069 C CA . ASP A 1 151 ? -32.078 10.147 35.912 1.00 92.25 151 ASP A CA 1
ATOM 1070 C C . ASP A 1 151 ? -32.968 9.138 35.156 1.00 92.25 151 ASP A C 1
ATOM 1072 O O . ASP A 1 151 ? -34.157 9.389 34.952 1.00 92.25 151 ASP A O 1
ATOM 1076 N N . GLY A 1 152 ? -32.407 7.989 34.766 1.00 92.00 152 GLY A N 1
ATOM 1077 C CA . GLY A 1 152 ? -33.084 6.916 34.043 1.00 92.00 152 GLY A CA 1
ATOM 1078 C C . GLY A 1 152 ? -33.110 7.088 32.523 1.00 92.00 152 GLY A C 1
ATOM 1079 O O . GLY A 1 152 ? -33.625 6.208 31.834 1.00 92.00 152 GLY A O 1
ATOM 1080 N N . THR A 1 153 ? -32.575 8.185 31.979 1.00 96.06 153 THR A N 1
ATOM 1081 C CA . THR A 1 153 ? -32.447 8.362 30.526 1.00 96.06 153 THR A CA 1
ATOM 1082 C C . THR A 1 153 ? -31.276 7.555 29.966 1.00 96.06 153 THR A C 1
ATOM 1084 O O . THR A 1 153 ? -30.361 7.163 30.692 1.00 96.06 153 THR A O 1
ATOM 1087 N N . THR A 1 154 ? -31.303 7.284 28.661 1.00 95.19 154 THR A N 1
ATOM 1088 C CA . THR A 1 154 ? -30.234 6.555 27.972 1.00 95.19 154 THR A CA 1
ATOM 1089 C C . THR A 1 154 ? -29.669 7.359 26.816 1.00 95.19 154 THR A C 1
ATOM 1091 O O . THR A 1 154 ? -30.422 8.028 26.107 1.00 95.19 154 THR A O 1
ATOM 1094 N N . GLN A 1 155 ? -28.368 7.232 26.573 1.00 92.75 155 GLN A N 1
ATOM 1095 C CA . GLN A 1 155 ? -27.698 7.828 25.417 1.00 92.75 155 GLN A CA 1
ATOM 1096 C C . GLN A 1 155 ? -26.567 6.929 24.915 1.00 92.75 155 GLN A C 1
ATOM 1098 O O . GLN A 1 155 ? -26.019 6.134 25.678 1.00 92.75 155 GLN A O 1
ATOM 1103 N N . ASN A 1 156 ? -26.182 7.077 23.650 1.00 91.75 156 ASN A N 1
ATOM 1104 C CA . ASN A 1 156 ? -25.021 6.369 23.118 1.00 91.75 156 ASN A CA 1
ATOM 1105 C C . ASN A 1 156 ? -23.732 7.031 23.621 1.00 91.75 156 ASN A C 1
ATOM 1107 O O . ASN A 1 156 ? -23.609 8.255 23.605 1.00 91.75 156 ASN A O 1
ATOM 1111 N N . ALA A 1 157 ? -22.773 6.220 24.057 1.00 89.31 157 ALA A N 1
ATOM 1112 C CA . ALA A 1 157 ? -21.400 6.653 24.263 1.00 89.31 157 ALA A CA 1
ATOM 1113 C C . ALA A 1 157 ? -20.661 6.638 22.923 1.00 89.31 157 ALA A C 1
ATOM 1115 O O . ALA A 1 157 ? -20.825 5.707 22.132 1.00 89.31 157 ALA A O 1
ATOM 1116 N N . THR A 1 158 ? -19.809 7.635 22.690 1.00 86.06 158 THR A N 1
ATOM 1117 C CA . THR A 1 158 ? -18.987 7.724 21.478 1.00 86.06 158 THR A CA 1
ATOM 1118 C C . THR A 1 158 ? -17.502 7.856 21.827 1.00 86.06 158 THR A C 1
ATOM 1120 O O . THR A 1 158 ? -17.167 8.322 22.923 1.00 86.06 158 THR A O 1
ATOM 1123 N N . PRO A 1 159 ? -16.578 7.482 20.921 1.00 83.12 159 PRO A N 1
ATOM 1124 C CA . PRO A 1 159 ? -15.146 7.721 21.114 1.00 83.12 159 PRO A CA 1
ATOM 1125 C C . PRO A 1 159 ? -14.794 9.192 21.353 1.00 83.12 159 PRO A C 1
ATOM 1127 O O . PRO A 1 159 ? -13.916 9.484 22.163 1.00 83.12 159 PRO A O 1
ATOM 1130 N N . ALA A 1 160 ? -15.521 10.120 20.718 1.00 80.00 160 ALA A N 1
ATOM 1131 C CA . ALA A 1 160 ? -15.339 11.558 20.918 1.00 80.00 160 ALA A CA 1
ATOM 1132 C C . ALA A 1 160 ? -15.600 11.992 22.374 1.00 80.00 160 ALA A C 1
ATOM 1134 O O . ALA A 1 160 ? -14.982 12.939 22.855 1.00 80.00 160 ALA A O 1
ATOM 1135 N N . ASP A 1 161 ? -16.452 11.256 23.094 1.00 79.50 161 ASP A N 1
ATOM 1136 C CA . ASP A 1 161 ? -16.805 11.515 24.493 1.00 79.50 161 ASP A CA 1
ATOM 1137 C C . ASP A 1 161 ? -15.923 10.736 25.497 1.00 79.50 161 ASP A C 1
ATOM 1139 O O . ASP A 1 161 ? -16.121 10.818 26.716 1.00 79.50 161 ASP A O 1
ATOM 1143 N N . GLY A 1 162 ? -14.927 9.989 25.005 1.00 80.88 162 GLY A N 1
ATOM 1144 C CA . GLY A 1 162 ? -13.995 9.199 25.814 1.00 80.88 162 GLY A CA 1
ATOM 1145 C C . GLY A 1 162 ? -14.364 7.722 25.966 1.00 80.88 162 GLY A C 1
ATOM 1146 O O . GLY A 1 162 ? -13.883 7.072 26.895 1.00 80.88 162 GLY A O 1
ATOM 1147 N N . LEU A 1 163 ? -15.213 7.181 25.085 1.00 85.94 163 LEU A N 1
ATOM 1148 C CA . LEU A 1 163 ? -15.400 5.736 24.980 1.00 85.94 163 LEU A CA 1
ATOM 1149 C C . LEU A 1 163 ? -14.135 5.087 24.415 1.00 85.94 163 LEU A C 1
ATOM 1151 O O . LEU A 1 163 ? -13.631 5.484 23.368 1.00 85.94 163 LEU A O 1
ATOM 1155 N N . SER A 1 164 ? -13.669 4.040 25.078 1.00 85.69 164 SER A N 1
ATOM 1156 C CA . SER A 1 164 ? -12.622 3.160 24.566 1.00 85.69 164 SER A CA 1
ATOM 1157 C C . SER A 1 164 ? -13.141 1.735 24.499 1.00 85.69 164 SER A C 1
ATOM 1159 O O . SER A 1 164 ? -13.973 1.325 25.312 1.00 85.69 164 SER A O 1
ATOM 1161 N N . LEU A 1 165 ? -12.656 0.988 23.517 1.00 85.88 165 LEU A N 1
ATOM 1162 C CA . LEU A 1 165 ? -12.989 -0.410 23.321 1.00 85.88 165 LEU A CA 1
ATOM 1163 C C . LEU A 1 165 ? -11.694 -1.173 23.064 1.00 85.88 165 LEU A C 1
ATOM 1165 O O . LEU A 1 165 ? -10.811 -0.692 22.359 1.00 85.88 165 LEU A O 1
ATOM 1169 N N . SER A 1 166 ? -11.569 -2.347 23.664 1.00 83.88 166 SER A N 1
ATOM 1170 C CA . SER A 1 166 ? -10.410 -3.218 23.478 1.00 83.88 166 SER A CA 1
ATOM 1171 C C . SER A 1 166 ? -10.846 -4.669 23.553 1.00 83.88 166 SER A C 1
ATOM 1173 O O . SER A 1 166 ? -11.774 -4.994 24.290 1.00 83.88 166 SER A O 1
ATOM 1175 N N . GLY A 1 167 ? -10.195 -5.540 22.795 1.00 85.00 167 GLY A N 1
ATOM 1176 C CA . GLY A 1 167 ? -10.456 -6.972 22.816 1.00 85.00 167 GLY A CA 1
ATOM 1177 C C . GLY A 1 167 ? -9.434 -7.709 21.953 1.00 85.00 167 GLY A C 1
ATOM 1178 O O . GLY A 1 167 ? -8.910 -7.124 21.003 1.00 85.00 167 GLY A O 1
ATOM 1179 N N . PRO A 1 168 ? -9.102 -8.965 22.278 1.00 86.94 168 PRO A N 1
ATOM 1180 C CA . PRO A 1 168 ? -8.197 -9.759 21.456 1.00 86.94 168 PRO A CA 1
ATOM 1181 C C . PRO A 1 168 ? -8.839 -10.066 20.101 1.00 86.94 168 PRO A C 1
ATOM 1183 O O . PRO A 1 168 ? -10.050 -10.240 20.021 1.00 86.94 168 PRO A O 1
ATOM 1186 N N . GLY A 1 169 ? -8.030 -10.136 19.045 1.00 86.38 169 GLY A N 1
ATOM 1187 C CA . GLY A 1 169 ? -8.495 -10.506 17.703 1.00 86.38 169 GLY A CA 1
ATOM 1188 C C . GLY A 1 169 ? -9.284 -9.430 16.947 1.00 86.38 169 GLY A C 1
ATOM 1189 O O . GLY A 1 169 ? -9.535 -9.584 15.752 1.00 86.38 169 GLY A O 1
ATOM 1190 N N . PHE A 1 170 ? -9.623 -8.317 17.603 1.00 88.94 170 PHE A N 1
ATOM 1191 C CA . PHE A 1 170 ? -10.375 -7.222 16.999 1.00 88.94 170 PHE A CA 1
ATOM 1192 C C . PHE A 1 170 ? -9.552 -5.946 16.860 1.00 88.94 170 PHE A C 1
ATOM 1194 O O . PHE A 1 170 ? -8.765 -5.586 17.736 1.00 88.94 170 PHE A O 1
ATOM 1201 N N . PHE A 1 171 ? -9.835 -5.214 15.789 1.00 86.00 171 PHE A N 1
ATOM 1202 C CA . PHE A 1 171 ? -9.574 -3.787 15.694 1.00 86.00 171 PHE A CA 1
ATOM 1203 C C . PHE A 1 171 ? -10.865 -3.001 15.858 1.00 86.00 171 PHE A C 1
ATOM 1205 O O . PHE A 1 171 ? -11.947 -3.461 15.494 1.00 86.00 171 PHE A O 1
ATOM 1212 N N . VAL A 1 172 ? -10.737 -1.802 16.414 1.00 79.31 172 VAL A N 1
ATOM 1213 C CA . VAL A 1 172 ? -11.857 -0.892 16.629 1.00 79.31 172 VAL A CA 1
ATOM 1214 C C . VAL A 1 172 ? -11.676 0.306 15.716 1.00 79.31 172 VAL A C 1
ATOM 1216 O O . VAL A 1 172 ? -10.701 1.040 15.847 1.00 79.31 172 VAL A O 1
ATOM 1219 N N . SER A 1 173 ? -12.640 0.538 14.834 1.00 76.50 173 SER A N 1
ATOM 1220 C CA . SER A 1 173 ? -12.743 1.777 14.063 1.00 76.50 173 SER A CA 1
ATOM 1221 C C . SER A 1 173 ? -13.991 2.551 14.483 1.00 76.50 173 SER A C 1
ATOM 1223 O O . SER A 1 173 ? -15.004 1.954 14.843 1.00 76.50 173 SER A O 1
ATOM 1225 N N . ALA A 1 174 ? -13.923 3.881 14.451 1.00 67.94 174 ALA A N 1
ATOM 1226 C CA . ALA A 1 174 ? -15.070 4.757 14.676 1.00 67.94 174 ALA A CA 1
ATOM 1227 C C . ALA A 1 174 ? -15.509 5.347 13.332 1.00 67.94 174 ALA A C 1
ATOM 1229 O O . ALA A 1 174 ? -14.702 5.997 12.668 1.00 67.94 174 ALA A O 1
ATOM 1230 N N . ASP A 1 175 ? -16.762 5.142 12.933 1.00 58.22 175 ASP A N 1
ATOM 1231 C CA . ASP A 1 175 ? -17.289 5.532 11.617 1.00 58.22 175 ASP A CA 1
ATOM 1232 C C . ASP A 1 175 ? -18.340 6.652 11.696 1.00 58.22 175 ASP A C 1
ATOM 1234 O O . ASP A 1 175 ? -19.273 6.709 10.904 1.00 58.22 175 ASP A O 1
ATOM 1238 N N . GLY A 1 176 ? -18.206 7.573 12.655 1.00 52.66 176 GLY A N 1
ATOM 1239 C CA . GLY A 1 176 ? -19.104 8.728 12.812 1.00 52.66 176 GLY A CA 1
ATOM 1240 C C . GLY A 1 176 ? -20.527 8.391 13.287 1.00 52.66 176 GLY A C 1
ATOM 1241 O O . GLY A 1 176 ? -21.150 9.241 13.922 1.00 52.66 176 GLY A O 1
ATOM 1242 N N . GLU A 1 177 ? -21.011 7.166 13.059 1.00 49.78 177 GLU A N 1
ATOM 1243 C CA . GLU A 1 177 ? -22.324 6.671 13.486 1.00 49.78 177 GLU A CA 1
ATOM 1244 C C . GLU A 1 177 ? -22.238 5.641 14.630 1.00 49.78 177 GLU A C 1
ATOM 1246 O O . GLU A 1 177 ? -23.186 5.521 15.411 1.00 49.78 177 GLU A O 1
ATOM 1251 N N . GLY A 1 178 ? -21.098 4.959 14.814 1.00 66.38 178 GLY A N 1
ATOM 1252 C CA . GLY A 1 178 ? -20.900 4.033 15.929 1.00 66.38 178 GLY A CA 1
ATOM 1253 C C . GLY A 1 178 ? -19.465 3.533 16.116 1.00 66.38 178 GLY A C 1
ATOM 1254 O O . GLY A 1 178 ? -18.490 4.116 15.638 1.00 66.38 178 GLY A O 1
ATOM 1255 N N . LEU A 1 179 ? -19.337 2.457 16.896 1.00 81.06 179 LEU A N 1
ATOM 1256 C CA . LEU A 1 179 ? -18.123 1.650 16.952 1.00 81.06 179 LEU A CA 1
ATOM 1257 C C . LEU A 1 179 ? -18.283 0.497 15.971 1.00 81.06 179 LEU A C 1
ATOM 1259 O O . LEU A 1 179 ? -19.275 -0.229 16.026 1.00 81.06 179 LEU A O 1
ATOM 1263 N N . LEU A 1 180 ? -17.279 0.281 15.138 1.00 87.06 180 LEU A N 1
ATOM 1264 C CA . LEU A 1 180 ? -17.201 -0.880 14.275 1.00 87.06 180 LEU A CA 1
ATOM 1265 C C . LEU A 1 180 ? -16.047 -1.760 14.746 1.00 87.06 180 LEU A C 1
ATOM 1267 O O . LEU A 1 180 ? -14.891 -1.330 14.777 1.00 87.06 180 LEU A O 1
ATOM 1271 N N . LEU A 1 181 ? -16.376 -2.988 15.139 1.00 89.38 181 LEU A N 1
ATOM 1272 C CA . LEU A 1 181 ? -15.399 -4.020 15.445 1.00 89.38 181 LEU A CA 1
ATOM 1273 C C . LEU A 1 181 ? -15.057 -4.799 14.192 1.00 89.38 181 LEU A C 1
ATOM 1275 O O . LEU A 1 181 ? -15.944 -5.334 13.539 1.00 89.38 181 LEU A O 1
ATOM 1279 N N . ARG A 1 182 ? -13.768 -4.916 13.901 1.00 92.31 182 ARG A N 1
ATOM 1280 C CA . ARG A 1 182 ? -13.266 -5.703 12.780 1.00 92.31 182 ARG A CA 1
ATOM 1281 C C . ARG A 1 182 ? -12.479 -6.876 13.312 1.00 92.31 182 ARG A C 1
ATOM 1283 O O . ARG A 1 182 ? -11.473 -6.675 13.988 1.00 92.31 182 ARG A O 1
ATOM 1290 N N . ALA A 1 183 ? -12.947 -8.085 13.038 1.00 94.31 183 ALA A N 1
ATOM 1291 C CA . ALA A 1 183 ? -12.203 -9.291 13.360 1.00 94.31 183 ALA A CA 1
ATOM 1292 C C . ALA A 1 183 ? -11.047 -9.415 12.364 1.00 94.31 183 ALA A C 1
ATOM 1294 O O . ALA A 1 183 ? -11.254 -9.534 11.158 1.00 94.31 183 ALA A O 1
ATOM 1295 N N . VAL A 1 184 ? -9.820 -9.334 12.859 1.00 93.81 184 VAL A N 1
ATOM 1296 C CA . VAL A 1 184 ? -8.616 -9.241 12.019 1.00 93.81 184 VAL A CA 1
ATOM 1297 C C . VAL A 1 184 ? -7.536 -10.242 12.389 1.00 93.81 184 VAL A C 1
ATOM 1299 O O . VAL A 1 184 ? -6.589 -10.441 11.632 1.00 93.81 184 VAL A O 1
ATOM 1302 N N . ASP A 1 185 ? -7.659 -10.853 13.563 1.00 92.94 185 ASP A N 1
ATOM 1303 C CA . ASP A 1 185 ? -6.708 -11.815 14.083 1.00 92.94 185 ASP A CA 1
ATOM 1304 C C . ASP A 1 185 ? -7.420 -12.826 14.979 1.00 92.94 185 ASP A C 1
ATOM 1306 O O . ASP A 1 185 ? -8.499 -12.552 15.504 1.00 92.94 185 ASP A O 1
ATOM 1310 N N . GLY A 1 186 ? -6.802 -13.986 15.173 1.00 93.44 186 GLY A N 1
ATOM 1311 C CA . GLY A 1 186 ? -7.339 -14.996 16.078 1.00 93.44 186 GLY A CA 1
ATOM 1312 C C . GLY A 1 186 ? -7.155 -14.589 17.539 1.00 93.44 186 GLY A C 1
ATOM 1313 O O . GLY A 1 186 ? -6.138 -13.999 17.912 1.00 93.44 186 GLY A O 1
ATOM 1314 N N . GLY A 1 187 ? -8.115 -14.932 18.393 1.00 92.31 187 GLY A N 1
ATOM 1315 C CA . GLY A 1 187 ? -8.002 -14.681 19.823 1.00 92.31 187 GLY A CA 1
ATOM 1316 C C . GLY A 1 187 ? -9.272 -14.966 20.612 1.00 92.31 187 GLY A C 1
ATOM 1317 O O . GLY A 1 187 ? -10.386 -14.737 20.149 1.00 92.31 187 GLY A O 1
ATOM 1318 N N . GLU A 1 188 ? -9.082 -15.416 21.851 1.00 93.56 188 GLU A N 1
ATOM 1319 C CA . GLU A 1 188 ? -10.144 -15.545 22.846 1.00 93.56 188 GLU A CA 1
ATOM 1320 C C . GLU A 1 188 ? -9.897 -14.576 24.000 1.00 93.56 188 GLU A C 1
ATOM 1322 O O . GLU A 1 188 ? -8.758 -14.355 24.423 1.00 93.56 188 GLU A O 1
ATOM 1327 N N . GLY A 1 189 ? -10.969 -14.004 24.539 1.00 92.50 189 GLY A N 1
ATOM 1328 C CA . GLY A 1 189 ? -10.883 -13.180 25.735 1.00 92.50 189 GLY A CA 1
ATOM 1329 C C . GLY A 1 189 ? -12.126 -12.345 25.947 1.00 92.50 189 GLY A C 1
ATOM 1330 O O . GLY A 1 189 ? -13.246 -12.841 25.881 1.00 92.50 189 GLY A O 1
ATOM 1331 N N . THR A 1 190 ? -11.938 -11.075 26.283 1.00 92.81 190 THR A N 1
ATOM 1332 C CA . THR A 1 190 ? -13.041 -10.184 26.638 1.00 92.81 190 THR A CA 1
ATOM 1333 C C . THR A 1 190 ? -12.918 -8.882 25.874 1.00 92.81 190 THR A C 1
ATOM 1335 O O . THR A 1 190 ? -11.892 -8.209 25.944 1.00 92.81 190 THR A O 1
ATOM 1338 N N . LEU A 1 191 ? -13.986 -8.530 25.170 1.00 92.00 191 LEU A N 1
ATOM 1339 C CA . LEU A 1 191 ? -14.206 -7.187 24.676 1.00 92.00 191 LEU A CA 1
ATOM 1340 C C . LEU A 1 191 ? -14.622 -6.311 25.853 1.00 92.00 191 LEU A C 1
ATOM 1342 O O . LEU A 1 191 ? -15.630 -6.599 26.495 1.00 92.00 191 LEU A O 1
ATOM 1346 N N . VAL A 1 192 ? -13.874 -5.249 26.130 1.00 92.56 192 VAL A N 1
ATOM 1347 C CA . VAL A 1 192 ? -14.146 -4.316 27.225 1.00 92.56 192 VAL A CA 1
ATOM 1348 C C . VAL A 1 192 ? -14.375 -2.928 26.656 1.00 92.56 192 VAL A C 1
ATOM 1350 O O . VAL A 1 192 ? -13.467 -2.331 26.076 1.00 92.56 192 VAL A O 1
ATOM 1353 N N . ALA A 1 193 ? -15.583 -2.412 26.857 1.00 92.69 193 ALA A N 1
ATOM 1354 C CA . ALA A 1 193 ? -15.921 -1.018 26.639 1.00 92.69 193 ALA A CA 1
ATOM 1355 C C . ALA A 1 193 ? -15.756 -0.254 27.948 1.00 92.69 193 ALA A C 1
ATOM 1357 O O . ALA A 1 193 ? -16.319 -0.656 28.966 1.00 92.69 193 ALA A O 1
ATOM 1358 N N . THR A 1 194 ? -15.018 0.850 27.922 1.00 92.00 194 THR A N 1
ATOM 1359 C CA . THR A 1 194 ? -14.842 1.732 29.079 1.00 92.00 194 THR A CA 1
ATOM 1360 C C . THR A 1 194 ? -15.257 3.142 28.711 1.00 92.00 194 THR A C 1
ATOM 1362 O O . THR A 1 194 ? -14.777 3.700 27.726 1.00 92.00 194 THR A O 1
ATOM 1365 N N . PHE A 1 195 ? -16.133 3.724 29.523 1.00 91.00 195 PHE A N 1
ATOM 1366 C CA . PHE A 1 195 ? -16.562 5.109 29.419 1.00 91.00 195 PHE A CA 1
ATOM 1367 C C . PHE A 1 195 ? -16.549 5.737 30.811 1.00 91.00 195 PHE A C 1
ATOM 1369 O O . PHE A 1 195 ? -17.371 5.390 31.664 1.00 91.00 195 PHE A O 1
ATOM 1376 N N . LYS A 1 196 ? -15.623 6.674 31.044 1.00 88.44 196 LYS A N 1
ATOM 1377 C CA . LYS A 1 196 ? -15.420 7.303 32.361 1.00 88.44 196 LYS A CA 1
ATOM 1378 C C . LYS A 1 196 ? -15.235 6.228 33.447 1.00 88.44 196 LYS A C 1
ATOM 1380 O O . LYS A 1 196 ? -14.376 5.363 33.309 1.00 88.44 196 LYS A O 1
ATOM 1385 N N . SER A 1 197 ? -16.058 6.248 34.494 1.00 85.75 197 SER A N 1
ATOM 1386 C CA . SER A 1 197 ? -16.052 5.272 35.589 1.00 85.75 197 SER A CA 1
ATOM 1387 C C . SER A 1 197 ? -16.789 3.961 35.277 1.00 85.75 197 SER A C 1
ATOM 1389 O O . SER A 1 197 ? -16.819 3.066 36.123 1.00 85.75 197 SER A O 1
ATOM 1391 N N . LYS A 1 198 ? -17.428 3.835 34.105 1.00 92.94 198 LYS A N 1
ATOM 1392 C CA . LYS A 1 198 ? -18.262 2.682 33.745 1.00 92.94 198 LYS A CA 1
ATOM 1393 C C . LYS A 1 198 ? -17.547 1.779 32.758 1.00 92.94 198 LYS A C 1
ATOM 1395 O O . LYS A 1 198 ? -16.822 2.237 31.878 1.00 92.94 198 LYS A O 1
ATOM 1400 N N . SER A 1 199 ? -17.805 0.485 32.890 1.00 94.56 199 SER A N 1
ATOM 1401 C CA . SER A 1 199 ? -17.357 -0.511 31.929 1.00 94.56 199 SER A CA 1
ATOM 1402 C C . SER A 1 199 ? -18.460 -1.516 31.634 1.00 94.56 199 SER A C 1
ATOM 1404 O O . SER A 1 199 ? -19.339 -1.758 32.460 1.00 94.56 199 SER A O 1
ATOM 1406 N N . ALA A 1 200 ? -18.410 -2.068 30.430 1.00 94.88 200 ALA A N 1
ATOM 1407 C CA . ALA A 1 200 ? -19.241 -3.166 29.973 1.00 94.88 200 ALA A CA 1
ATOM 1408 C C . ALA A 1 200 ? -18.344 -4.155 29.240 1.00 94.88 200 ALA A C 1
ATOM 1410 O O . ALA A 1 200 ? -17.376 -3.754 28.592 1.00 94.88 200 ALA A O 1
ATOM 1411 N N . SER A 1 201 ? -18.655 -5.441 29.338 1.00 94.44 201 SER A N 1
ATOM 1412 C CA . SER A 1 201 ? -17.810 -6.462 28.741 1.00 94.44 201 SER A CA 1
ATOM 1413 C C . SER A 1 201 ? -18.603 -7.613 28.158 1.00 94.44 201 SER A C 1
ATOM 1415 O O . SER A 1 201 ? -19.621 -8.010 28.721 1.00 94.44 201 SER A O 1
ATOM 1417 N N . VAL A 1 202 ? -18.097 -8.165 27.061 1.00 94.31 202 VAL A N 1
ATOM 1418 C CA . VAL A 1 202 ? -18.649 -9.338 26.377 1.00 94.31 202 VAL A CA 1
ATOM 1419 C C . VAL A 1 202 ? -17.498 -10.302 26.097 1.00 94.31 202 VAL A C 1
ATOM 1421 O O . VAL A 1 202 ? -16.420 -9.870 25.686 1.00 94.31 202 VAL A O 1
ATOM 1424 N N . ALA A 1 203 ? -17.688 -11.597 26.354 1.00 93.81 203 ALA A N 1
ATOM 1425 C CA . ALA A 1 203 ? -16.684 -12.592 25.988 1.00 93.81 203 ALA A CA 1
ATOM 1426 C C . ALA A 1 203 ? -16.570 -12.663 24.461 1.00 93.81 203 ALA A C 1
ATOM 1428 O O . ALA A 1 203 ? -17.578 -12.564 23.766 1.00 93.81 203 ALA A O 1
ATOM 1429 N N . VAL A 1 204 ? -15.361 -12.837 23.938 1.00 93.56 204 VAL A N 1
ATOM 1430 C CA . VAL A 1 204 ? -15.127 -12.941 22.496 1.00 93.56 204 VAL A CA 1
ATOM 1431 C C . VAL A 1 204 ? -14.325 -14.180 22.146 1.00 93.56 204 VAL A C 1
ATOM 1433 O O . VAL A 1 204 ? -13.430 -14.578 22.895 1.00 93.56 204 VAL A O 1
ATOM 1436 N N . SER A 1 205 ? -14.631 -14.752 20.986 1.00 93.69 205 SER A N 1
ATOM 1437 C CA . SER A 1 205 ? -13.856 -15.824 20.372 1.00 93.69 205 SER A CA 1
ATOM 1438 C C . SER A 1 205 ? -13.795 -15.589 18.866 1.00 93.69 205 SER A C 1
ATOM 1440 O O . SER A 1 205 ? -14.830 -15.537 18.198 1.00 93.69 205 SER A O 1
ATOM 1442 N N . VAL A 1 206 ? -12.575 -15.409 18.362 1.00 95.12 206 VAL A N 1
ATOM 1443 C CA . VAL A 1 206 ? -12.250 -15.355 16.935 1.00 95.12 206 VAL A CA 1
ATOM 1444 C C . VAL A 1 206 ? -11.285 -16.506 16.659 1.00 95.12 206 VAL A C 1
ATOM 1446 O O . VAL A 1 206 ? -10.215 -16.551 17.282 1.00 95.12 206 VAL A O 1
ATOM 1449 N N . PRO A 1 207 ? -11.626 -17.462 15.782 1.00 94.56 207 PRO A N 1
ATOM 1450 C CA . PRO A 1 207 ? -10.726 -18.553 15.448 1.00 94.56 207 PRO A CA 1
ATOM 1451 C C . PRO A 1 207 ? -9.460 -18.032 14.754 1.00 94.56 207 PRO A C 1
ATOM 1453 O O . PRO A 1 207 ? -9.394 -16.901 14.270 1.00 94.56 207 PRO A O 1
ATOM 1456 N N . ALA A 1 208 ? -8.416 -18.862 14.741 1.00 92.75 208 ALA A N 1
ATOM 1457 C CA . ALA A 1 208 ? -7.180 -18.532 14.043 1.00 92.75 208 ALA A CA 1
ATOM 1458 C C . ALA A 1 208 ? -7.430 -18.344 12.540 1.00 92.75 208 ALA A C 1
ATOM 1460 O O . ALA A 1 208 ? -8.319 -18.963 11.959 1.00 92.75 208 ALA A O 1
ATOM 1461 N N . TYR A 1 209 ? -6.616 -17.500 11.907 1.00 94.19 209 TYR A N 1
ATOM 1462 C CA . TYR A 1 209 ? -6.712 -17.277 10.472 1.00 94.19 209 TYR A CA 1
ATOM 1463 C C . TYR A 1 209 ? -6.322 -18.521 9.680 1.00 94.19 209 TYR A C 1
ATOM 1465 O O . TYR A 1 209 ? -5.174 -18.966 9.719 1.00 94.19 209 TYR A O 1
ATOM 1473 N N . GLU A 1 210 ? -7.268 -19.023 8.897 1.00 91.62 210 GLU A N 1
ATOM 1474 C CA . GLU A 1 210 ? -7.049 -20.112 7.956 1.00 91.62 210 GLU A CA 1
ATOM 1475 C C . GLU A 1 210 ? -6.759 -19.530 6.567 1.00 91.62 210 GLU A C 1
ATOM 1477 O O . GLU A 1 210 ? -7.664 -19.137 5.831 1.00 91.62 210 GLU A O 1
ATOM 1482 N N . PHE A 1 211 ? -5.480 -19.477 6.178 1.00 91.81 211 PHE A N 1
ATOM 1483 C CA . PHE A 1 211 ? -5.074 -18.941 4.869 1.00 91.81 211 PHE A CA 1
ATOM 1484 C C . PHE A 1 211 ? -5.713 -19.706 3.693 1.00 91.81 211 PHE A C 1
ATOM 1486 O O . PHE A 1 211 ? -5.997 -19.128 2.639 1.00 91.81 211 PHE A O 1
ATOM 1493 N N . GLY A 1 212 ? -5.980 -21.002 3.865 1.00 91.31 212 GLY A N 1
ATOM 1494 C CA . GLY A 1 212 ? -6.499 -21.857 2.802 1.00 91.31 212 GLY A CA 1
ATOM 1495 C C . GLY A 1 212 ? -5.494 -22.018 1.658 1.00 91.31 212 GLY A C 1
ATOM 1496 O O . GLY A 1 212 ? -4.290 -22.122 1.882 1.00 91.31 212 GLY A O 1
ATOM 1497 N N . SER A 1 213 ? -5.985 -22.065 0.420 1.00 92.75 213 SER A N 1
ATOM 1498 C CA . SER A 1 213 ? -5.134 -22.138 -0.773 1.00 92.75 213 SER A CA 1
ATOM 1499 C C . SER A 1 213 ? -4.791 -20.751 -1.304 1.00 92.75 213 SER A C 1
ATOM 1501 O O . SER A 1 213 ? -5.619 -19.839 -1.278 1.00 92.75 213 SER A O 1
ATOM 1503 N N . ARG A 1 214 ? -3.571 -20.623 -1.825 1.00 94.25 214 ARG A N 1
ATOM 1504 C CA . ARG A 1 214 ? -3.081 -19.431 -2.517 1.00 94.25 214 ARG A CA 1
ATOM 1505 C C . ARG A 1 214 ? -3.919 -19.157 -3.769 1.00 94.25 214 ARG A C 1
ATOM 1507 O O . ARG A 1 214 ? -4.255 -20.083 -4.508 1.00 94.25 214 ARG A O 1
ATOM 1514 N N . ARG A 1 215 ? -4.266 -17.892 -3.988 1.00 96.69 215 ARG A N 1
ATOM 1515 C CA . ARG A 1 215 ? -4.954 -17.416 -5.196 1.00 96.69 215 ARG A CA 1
ATOM 1516 C C . ARG A 1 215 ? -3.915 -16.910 -6.187 1.00 96.69 215 ARG A C 1
ATOM 1518 O O . ARG A 1 215 ? -2.874 -16.407 -5.784 1.00 96.69 215 ARG A O 1
ATOM 1525 N N . PHE A 1 216 ? -4.204 -17.006 -7.475 1.00 95.69 216 PHE A N 1
ATOM 1526 C CA . PHE A 1 216 ? -3.270 -16.596 -8.519 1.00 95.69 216 PHE A CA 1
ATOM 1527 C C . PHE A 1 216 ? -3.907 -15.524 -9.392 1.00 95.69 216 PHE A C 1
ATOM 1529 O O . PHE A 1 216 ? -5.112 -15.568 -9.655 1.00 95.69 216 PHE A O 1
ATOM 1536 N N . ILE A 1 217 ? -3.096 -14.560 -9.829 1.00 96.62 217 ILE A N 1
ATOM 1537 C CA . ILE A 1 217 ? -3.495 -13.668 -10.917 1.00 96.62 217 ILE A CA 1
ATOM 1538 C C . ILE A 1 217 ? -3.611 -14.547 -12.173 1.00 96.62 217 ILE A C 1
ATOM 1540 O O . ILE A 1 217 ? -2.722 -15.370 -12.393 1.00 96.62 217 ILE A O 1
ATOM 1544 N N . PRO A 1 218 ? -4.683 -14.428 -12.974 1.00 94.50 218 PRO A N 1
ATOM 1545 C CA . PRO A 1 218 ? -4.837 -15.245 -14.174 1.00 94.50 218 PRO A CA 1
ATOM 1546 C C . PRO A 1 218 ? -3.666 -15.084 -15.160 1.00 94.50 218 PRO A C 1
ATOM 1548 O O . PRO A 1 218 ? -3.172 -13.974 -15.363 1.00 94.50 218 PRO A O 1
ATOM 1551 N N . ASP A 1 219 ? -3.250 -16.180 -15.801 1.00 91.88 219 ASP A N 1
ATOM 1552 C CA . ASP A 1 219 ? -2.104 -16.201 -16.726 1.00 91.88 219 ASP A CA 1
ATOM 1553 C C . ASP A 1 219 ? -2.255 -15.212 -17.893 1.00 91.88 219 ASP A C 1
ATOM 1555 O O . ASP A 1 219 ? -1.280 -14.598 -18.324 1.00 91.88 219 ASP A O 1
ATOM 1559 N N . ASP A 1 220 ? -3.478 -15.029 -18.399 1.00 93.44 220 ASP A N 1
ATOM 1560 C CA . ASP A 1 220 ? -3.783 -14.075 -19.468 1.00 93.44 220 ASP A CA 1
ATOM 1561 C C . ASP A 1 220 ? -3.617 -12.620 -19.019 1.00 93.44 220 ASP A C 1
ATOM 1563 O O . ASP A 1 220 ? -3.242 -11.778 -19.831 1.00 93.44 220 ASP A O 1
ATOM 1567 N N . VAL A 1 221 ? -3.822 -12.331 -17.731 1.00 96.19 221 VAL A N 1
ATOM 1568 C CA . VAL A 1 221 ? -3.536 -11.021 -17.133 1.00 96.19 221 VAL A CA 1
ATOM 1569 C C . VAL A 1 221 ? -2.035 -10.838 -16.914 1.00 96.19 221 VAL A C 1
ATOM 1571 O O . VAL A 1 221 ? -1.506 -9.773 -17.218 1.00 96.19 221 VAL A O 1
ATOM 1574 N N . LEU A 1 222 ? -1.326 -11.872 -16.445 1.00 92.94 222 LEU A N 1
ATOM 1575 C CA . LEU A 1 222 ? 0.134 -11.834 -16.261 1.00 92.94 222 LEU A CA 1
ATOM 1576 C C . LEU A 1 222 ? 0.905 -11.712 -17.587 1.00 92.94 222 LEU A C 1
ATOM 1578 O O . LEU A 1 222 ? 2.043 -11.253 -17.597 1.00 92.94 222 LEU A O 1
ATOM 1582 N N . ALA A 1 223 ? 0.288 -12.089 -18.709 1.00 89.50 223 ALA A N 1
ATOM 1583 C CA . ALA A 1 223 ? 0.841 -11.890 -20.046 1.00 89.50 223 ALA A CA 1
ATOM 1584 C C . ALA A 1 223 ? 0.721 -10.439 -20.562 1.00 89.50 223 ALA A C 1
ATOM 1586 O O . ALA A 1 223 ? 1.358 -10.095 -21.561 1.00 89.50 223 ALA A O 1
ATOM 1587 N N . LEU A 1 224 ? -0.094 -9.591 -19.923 1.00 93.38 224 LEU A N 1
ATOM 1588 C CA . LEU A 1 224 ? -0.231 -8.179 -20.286 1.00 93.38 224 LEU A CA 1
ATOM 1589 C C . LEU A 1 224 ? 0.986 -7.381 -19.809 1.00 93.38 224 LEU A C 1
ATOM 1591 O O . LEU A 1 224 ? 1.568 -7.665 -18.763 1.00 93.38 224 LEU A O 1
ATOM 1595 N N . ARG A 1 225 ? 1.338 -6.312 -20.535 1.00 94.19 225 ARG A N 1
ATOM 1596 C CA . ARG A 1 225 ? 2.361 -5.379 -20.048 1.00 94.19 225 ARG A CA 1
ATOM 1597 C C . ARG A 1 225 ? 1.805 -4.566 -18.884 1.00 94.19 225 ARG A C 1
ATOM 1599 O O . ARG A 1 225 ? 0.763 -3.912 -19.025 1.00 94.19 225 ARG A O 1
ATOM 1606 N N . ALA A 1 226 ? 2.532 -4.611 -17.771 1.00 97.06 226 ALA A N 1
ATOM 1607 C CA . ALA A 1 226 ? 2.131 -4.008 -16.512 1.00 97.06 226 ALA A CA 1
ATOM 1608 C C . ALA A 1 226 ? 2.850 -2.680 -16.217 1.00 97.06 226 ALA A C 1
ATOM 1610 O O . ALA A 1 226 ? 4.047 -2.552 -16.464 1.00 97.06 226 ALA A O 1
ATOM 1611 N N . TYR A 1 227 ? 2.133 -1.675 -15.713 1.00 97.81 227 TYR A N 1
ATOM 1612 C CA . TYR A 1 227 ? 2.690 -0.346 -15.421 1.00 97.81 227 TYR A CA 1
ATOM 1613 C C . TYR A 1 227 ? 2.040 0.312 -14.218 1.00 97.81 227 TYR A C 1
ATOM 1615 O O . TYR A 1 227 ? 0.828 0.212 -14.015 1.00 97.81 227 TYR A O 1
ATOM 1623 N N . SER A 1 228 ? 2.847 1.051 -13.469 1.00 98.62 228 SER A N 1
ATOM 1624 C CA . SER A 1 228 ? 2.344 1.998 -12.485 1.00 98.62 228 SER A CA 1
ATOM 1625 C C . SER A 1 228 ? 1.652 3.160 -13.180 1.00 98.62 228 SER A C 1
ATOM 1627 O O . SER A 1 228 ? 2.192 3.735 -14.133 1.00 98.62 228 SER A O 1
ATOM 1629 N N . PHE A 1 229 ? 0.440 3.479 -12.726 1.00 98.50 229 PHE A N 1
ATOM 1630 C CA . PHE A 1 229 ? -0.388 4.494 -13.355 1.00 98.50 229 PHE A CA 1
ATOM 1631 C C . PHE A 1 229 ? -0.972 5.480 -12.351 1.00 98.50 229 PHE A C 1
ATOM 1633 O O . PHE A 1 229 ? -1.758 5.149 -11.462 1.00 98.50 229 PHE A O 1
ATOM 1640 N N . SER A 1 230 ? -0.663 6.734 -12.625 1.00 93.38 230 SER A N 1
ATOM 1641 C CA . SER A 1 230 ? -1.290 7.915 -12.068 1.00 93.38 230 SER A CA 1
ATOM 1642 C C . SER A 1 230 ? -1.385 8.945 -13.195 1.00 93.38 230 SER A C 1
ATOM 1644 O O . SER A 1 230 ? -0.518 9.045 -14.060 1.00 93.38 230 SER A O 1
ATOM 1646 N N . GLY A 1 231 ? -2.520 9.639 -13.264 1.00 96.00 231 GLY A N 1
ATOM 1647 C CA . GLY A 1 231 ? -2.876 10.487 -14.409 1.00 96.00 231 GLY A CA 1
ATOM 1648 C C . GLY A 1 231 ? -2.664 11.977 -14.154 1.00 96.00 231 GLY A C 1
ATOM 1649 O O . GLY A 1 231 ? -3.184 12.799 -14.906 1.00 96.00 231 GLY A O 1
ATOM 1650 N N . TYR A 1 232 ? -1.983 12.356 -13.068 1.00 98.19 232 TYR A N 1
ATOM 1651 C CA . TYR A 1 232 ? -1.920 13.750 -12.629 1.00 98.19 232 TYR A CA 1
ATOM 1652 C C . TYR A 1 232 ? -1.181 14.626 -13.653 1.00 98.19 232 TYR A C 1
ATOM 1654 O O . TYR A 1 232 ? -0.072 14.328 -14.094 1.00 98.19 232 TYR A O 1
ATOM 1662 N N . ARG A 1 233 ? -1.817 15.729 -14.057 1.00 97.38 233 ARG A N 1
ATOM 1663 C CA . ARG A 1 233 ? -1.261 16.747 -14.965 1.00 97.38 233 ARG A CA 1
ATOM 1664 C C . ARG A 1 233 ? -0.695 17.936 -14.186 1.00 97.38 233 ARG A C 1
ATOM 1666 O O . ARG A 1 233 ? -0.834 18.038 -12.969 1.00 97.38 233 ARG A O 1
ATOM 1673 N N . THR A 1 234 ? -0.077 18.886 -14.886 1.00 96.62 234 THR A N 1
ATOM 1674 C CA . THR A 1 234 ? 0.383 20.149 -14.283 1.00 96.62 234 THR A CA 1
ATOM 1675 C C . THR A 1 234 ? -0.739 20.838 -13.496 1.00 96.62 234 THR A C 1
ATOM 1677 O O . THR A 1 234 ? -1.802 21.130 -14.039 1.00 96.62 234 THR A O 1
ATOM 1680 N N . GLY A 1 235 ? -0.485 21.134 -12.217 1.00 96.38 235 GLY A N 1
ATOM 1681 C CA . GLY A 1 235 ? -1.458 21.766 -11.314 1.00 96.38 235 GLY A CA 1
ATOM 1682 C C . GLY A 1 235 ? -2.450 20.798 -10.657 1.00 96.38 235 GLY A C 1
ATOM 1683 O O . GLY A 1 235 ? -3.321 21.246 -9.916 1.00 96.38 235 GLY A O 1
ATOM 1684 N N . GLN A 1 236 ? -2.315 19.498 -10.912 1.00 97.62 236 GLN A N 1
ATOM 1685 C CA . GLN A 1 236 ? -3.062 18.426 -10.263 1.00 97.62 236 GLN A CA 1
ATOM 1686 C C . GLN A 1 236 ? -2.130 17.682 -9.300 1.00 97.62 236 GLN A C 1
ATOM 1688 O O . GLN A 1 236 ? -0.928 17.585 -9.543 1.00 97.62 236 GLN A O 1
ATOM 1693 N N . SER A 1 237 ? -2.663 17.200 -8.181 1.00 96.62 237 SER A N 1
ATOM 1694 C CA . SER A 1 237 ? -1.880 16.545 -7.132 1.00 96.62 237 SER A CA 1
ATOM 1695 C C . SER A 1 237 ? -2.808 15.824 -6.152 1.00 96.62 237 SER A C 1
ATOM 1697 O O . SER A 1 237 ? -3.834 16.403 -5.769 1.00 96.62 237 SER A O 1
ATOM 1699 N N . PRO A 1 238 ? -2.444 14.619 -5.671 1.00 94.19 238 PRO A N 1
ATOM 1700 C CA . PRO A 1 238 ? -3.166 13.969 -4.578 1.00 94.19 238 PRO A CA 1
ATOM 1701 C C . PRO A 1 238 ? -3.116 14.801 -3.286 1.00 94.19 238 PRO A C 1
ATOM 1703 O O . PRO A 1 238 ? -4.098 14.847 -2.546 1.00 94.19 238 PRO A O 1
ATOM 1706 N N . ASN A 1 239 ? -2.016 15.526 -3.038 1.00 92.69 239 ASN A N 1
ATOM 1707 C CA . ASN A 1 239 ? -1.843 16.347 -1.831 1.00 92.69 239 ASN A CA 1
ATOM 1708 C C . ASN A 1 239 ? -2.813 17.534 -1.795 1.00 92.69 239 ASN A C 1
ATOM 1710 O O . ASN A 1 239 ? -3.370 17.852 -0.746 1.00 92.69 239 ASN A O 1
ATOM 1714 N N . ASP A 1 240 ? -3.034 18.164 -2.951 1.00 95.56 240 ASP A N 1
ATOM 1715 C CA . ASP A 1 240 ? -3.967 19.286 -3.094 1.00 95.56 240 ASP A CA 1
ATOM 1716 C C . ASP A 1 240 ? -5.406 18.812 -3.358 1.00 95.56 240 ASP A C 1
ATOM 1718 O O . ASP A 1 240 ? -6.324 19.628 -3.437 1.00 95.56 240 ASP A O 1
ATOM 1722 N N . GLN A 1 241 ? -5.607 17.494 -3.495 1.00 95.94 241 GLN A N 1
ATOM 1723 C CA . GLN A 1 241 ? -6.875 16.854 -3.858 1.00 95.94 241 GLN A CA 1
ATOM 1724 C C . GLN A 1 241 ? -7.462 17.387 -5.173 1.00 95.94 241 GLN A C 1
ATOM 1726 O O . GLN A 1 241 ? -8.680 17.476 -5.353 1.00 95.94 241 GLN A O 1
ATOM 1731 N N . ILE A 1 242 ? -6.581 17.745 -6.108 1.00 97.75 242 ILE A N 1
ATOM 1732 C CA . ILE A 1 242 ? -6.944 18.162 -7.459 1.00 97.75 242 ILE A CA 1
ATOM 1733 C C . ILE A 1 242 ? -6.654 16.976 -8.370 1.00 97.75 242 ILE A C 1
ATOM 1735 O O . ILE A 1 242 ? -5.502 16.705 -8.702 1.00 97.75 242 ILE A O 1
ATOM 1739 N N . TYR A 1 243 ? -7.709 16.257 -8.739 1.00 98.19 243 TYR A N 1
ATOM 1740 C CA . TYR A 1 243 ? -7.625 15.008 -9.493 1.00 98.19 243 TYR A CA 1
ATOM 1741 C C . TYR A 1 243 ? -7.929 15.221 -10.981 1.00 98.19 243 TYR A C 1
ATOM 1743 O O . TYR A 1 243 ? -8.803 16.042 -11.290 1.00 98.19 243 TYR A O 1
ATOM 1751 N N . PRO A 1 244 ? -7.309 14.434 -11.882 1.00 98.25 244 PRO A N 1
ATOM 1752 C CA . PRO A 1 244 ? -7.699 14.369 -13.286 1.00 98.25 244 PRO A CA 1
ATOM 1753 C C . PRO A 1 244 ? -9.200 14.115 -13.461 1.00 98.25 244 PRO A C 1
ATOM 1755 O O . PRO A 1 244 ? -9.840 13.425 -12.656 1.00 98.25 244 PRO A O 1
ATOM 1758 N N . SER A 1 245 ? -9.776 14.679 -14.514 1.00 98.56 245 SER A N 1
ATOM 1759 C CA . SER A 1 245 ? -11.120 14.345 -14.988 1.00 98.56 245 SER A CA 1
ATOM 1760 C C . SER A 1 245 ? -11.155 12.960 -15.641 1.00 98.56 245 SER A C 1
ATOM 1762 O O . SER A 1 245 ? -10.129 12.426 -16.061 1.00 98.56 245 SER A O 1
ATOM 1764 N N . VAL A 1 246 ? -12.350 12.378 -15.756 1.00 98.75 246 VAL A N 1
ATOM 1765 C CA . VAL A 1 246 ? -12.549 11.105 -16.469 1.00 98.75 246 VAL A CA 1
ATOM 1766 C C . VAL A 1 246 ? -12.123 11.246 -17.932 1.00 98.75 246 VAL A C 1
ATOM 1768 O O . VAL A 1 246 ? -11.524 10.335 -18.489 1.00 98.75 246 VAL A O 1
ATOM 1771 N N . GLU A 1 247 ? -12.375 12.396 -18.557 1.00 98.69 247 GLU A N 1
ATOM 1772 C CA . GLU A 1 247 ? -11.973 12.687 -19.932 1.00 98.69 247 GLU A CA 1
ATOM 1773 C C . GLU A 1 247 ? -10.449 12.707 -20.107 1.00 98.69 247 GLU A C 1
ATOM 1775 O O . GLU A 1 247 ? -9.952 12.058 -21.024 1.00 98.69 247 GLU A O 1
ATOM 1780 N N . GLU A 1 248 ? -9.708 13.370 -19.213 1.00 98.62 248 GLU A N 1
ATOM 1781 C CA . GLU A 1 248 ? -8.235 13.348 -19.228 1.00 98.62 248 GLU A CA 1
ATOM 1782 C C . GLU A 1 248 ? -7.694 11.925 -19.041 1.00 98.62 248 GLU A C 1
ATOM 1784 O O . GLU A 1 248 ? -6.774 11.512 -19.744 1.00 98.62 248 GLU A O 1
ATOM 1789 N N . LEU A 1 249 ? -8.294 11.142 -18.140 1.00 98.75 249 LEU A N 1
ATOM 1790 C CA . LEU A 1 249 ? -7.890 9.752 -17.916 1.00 98.75 249 LEU A CA 1
ATOM 1791 C C . LEU A 1 249 ? -8.203 8.869 -19.126 1.00 98.75 249 LEU A C 1
ATOM 1793 O O . LEU A 1 249 ? -7.427 7.977 -19.447 1.00 98.75 249 LEU A O 1
ATOM 1797 N N . LYS A 1 250 ? -9.300 9.120 -19.848 1.00 98.75 250 LYS A N 1
ATOM 1798 C CA . LYS A 1 250 ? -9.590 8.417 -21.105 1.00 98.75 250 LYS A CA 1
ATOM 1799 C C . LYS A 1 250 ? -8.546 8.720 -22.177 1.00 98.75 250 LYS A C 1
ATOM 1801 O O . LYS A 1 250 ? -8.155 7.797 -22.881 1.00 98.75 250 LYS A O 1
ATOM 1806 N N . GLU A 1 251 ? -8.080 9.965 -22.296 1.00 98.38 251 GLU A N 1
ATOM 1807 C CA . GLU A 1 251 ? -6.974 10.306 -23.207 1.00 98.38 251 GLU A CA 1
ATOM 1808 C C . GLU A 1 251 ? -5.714 9.500 -22.873 1.00 98.38 251 GLU A C 1
ATOM 1810 O O . GLU A 1 251 ? -5.115 8.890 -23.761 1.00 98.38 251 GLU A O 1
ATOM 1815 N N . ASP A 1 252 ? -5.357 9.455 -21.589 1.00 98.50 252 ASP A N 1
ATOM 1816 C CA . ASP A 1 252 ? -4.197 8.715 -21.096 1.00 98.50 252 ASP A CA 1
ATOM 1817 C C . ASP A 1 252 ? -4.343 7.206 -21.403 1.00 98.50 252 ASP A C 1
ATOM 1819 O O . ASP A 1 252 ? -3.436 6.584 -21.957 1.00 98.50 252 ASP A O 1
ATOM 1823 N N . LEU A 1 253 ? -5.518 6.621 -21.152 1.00 98.56 253 LEU A N 1
ATOM 1824 C CA . LEU A 1 253 ? -5.800 5.206 -21.418 1.00 98.56 253 LEU A CA 1
ATOM 1825 C C . LEU A 1 253 ? -5.769 4.848 -22.912 1.00 98.56 253 LEU A C 1
ATOM 1827 O O . LEU A 1 253 ? -5.333 3.754 -23.262 1.00 98.56 253 LEU A O 1
ATOM 1831 N N . GLU A 1 254 ? -6.178 5.743 -23.814 1.00 97.56 254 GLU A N 1
ATOM 1832 C CA . GLU A 1 254 ? -6.036 5.508 -25.260 1.00 97.56 254 GLU A CA 1
ATOM 1833 C C . GLU A 1 254 ? -4.562 5.448 -25.687 1.00 97.56 254 GLU A C 1
ATOM 1835 O O . GLU A 1 254 ? -4.189 4.637 -26.539 1.00 97.56 254 GLU A O 1
ATOM 1840 N N . LEU A 1 255 ? -3.699 6.276 -25.089 1.00 95.56 255 LEU A N 1
ATOM 1841 C CA . LEU A 1 255 ? -2.255 6.232 -25.340 1.00 95.56 255 LEU A CA 1
ATOM 1842 C C . LEU A 1 255 ? -1.638 4.938 -24.809 1.00 95.56 255 LEU A C 1
ATOM 1844 O O . LEU A 1 255 ? -0.868 4.285 -25.512 1.00 95.56 255 LEU A O 1
ATOM 1848 N N . MET A 1 256 ? -2.020 4.528 -23.600 1.00 95.75 256 MET A N 1
ATOM 1849 C CA . MET A 1 256 ? -1.560 3.272 -23.005 1.00 95.75 256 MET A CA 1
ATOM 1850 C C . MET A 1 256 ? -2.017 2.059 -23.820 1.00 95.75 256 MET A C 1
ATOM 1852 O O . MET A 1 256 ? -1.222 1.155 -24.075 1.00 95.75 256 MET A O 1
ATOM 1856 N N . HIS A 1 257 ? -3.262 2.065 -24.307 1.00 95.31 257 HIS A N 1
ATOM 1857 C CA . HIS A 1 257 ? -3.772 0.999 -25.162 1.00 95.31 257 HIS A CA 1
ATOM 1858 C C . HIS A 1 257 ? -2.942 0.853 -26.444 1.00 95.31 257 HIS A C 1
ATOM 1860 O O . HIS A 1 257 ? -2.525 -0.260 -26.769 1.00 95.31 257 HIS A O 1
ATOM 1866 N N . LYS A 1 258 ? -2.637 1.968 -27.124 1.00 92.44 258 LYS A N 1
ATOM 1867 C CA . LYS A 1 258 ? -1.756 1.997 -28.308 1.00 92.44 258 LYS A CA 1
ATOM 1868 C C . LYS A 1 258 ? -0.341 1.508 -27.998 1.00 92.44 258 LYS A C 1
ATOM 1870 O O . LYS A 1 258 ? 0.266 0.808 -28.799 1.00 92.44 258 LYS A O 1
ATOM 1875 N N . ALA A 1 259 ? 0.171 1.803 -26.803 1.00 90.81 259 ALA A N 1
ATOM 1876 C CA . ALA A 1 259 ? 1.467 1.311 -26.330 1.00 90.81 259 ALA A CA 1
ATOM 1877 C C . ALA A 1 259 ? 1.452 -0.178 -25.912 1.00 90.81 259 ALA A C 1
ATOM 1879 O O . ALA A 1 259 ? 2.469 -0.698 -25.443 1.00 90.81 259 ALA A O 1
ATOM 1880 N N . ASN A 1 260 ? 0.321 -0.876 -26.089 1.00 91.38 260 ASN A N 1
ATOM 1881 C CA . ASN A 1 260 ? 0.096 -2.253 -25.651 1.00 91.38 260 ASN A CA 1
ATOM 1882 C C . ASN A 1 260 ? 0.316 -2.435 -24.137 1.00 91.38 260 ASN A C 1
ATOM 1884 O O . ASN A 1 260 ? 0.955 -3.391 -23.695 1.00 91.38 260 ASN A O 1
ATOM 1888 N N . ILE A 1 261 ? -0.173 -1.474 -23.352 1.00 94.69 261 ILE A N 1
ATOM 1889 C CA . ILE A 1 261 ? -0.132 -1.461 -21.891 1.00 94.69 261 ILE A CA 1
ATOM 1890 C C . ILE A 1 261 ? -1.552 -1.676 -21.377 1.00 94.69 261 ILE A C 1
ATOM 1892 O O . ILE A 1 261 ? -2.419 -0.847 -21.647 1.00 94.69 261 ILE A O 1
ATOM 1896 N N . HIS A 1 262 ? -1.797 -2.759 -20.630 1.00 97.56 262 HIS A N 1
ATOM 1897 C CA . HIS A 1 262 ? -3.157 -3.117 -20.194 1.00 97.56 262 HIS A CA 1
ATOM 1898 C C . HIS A 1 262 ? -3.276 -3.617 -18.751 1.00 97.56 262 HIS A C 1
ATOM 1900 O O . HIS A 1 262 ? -4.399 -3.806 -18.299 1.00 97.56 262 HIS A O 1
ATOM 1906 N N . PHE A 1 263 ? -2.187 -3.801 -17.998 1.00 98.44 263 PHE A N 1
ATOM 1907 C CA . PHE A 1 263 ? -2.279 -4.148 -16.574 1.00 98.44 263 PHE A CA 1
ATOM 1908 C C . PHE A 1 263 ? -1.749 -3.007 -15.704 1.00 98.44 263 PHE A C 1
ATOM 1910 O O . PHE A 1 263 ? -0.563 -2.705 -15.701 1.00 98.44 263 PHE A O 1
ATOM 1917 N N . LEU A 1 264 ? -2.634 -2.304 -15.008 1.00 98.75 264 LEU A N 1
ATOM 1918 C CA . LEU A 1 264 ? -2.303 -1.042 -14.353 1.00 98.75 264 LEU A CA 1
ATOM 1919 C C . LEU A 1 264 ? -2.269 -1.205 -12.840 1.00 98.75 264 LEU A C 1
ATOM 1921 O O . LEU A 1 264 ? -3.132 -1.862 -12.262 1.00 98.75 264 LEU A O 1
ATOM 1925 N N . ARG A 1 265 ? -1.289 -0.586 -12.190 1.00 98.81 265 ARG A N 1
ATOM 1926 C CA . ARG A 1 265 ? -1.248 -0.469 -10.733 1.00 98.81 265 ARG A CA 1
ATOM 1927 C C . ARG A 1 265 ? -1.732 0.914 -10.323 1.00 98.81 265 ARG A C 1
ATOM 1929 O O . ARG A 1 265 ? -1.203 1.916 -10.798 1.00 98.81 265 ARG A O 1
ATOM 1936 N N . LEU A 1 266 ? -2.732 0.937 -9.446 1.00 98.75 266 LEU A N 1
ATOM 1937 C CA . LEU A 1 266 ? -3.197 2.132 -8.740 1.00 98.75 266 LEU A CA 1
ATOM 1938 C C . LEU A 1 266 ? -2.695 2.082 -7.291 1.00 98.75 266 LEU A C 1
ATOM 1940 O O . LEU A 1 266 ? -2.428 1.000 -6.774 1.00 98.75 266 LEU A O 1
ATOM 1944 N N . TYR A 1 267 ? -2.584 3.231 -6.628 1.00 98.25 267 TYR A N 1
ATOM 1945 C CA . TYR A 1 267 ? -1.884 3.344 -5.338 1.00 98.25 267 TYR A CA 1
ATOM 1946 C C . TYR A 1 267 ? -2.798 3.491 -4.117 1.00 98.25 267 TYR A C 1
ATOM 1948 O O . TYR A 1 267 ? -2.366 3.259 -2.987 1.00 98.25 267 TYR A O 1
ATOM 1956 N N . ASP A 1 268 ? -4.051 3.879 -4.329 1.00 97.88 268 ASP A N 1
ATOM 1957 C CA . ASP A 1 268 ? -5.014 4.166 -3.274 1.00 97.88 268 ASP A CA 1
ATOM 1958 C C . ASP A 1 268 ? -6.457 3.964 -3.765 1.00 97.88 268 ASP A C 1
ATOM 1960 O O . ASP A 1 268 ? -6.699 3.540 -4.897 1.00 97.88 268 ASP A O 1
ATOM 1964 N N . THR A 1 269 ? -7.421 4.290 -2.904 1.00 98.19 269 THR A N 1
ATOM 1965 C CA . THR A 1 269 ? -8.860 4.252 -3.199 1.00 98.19 269 THR A CA 1
ATOM 1966 C C . THR A 1 269 ? -9.467 5.657 -3.225 1.00 98.19 269 THR A C 1
ATOM 1968 O O . THR A 1 269 ? -10.573 5.879 -2.731 1.00 98.19 269 THR A O 1
ATOM 1971 N N . SER A 1 270 ? -8.702 6.648 -3.685 1.00 96.94 270 SER A N 1
ATOM 1972 C CA . SER A 1 270 ? -9.140 8.041 -3.792 1.00 96.94 270 SER A CA 1
ATOM 1973 C C . SER A 1 270 ? -10.044 8.275 -5.011 1.00 96.94 270 SER A C 1
ATOM 1975 O O . SER A 1 270 ? -10.284 7.386 -5.828 1.00 96.94 270 SER A O 1
ATOM 1977 N N . ILE A 1 271 ? -10.476 9.528 -5.189 1.00 98.12 271 ILE A N 1
ATOM 1978 C CA . ILE A 1 271 ? -11.208 9.984 -6.381 1.00 98.12 271 ILE A CA 1
ATOM 1979 C C . ILE A 1 271 ? -10.413 9.714 -7.671 1.00 98.12 271 ILE A C 1
ATOM 1981 O O . ILE A 1 271 ? -11.014 9.500 -8.724 1.00 98.12 271 ILE A O 1
ATOM 1985 N N . HIS A 1 272 ? -9.074 9.713 -7.627 1.00 98.31 272 HIS A N 1
ATOM 1986 C CA . HIS A 1 272 ? -8.276 9.334 -8.799 1.00 98.31 272 HIS A CA 1
ATOM 1987 C C . HIS A 1 272 ? -8.497 7.869 -9.179 1.00 98.31 272 HIS A C 1
ATOM 1989 O O . HIS A 1 272 ? -8.706 7.587 -10.359 1.00 98.31 272 HIS A O 1
ATOM 1995 N N . ALA A 1 273 ? -8.522 6.958 -8.205 1.00 98.62 273 ALA A N 1
ATOM 1996 C CA . ALA A 1 273 ? -8.779 5.545 -8.453 1.00 98.62 273 ALA A CA 1
ATOM 1997 C C . ALA A 1 273 ? -10.204 5.309 -8.974 1.00 98.62 273 ALA A C 1
ATOM 1999 O O . ALA A 1 273 ? -10.372 4.640 -9.994 1.00 98.62 273 ALA A O 1
ATOM 2000 N N . GLU A 1 274 ? -11.206 5.932 -8.341 1.00 98.62 274 GLU A N 1
ATOM 2001 C CA . GLU A 1 274 ? -12.609 5.908 -8.786 1.00 98.62 274 GLU A CA 1
ATOM 2002 C C . GLU A 1 274 ? -12.732 6.329 -10.260 1.00 98.62 274 GLU A C 1
ATOM 2004 O O . GLU A 1 274 ? -13.229 5.571 -11.095 1.00 98.62 274 GLU A O 1
ATOM 2009 N N . ARG A 1 275 ? -12.201 7.508 -10.613 1.00 98.75 275 ARG A N 1
ATOM 2010 C CA . ARG A 1 275 ? -12.281 8.041 -11.982 1.00 98.75 275 ARG A CA 1
ATOM 2011 C C . ARG A 1 275 ? -11.454 7.245 -12.984 1.00 98.75 275 ARG A C 1
ATOM 2013 O O . ARG A 1 275 ? -11.824 7.176 -14.152 1.00 98.75 275 ARG A O 1
ATOM 2020 N N . SER A 1 276 ? -10.342 6.649 -12.556 1.00 98.81 276 SER A N 1
ATOM 2021 C CA . SER A 1 276 ? -9.518 5.797 -13.420 1.00 98.81 276 SER A CA 1
ATOM 2022 C C . SER A 1 276 ? -10.266 4.521 -13.793 1.00 98.81 276 SER A C 1
ATOM 2024 O O . SER A 1 276 ? -10.288 4.150 -14.965 1.00 98.81 276 SER A O 1
ATOM 2026 N N . LEU A 1 277 ? -10.937 3.883 -12.830 1.00 98.88 277 LEU A N 1
ATOM 2027 C CA . LEU A 1 277 ? -11.774 2.706 -13.075 1.00 98.88 277 LEU A CA 1
ATOM 2028 C C . LEU A 1 277 ? -13.001 3.052 -13.932 1.00 98.88 277 LEU A C 1
ATOM 2030 O O . LEU A 1 277 ? -13.301 2.330 -14.886 1.00 98.88 277 LEU A O 1
ATOM 2034 N N . GLU A 1 278 ? -13.653 4.190 -13.671 1.00 98.75 278 GLU A N 1
ATOM 2035 C CA . GLU A 1 278 ? -14.734 4.715 -14.515 1.00 98.75 278 GLU A CA 1
ATOM 2036 C C . GLU A 1 278 ? -14.262 4.918 -15.966 1.00 98.75 278 GLU A C 1
ATOM 2038 O O . GLU A 1 278 ? -14.908 4.456 -16.912 1.00 98.75 278 GLU A O 1
ATOM 2043 N N . ALA A 1 279 ? -13.100 5.551 -16.155 1.00 98.81 279 ALA A N 1
ATOM 2044 C CA . ALA A 1 279 ? -12.504 5.780 -17.465 1.00 98.81 279 ALA A CA 1
ATOM 2045 C C . ALA A 1 279 ? -12.165 4.463 -18.186 1.00 98.81 279 ALA A C 1
ATOM 2047 O O . ALA A 1 279 ? -12.526 4.306 -19.352 1.00 98.81 279 ALA A O 1
ATOM 2048 N N . MET A 1 280 ? -11.544 3.491 -17.504 1.00 98.75 280 MET A N 1
ATOM 2049 C CA . MET A 1 280 ? -11.229 2.165 -18.065 1.00 98.75 280 MET A CA 1
ATOM 2050 C C . MET A 1 280 ? -12.488 1.416 -18.504 1.00 98.75 280 MET A C 1
ATOM 2052 O O . MET A 1 280 ? -12.536 0.858 -19.601 1.00 98.75 280 MET A O 1
ATOM 2056 N N . LYS A 1 281 ? -13.543 1.456 -17.686 1.00 98.50 281 LYS A N 1
ATOM 2057 C CA . LYS A 1 281 ? -14.839 0.871 -18.040 1.00 98.50 281 LYS A CA 1
ATOM 2058 C C . LYS A 1 281 ? -15.450 1.551 -19.264 1.00 98.50 281 LYS A C 1
ATOM 2060 O O . LYS A 1 281 ? -16.016 0.879 -20.124 1.00 98.50 281 LYS A O 1
ATOM 2065 N N . ALA A 1 282 ? -15.326 2.875 -19.357 1.00 98.25 282 ALA A N 1
ATOM 2066 C CA . ALA A 1 282 ? -15.880 3.665 -20.449 1.00 98.25 282 ALA A CA 1
ATOM 2067 C C . ALA A 1 282 ? -15.128 3.503 -21.782 1.00 98.25 282 ALA A C 1
ATOM 2069 O O . ALA A 1 282 ? -15.754 3.655 -22.832 1.00 98.25 282 ALA A O 1
ATOM 2070 N N . THR A 1 283 ? -13.817 3.231 -21.772 1.00 97.50 283 THR A N 1
ATOM 2071 C CA . THR A 1 283 ? -13.058 2.960 -23.010 1.00 97.50 283 THR A CA 1
ATOM 2072 C C . THR A 1 283 ? -13.342 1.565 -23.565 1.00 97.50 283 THR A C 1
ATOM 2074 O O . THR A 1 283 ? -13.347 1.382 -24.779 1.00 97.50 283 THR A O 1
ATOM 2077 N N . GLY A 1 284 ? -13.629 0.584 -22.701 1.00 96.44 284 GLY A N 1
ATOM 2078 C CA . GLY A 1 284 ? -13.914 -0.797 -23.111 1.00 96.44 284 GLY A CA 1
ATOM 2079 C C . GLY A 1 284 ? -12.682 -1.575 -23.590 1.00 96.44 284 GLY A C 1
ATOM 2080 O O . GLY A 1 284 ? -12.818 -2.684 -24.109 1.00 96.44 284 GLY A O 1
ATOM 2081 N N . HIS A 1 285 ? -11.489 -1.007 -23.411 1.00 97.88 285 HIS A N 1
ATOM 2082 C CA . HIS A 1 285 ? -10.210 -1.675 -23.647 1.00 97.88 285 HIS A CA 1
ATOM 2083 C C . HIS A 1 285 ? -9.969 -2.773 -22.599 1.00 97.88 285 HIS A C 1
ATOM 2085 O O . HIS A 1 285 ? -10.552 -2.719 -21.514 1.00 97.88 285 HIS A O 1
ATOM 2091 N N . PRO A 1 286 ? -9.110 -3.772 -22.876 1.00 96.88 286 PRO A N 1
ATOM 2092 C CA . PRO A 1 286 ? -8.926 -4.939 -22.009 1.00 96.88 286 PRO A CA 1
ATOM 2093 C C . PRO A 1 286 ? -8.057 -4.643 -20.771 1.00 96.88 286 PRO A C 1
ATOM 2095 O O . PRO A 1 286 ? -7.184 -5.432 -20.419 1.00 96.88 286 PRO A O 1
ATOM 2098 N N . PHE A 1 287 ? -8.276 -3.501 -20.116 1.00 98.62 287 PHE A N 1
ATOM 2099 C CA . PHE A 1 287 ? -7.536 -3.117 -18.923 1.00 98.62 287 PHE A CA 1
ATOM 2100 C C . PHE A 1 287 ? -7.846 -4.032 -17.737 1.00 98.62 287 PHE A C 1
ATOM 2102 O O . PHE A 1 287 ? -8.983 -4.456 -17.512 1.00 98.62 287 PHE A O 1
ATOM 2109 N N . LYS A 1 288 ? -6.806 -4.292 -16.950 1.00 98.81 288 LYS A N 1
ATOM 2110 C CA . LYS A 1 288 ? -6.848 -4.947 -15.647 1.00 98.81 288 LYS A CA 1
ATOM 2111 C C . LYS A 1 288 ? -6.129 -4.089 -14.627 1.00 98.81 288 LYS A C 1
ATOM 2113 O O . LYS A 1 288 ? -5.243 -3.321 -14.992 1.00 98.81 288 LYS A O 1
ATOM 2118 N N . VAL A 1 289 ? -6.501 -4.225 -13.359 1.00 98.88 289 VAL A N 1
ATOM 2119 C CA . VAL A 1 289 ? -5.988 -3.373 -12.285 1.00 98.88 289 VAL A CA 1
ATOM 2120 C C . VAL A 1 289 ? -5.510 -4.193 -11.092 1.00 98.88 289 VAL A C 1
ATOM 2122 O O . VAL A 1 289 ? -6.241 -5.053 -10.597 1.00 98.88 289 VAL A O 1
ATOM 2125 N N . GLN A 1 290 ? -4.298 -3.904 -10.619 1.00 98.88 290 GLN A N 1
ATOM 2126 C CA . GLN A 1 290 ? -3.913 -4.143 -9.230 1.00 98.88 290 GLN A CA 1
ATOM 2127 C C . GLN A 1 290 ? -4.326 -2.894 -8.441 1.00 98.88 290 GLN A C 1
ATOM 2129 O O . GLN A 1 290 ? -3.744 -1.822 -8.617 1.00 98.88 290 GLN A O 1
ATOM 2134 N N . LEU A 1 291 ? -5.373 -3.009 -7.622 1.00 98.94 291 LEU A N 1
ATOM 2135 C CA . LEU A 1 291 ? -5.876 -1.882 -6.837 1.00 98.94 291 LEU A CA 1
ATOM 2136 C C . LEU A 1 291 ? -5.045 -1.732 -5.560 1.00 98.94 291 LEU A C 1
ATOM 2138 O O . LEU A 1 291 ? -5.011 -2.646 -4.736 1.00 98.94 291 LEU A O 1
ATOM 2142 N N . GLY A 1 292 ? -4.400 -0.584 -5.386 1.00 98.69 292 GLY A N 1
ATOM 2143 C CA . GLY A 1 292 ? -3.682 -0.240 -4.165 1.00 98.69 292 GLY A CA 1
ATOM 2144 C C . GLY A 1 292 ? -4.607 0.200 -3.032 1.00 98.69 292 GLY A C 1
ATOM 2145 O O . GLY A 1 292 ? -5.629 0.850 -3.242 1.00 98.69 292 GLY A O 1
ATOM 2146 N N . VAL A 1 293 ? -4.212 -0.138 -1.811 1.00 98.75 293 VAL A N 1
ATOM 2147 C CA . VAL A 1 293 ? -4.805 0.329 -0.559 1.00 98.75 293 VAL A CA 1
ATOM 2148 C C . VAL A 1 293 ? -3.714 1.058 0.204 1.00 98.75 293 VAL A C 1
ATOM 2150 O O . VAL A 1 293 ? -2.790 0.430 0.730 1.00 98.75 293 VAL A O 1
ATOM 2153 N N . TRP A 1 294 ? -3.815 2.384 0.267 1.00 98.12 294 TRP A N 1
ATOM 2154 C CA . TRP A 1 294 ? -2.818 3.192 0.954 1.00 98.12 294 TRP A CA 1
ATOM 2155 C C . TRP A 1 294 ? -2.870 2.954 2.468 1.00 98.12 294 TRP A C 1
ATOM 2157 O O . TRP A 1 294 ? -3.907 3.152 3.103 1.00 98.12 294 TRP A O 1
ATOM 2167 N N . ILE A 1 295 ? -1.736 2.580 3.061 1.00 97.88 295 ILE A N 1
ATOM 2168 C CA . ILE A 1 295 ? -1.571 2.467 4.513 1.00 97.88 295 ILE A CA 1
ATOM 2169 C C . ILE A 1 295 ? -0.686 3.625 4.969 1.00 97.88 295 ILE A C 1
ATOM 2171 O O . ILE A 1 295 ? 0.498 3.686 4.657 1.00 97.88 295 ILE A O 1
ATOM 2175 N N . ALA A 1 296 ? -1.275 4.561 5.710 1.00 95.12 296 ALA A N 1
ATOM 2176 C CA . ALA A 1 296 ? -0.630 5.796 6.149 1.00 95.12 296 ALA A CA 1
ATOM 2177 C C . ALA A 1 296 ? 0.318 5.607 7.345 1.00 95.12 296 ALA A C 1
ATOM 2179 O O . ALA A 1 296 ? 0.982 6.552 7.755 1.00 95.12 296 ALA A O 1
ATOM 2180 N N . GLY A 1 297 ? 0.371 4.407 7.920 1.00 93.94 297 GLY A N 1
ATOM 2181 C CA . GLY A 1 297 ? 1.279 4.042 8.999 1.00 93.94 297 GLY A CA 1
ATOM 2182 C C . GLY A 1 297 ? 0.656 3.032 9.958 1.00 93.94 297 GLY A C 1
ATOM 2183 O O . GLY A 1 297 ? -0.375 2.426 9.657 1.00 93.94 297 GLY A O 1
ATOM 2184 N N . ASN A 1 298 ? 1.275 2.855 11.127 1.00 91.50 298 ASN A N 1
ATOM 2185 C CA . ASN A 1 298 ? 0.769 1.948 12.164 1.00 91.50 298 ASN A CA 1
ATOM 2186 C C . ASN A 1 298 ? -0.686 2.260 12.574 1.00 91.50 298 ASN A C 1
ATOM 2188 O O . ASN A 1 298 ? -1.122 3.414 12.557 1.00 91.50 298 ASN A O 1
ATOM 2192 N N . ASP A 1 299 ? -1.426 1.219 12.964 1.00 88.44 299 ASP A N 1
ATOM 2193 C CA . ASP A 1 299 ? -2.860 1.326 13.282 1.00 88.44 299 ASP A CA 1
ATOM 2194 C C . ASP A 1 299 ? -3.129 2.263 14.468 1.00 88.44 299 ASP A C 1
ATOM 2196 O O . ASP A 1 299 ? -4.055 3.072 14.433 1.00 88.44 299 ASP A O 1
ATOM 2200 N N . ALA A 1 300 ? -2.263 2.232 15.484 1.00 87.19 300 ALA A N 1
ATOM 2201 C CA . ALA A 1 300 ? -2.444 3.009 16.708 1.00 87.19 300 ALA A CA 1
ATOM 2202 C C . ALA A 1 300 ? -2.544 4.525 16.459 1.00 87.19 300 ALA A C 1
ATOM 2204 O O . ALA A 1 300 ? -3.205 5.227 17.226 1.00 87.19 300 ALA A O 1
ATOM 2205 N N . THR A 1 301 ? -1.897 5.036 15.407 1.00 88.69 301 THR A N 1
ATOM 2206 C CA . THR A 1 301 ? -1.959 6.456 15.037 1.00 88.69 301 THR A CA 1
ATOM 2207 C C . THR A 1 301 ? -2.747 6.734 13.759 1.00 88.69 301 THR A C 1
ATOM 2209 O O . THR A 1 301 ? -3.289 7.831 13.632 1.00 88.69 301 THR A O 1
ATOM 2212 N N . HIS A 1 302 ? -2.849 5.773 12.834 1.00 91.56 302 HIS A N 1
ATOM 2213 C CA . HIS A 1 302 ? -3.438 5.985 11.504 1.00 91.56 302 HIS A CA 1
ATOM 2214 C C . HIS A 1 302 ? -4.603 5.046 11.159 1.00 91.56 302 HIS A C 1
ATOM 2216 O O . HIS A 1 302 ? -5.113 5.113 10.041 1.00 91.56 302 HIS A O 1
ATOM 2222 N N . GLY A 1 303 ? -5.078 4.224 12.101 1.00 89.44 303 GLY A N 1
ATOM 2223 C CA . GLY A 1 303 ? -6.117 3.214 11.875 1.00 89.44 303 GLY A CA 1
ATOM 2224 C C . GLY A 1 303 ? -7.354 3.764 11.163 1.00 89.44 303 GLY A C 1
ATOM 2225 O O . GLY A 1 303 ? -7.776 3.209 10.156 1.00 89.44 303 GLY A O 1
ATOM 2226 N N . THR A 1 304 ? -7.885 4.918 11.581 1.00 87.56 304 THR A N 1
ATOM 2227 C CA . THR A 1 304 ? -9.041 5.550 10.911 1.00 87.56 304 THR A CA 1
ATOM 2228 C C . THR A 1 304 ? -8.799 5.818 9.421 1.00 87.56 304 THR A C 1
ATOM 2230 O O . THR A 1 304 ? -9.686 5.588 8.601 1.00 87.56 304 THR A O 1
ATOM 2233 N N . ALA A 1 305 ? -7.609 6.302 9.050 1.00 91.94 305 ALA A N 1
ATOM 2234 C CA . ALA A 1 305 ? -7.274 6.575 7.653 1.00 91.94 305 ALA A CA 1
ATOM 2235 C C . ALA A 1 305 ? -7.063 5.276 6.860 1.00 91.94 305 ALA A C 1
ATOM 2237 O O . ALA A 1 305 ? -7.560 5.159 5.741 1.00 91.94 305 ALA A O 1
ATOM 2238 N N . ASN A 1 306 ? -6.392 4.291 7.463 1.00 95.62 306 ASN A N 1
ATOM 2239 C CA . ASN A 1 306 ? -6.133 2.987 6.853 1.00 95.62 306 ASN A CA 1
ATOM 2240 C C . ASN A 1 306 ? -7.437 2.216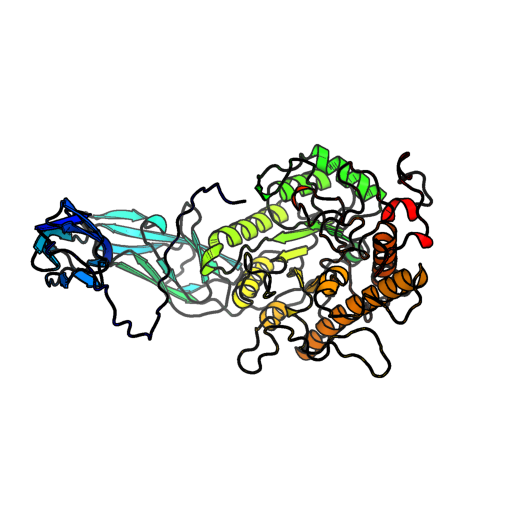 6.593 1.00 95.62 306 ASN A C 1
ATOM 2242 O O . ASN A 1 306 ? -7.659 1.715 5.495 1.00 95.62 306 ASN A O 1
ATOM 2246 N N . TRP A 1 307 ? -8.342 2.174 7.575 1.00 93.62 307 TRP A N 1
ATOM 2247 C CA . TRP A 1 307 ? -9.634 1.500 7.438 1.00 93.62 307 TRP A CA 1
ATOM 2248 C C . TRP A 1 307 ? -10.531 2.160 6.396 1.00 93.62 307 TRP A C 1
ATOM 2250 O O . TRP A 1 307 ? -11.202 1.453 5.652 1.00 93.62 307 TRP A O 1
ATOM 2260 N N . LYS A 1 308 ? -10.469 3.490 6.252 1.00 94.06 308 LYS A N 1
ATOM 2261 C CA . LYS A 1 308 ? -11.166 4.192 5.167 1.00 94.06 308 LYS A CA 1
ATOM 2262 C C . LYS A 1 308 ? -10.680 3.748 3.781 1.00 94.06 308 LYS A C 1
ATOM 2264 O O . LYS A 1 308 ? -11.494 3.618 2.873 1.00 94.06 308 LYS A O 1
ATOM 2269 N N . GLN A 1 309 ? -9.376 3.516 3.617 1.00 97.62 309 GLN A N 1
ATOM 2270 C CA . GLN A 1 309 ? -8.807 2.995 2.368 1.00 97.62 309 GLN A CA 1
ATOM 2271 C C . GLN A 1 309 ? -9.240 1.543 2.125 1.00 97.62 309 GLN A C 1
ATOM 2273 O O . GLN A 1 309 ? -9.650 1.192 1.024 1.00 97.62 309 GLN A O 1
ATOM 2278 N N . ILE A 1 310 ? -9.231 0.701 3.163 1.00 97.75 310 ILE A N 1
ATOM 2279 C CA . ILE A 1 310 ? -9.707 -0.688 3.064 1.00 97.75 310 ILE A CA 1
ATOM 2280 C C . ILE A 1 310 ? -11.187 -0.738 2.655 1.00 97.75 310 ILE A C 1
ATOM 2282 O O . ILE A 1 310 ? -11.541 -1.481 1.741 1.00 97.75 310 ILE A O 1
ATOM 2286 N N . ASP A 1 311 ? -12.041 0.078 3.274 1.00 95.62 311 ASP A N 1
ATOM 2287 C CA . ASP A 1 311 ? -13.464 0.156 2.928 1.00 95.62 311 ASP A CA 1
ATOM 2288 C C . ASP A 1 311 ? -13.676 0.660 1.494 1.00 95.62 311 ASP A C 1
ATOM 2290 O O . ASP A 1 311 ? -14.497 0.108 0.759 1.00 95.62 311 ASP A O 1
ATOM 2294 N N . GLY A 1 312 ? -12.897 1.660 1.069 1.00 97.94 312 GLY A N 1
ATOM 2295 C CA . GLY A 1 312 ? -12.889 2.137 -0.313 1.00 97.94 312 GLY A CA 1
ATOM 2296 C C . GLY A 1 312 ? -12.549 1.024 -1.305 1.00 97.94 312 GLY A C 1
ATOM 2297 O O . GLY A 1 312 ? -13.209 0.892 -2.332 1.00 97.94 312 GLY A O 1
ATOM 2298 N N . ALA A 1 313 ? -11.593 0.153 -0.974 1.00 98.56 313 ALA A N 1
ATOM 2299 C CA . ALA A 1 313 ? -11.235 -0.969 -1.836 1.00 98.56 313 ALA A CA 1
ATOM 2300 C C . ALA A 1 313 ? -12.365 -1.994 -1.941 1.00 98.56 313 ALA A C 1
ATOM 2302 O O . ALA A 1 313 ? -12.621 -2.504 -3.032 1.00 98.56 313 ALA A O 1
ATOM 2303 N N . MET A 1 314 ? -13.068 -2.267 -0.835 1.00 97.50 314 MET A N 1
ATOM 2304 C CA . MET A 1 314 ? -14.236 -3.155 -0.838 1.00 97.50 314 MET A CA 1
ATOM 2305 C C . MET A 1 314 ? -15.383 -2.580 -1.681 1.00 97.50 314 MET A C 1
ATOM 2307 O O . MET A 1 314 ? -16.072 -3.326 -2.376 1.00 97.50 314 MET A O 1
ATOM 2311 N N . ALA A 1 315 ? -15.570 -1.258 -1.670 1.00 98.31 315 ALA A N 1
ATOM 2312 C CA . ALA A 1 315 ? -16.546 -0.597 -2.531 1.00 98.31 315 ALA A CA 1
ATOM 2313 C C . ALA A 1 315 ? -16.148 -0.688 -4.016 1.00 98.31 315 ALA A C 1
ATOM 2315 O O . ALA A 1 315 ? -16.945 -1.132 -4.843 1.00 98.31 315 ALA A O 1
ATOM 2316 N N . LEU A 1 316 ? -14.897 -0.355 -4.348 1.00 98.75 316 LEU A N 1
ATOM 2317 C CA . LEU A 1 316 ? -14.401 -0.365 -5.727 1.00 98.75 316 LEU A CA 1
ATOM 2318 C C . LEU A 1 316 ? -14.398 -1.767 -6.348 1.00 98.75 316 LEU A C 1
ATOM 2320 O O . LEU A 1 316 ? -14.752 -1.911 -7.516 1.00 98.75 316 LEU A O 1
ATOM 2324 N N . ILE A 1 317 ? -14.058 -2.815 -5.591 1.00 97.81 317 ILE A N 1
ATOM 2325 C CA . ILE A 1 317 ? -14.116 -4.193 -6.104 1.00 97.81 317 ILE A CA 1
ATOM 2326 C C . ILE A 1 317 ? -15.541 -4.688 -6.331 1.00 97.81 317 ILE A C 1
ATOM 2328 O O . ILE A 1 317 ? -15.774 -5.457 -7.262 1.00 97.81 317 ILE A O 1
ATOM 2332 N N . ALA A 1 318 ? -16.502 -4.231 -5.529 1.00 97.94 318 ALA A N 1
ATOM 2333 C CA . ALA A 1 318 ? -17.907 -4.533 -5.764 1.00 97.94 318 ALA A CA 1
ATOM 2334 C C . ALA A 1 318 ? -18.446 -3.815 -7.015 1.00 97.94 318 ALA A C 1
ATOM 2336 O O . ALA A 1 318 ? -19.294 -4.366 -7.718 1.00 97.94 318 ALA A O 1
ATOM 2337 N N . GLU A 1 319 ? -17.954 -2.607 -7.306 1.00 98.44 319 GLU A N 1
ATOM 2338 C CA . GLU A 1 319 ? -18.403 -1.785 -8.436 1.00 98.44 319 GLU A CA 1
ATOM 2339 C C . GLU A 1 319 ? -17.724 -2.138 -9.775 1.00 98.44 319 GLU A C 1
ATOM 2341 O O . GLU A 1 319 ? -18.377 -2.111 -10.827 1.00 98.44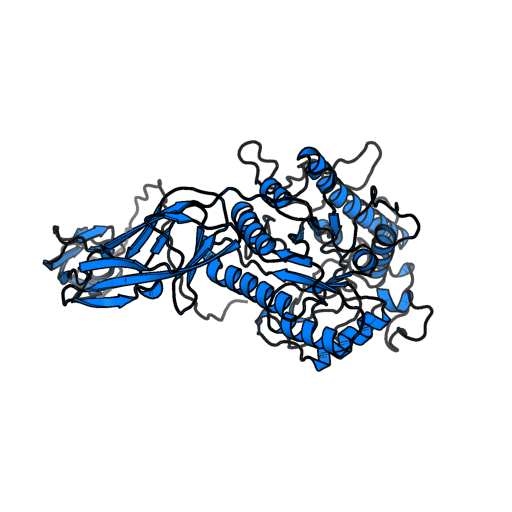 319 GLU A O 1
ATOM 2346 N N . TYR A 1 320 ? -16.441 -2.518 -9.739 1.00 98.50 320 TYR A N 1
ATOM 2347 C CA . TYR A 1 320 ? -15.605 -2.821 -10.912 1.00 98.50 320 TYR A CA 1
ATOM 2348 C C . TYR A 1 320 ? -14.967 -4.231 -10.878 1.00 98.50 320 TYR A C 1
ATOM 2350 O O . TYR A 1 320 ? -13.764 -4.369 -11.142 1.00 98.50 320 TYR A O 1
ATOM 2358 N N . PRO A 1 321 ? -15.725 -5.308 -10.584 1.00 97.25 321 PRO A N 1
ATOM 2359 C CA . PRO A 1 321 ? -15.174 -6.660 -10.443 1.00 97.25 321 PRO A CA 1
ATOM 2360 C C . PRO A 1 321 ? -14.540 -7.204 -11.735 1.00 97.25 321 PRO A C 1
ATOM 2362 O O . PRO A 1 321 ? -13.724 -8.120 -11.691 1.00 97.25 321 PRO A O 1
ATOM 2365 N N . GLU A 1 322 ? -14.906 -6.665 -12.901 1.00 97.19 322 GLU A N 1
ATOM 2366 C CA . GLU A 1 322 ? -14.340 -7.034 -14.199 1.00 97.19 322 GLU A CA 1
ATOM 2367 C C . GLU A 1 322 ? -12.947 -6.441 -14.459 1.00 97.19 322 GLU A C 1
ATOM 2369 O O . GLU A 1 322 ? -12.197 -7.001 -15.265 1.00 97.19 322 GLU A O 1
ATOM 2374 N N . LEU A 1 323 ? -12.600 -5.331 -13.800 1.00 98.62 323 LEU A N 1
ATOM 2375 C CA . LEU A 1 323 ? -11.325 -4.631 -13.981 1.00 98.62 323 LEU A CA 1
ATOM 2376 C C . LEU A 1 323 ? -10.289 -5.074 -12.946 1.00 98.62 323 LEU A C 1
ATOM 2378 O O . LEU A 1 323 ? -9.125 -5.277 -13.289 1.00 98.62 323 LEU A O 1
ATOM 2382 N N . ILE A 1 324 ? -10.696 -5.242 -11.688 1.00 98.69 324 ILE A N 1
ATOM 2383 C CA . ILE A 1 324 ? -9.767 -5.516 -10.587 1.00 98.69 324 ILE A CA 1
ATOM 2384 C C . ILE A 1 324 ? -9.321 -6.980 -10.622 1.00 98.69 324 ILE A C 1
ATOM 2386 O O . ILE A 1 324 ? -10.102 -7.895 -10.374 1.00 98.69 324 ILE A O 1
ATOM 2390 N N . ALA A 1 325 ? -8.043 -7.198 -10.931 1.00 98.56 325 ALA A N 1
ATOM 2391 C CA . ALA A 1 325 ? -7.420 -8.517 -11.008 1.00 98.56 325 ALA A CA 1
ATOM 2392 C C . ALA A 1 325 ? -6.694 -8.911 -9.714 1.00 98.56 325 ALA A C 1
ATOM 2394 O O . ALA A 1 325 ? -6.499 -10.099 -9.460 1.00 98.56 325 ALA A O 1
ATOM 2395 N N . SER A 1 326 ? -6.290 -7.934 -8.900 1.00 98.75 326 SER A N 1
ATOM 2396 C CA . SER A 1 326 ? -5.643 -8.147 -7.604 1.00 98.75 326 SER A CA 1
ATOM 2397 C C . SER A 1 326 ? -5.729 -6.896 -6.724 1.00 98.75 326 SER A C 1
ATOM 2399 O O . SER A 1 326 ? -6.053 -5.810 -7.205 1.00 98.75 326 SER A O 1
ATOM 2401 N N . ILE A 1 327 ? -5.446 -7.046 -5.428 1.00 98.88 327 ILE A N 1
ATOM 2402 C CA . ILE A 1 327 ? -5.356 -5.930 -4.472 1.00 98.88 327 ILE A CA 1
ATOM 2403 C C . ILE A 1 327 ? -3.961 -5.913 -3.850 1.00 98.88 327 ILE A C 1
ATOM 2405 O O . ILE A 1 327 ? -3.444 -6.969 -3.483 1.00 98.88 327 ILE A O 1
ATOM 2409 N N . SER A 1 328 ? -3.373 -4.729 -3.701 1.00 98.75 328 SER A N 1
ATOM 2410 C CA . SER A 1 328 ? -2.147 -4.514 -2.935 1.00 98.75 328 SER A CA 1
ATOM 2411 C C . SER A 1 328 ? -2.432 -3.699 -1.681 1.00 98.75 328 SER A C 1
ATOM 2413 O O . SER A 1 328 ? -2.968 -2.598 -1.766 1.00 98.75 328 SER A O 1
ATOM 2415 N N . VAL A 1 329 ? -2.106 -4.240 -0.508 1.00 98.81 329 VAL A N 1
ATOM 2416 C CA . VAL A 1 329 ? -2.267 -3.550 0.775 1.00 98.81 329 VAL A CA 1
ATOM 2417 C C . VAL A 1 329 ? -0.926 -2.971 1.204 1.00 98.81 329 VAL A C 1
ATOM 2419 O O . VAL A 1 329 ? -0.003 -3.719 1.528 1.00 98.81 329 VAL A O 1
ATOM 2422 N N . GLY A 1 330 ? -0.839 -1.642 1.247 1.00 98.19 330 GLY A N 1
ATOM 2423 C CA . GLY A 1 330 ? 0.380 -0.897 1.552 1.00 98.19 330 GLY A CA 1
ATOM 2424 C C . GLY A 1 330 ? 1.306 -0.699 0.350 1.00 98.19 330 GLY A C 1
ATOM 2425 O O . GLY A 1 330 ? 1.247 -1.430 -0.636 1.00 98.19 330 GLY A O 1
ATOM 2426 N N . ASN A 1 331 ? 2.156 0.320 0.465 1.00 97.88 331 ASN A N 1
ATOM 2427 C CA . ASN A 1 331 ? 3.211 0.653 -0.484 1.00 97.88 331 ASN A CA 1
ATOM 2428 C C . ASN A 1 331 ? 4.455 1.091 0.299 1.00 97.88 331 ASN A C 1
ATOM 2430 O O . ASN A 1 331 ? 4.448 2.171 0.894 1.00 97.88 331 ASN A O 1
ATOM 2434 N N . GLU A 1 332 ? 5.507 0.274 0.296 1.00 95.62 332 GLU A N 1
ATOM 2435 C CA . GLU A 1 332 ? 6.746 0.528 1.052 1.00 95.62 332 GLU A CA 1
ATOM 2436 C C . GLU A 1 332 ? 6.507 0.814 2.546 1.00 95.62 332 GLU A C 1
ATOM 2438 O O . GLU A 1 332 ? 7.125 1.693 3.151 1.00 95.62 332 GLU A O 1
ATOM 2443 N N . CYS A 1 333 ? 5.567 0.105 3.167 1.00 94.50 333 CYS A N 1
ATOM 2444 C CA . CYS A 1 333 ? 5.204 0.340 4.564 1.00 94.50 333 CYS A CA 1
ATOM 2445 C C . CYS A 1 333 ? 6.203 -0.289 5.544 1.00 94.50 333 CYS A C 1
ATOM 2447 O O . CYS A 1 333 ? 6.212 0.075 6.722 1.00 94.50 333 CYS A O 1
ATOM 2449 N N . MET A 1 334 ? 7.015 -1.250 5.095 1.00 91.38 334 MET A N 1
ATOM 2450 C CA . MET A 1 334 ? 7.852 -2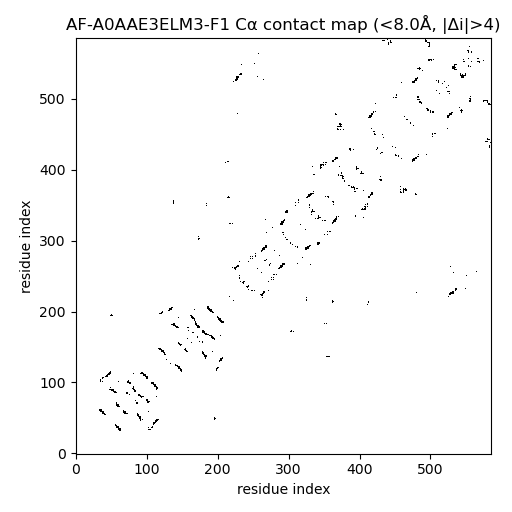.073 5.969 1.00 91.38 334 MET A CA 1
ATOM 2451 C C . MET A 1 334 ? 9.348 -1.752 5.906 1.00 91.38 334 MET A C 1
ATOM 2453 O O . MET A 1 334 ? 10.098 -2.285 6.729 1.00 91.38 334 MET A O 1
ATOM 2457 N N . VAL A 1 335 ? 9.774 -0.853 5.019 1.00 85.81 335 VAL A N 1
ATOM 2458 C CA . VAL A 1 335 ? 11.138 -0.297 4.982 1.00 85.81 335 VAL A CA 1
ATOM 2459 C C . VAL A 1 335 ? 11.378 0.710 6.105 1.00 85.81 335 VAL A C 1
ATOM 2461 O O . VAL A 1 335 ? 10.455 1.346 6.616 1.00 85.81 335 VAL A O 1
ATOM 2464 N N . ASP A 1 336 ? 12.627 0.858 6.534 1.00 77.81 336 ASP A N 1
ATOM 2465 C CA . ASP A 1 336 ? 12.982 1.702 7.678 1.00 77.81 336 ASP A CA 1
ATOM 2466 C C . ASP A 1 336 ? 13.130 3.195 7.324 1.00 77.81 336 ASP A C 1
ATOM 2468 O O . ASP A 1 336 ? 12.916 4.052 8.185 1.00 77.81 336 ASP A O 1
ATOM 2472 N N . TRP A 1 337 ? 13.422 3.521 6.060 1.00 82.94 337 TRP A N 1
ATOM 2473 C CA . TRP A 1 337 ? 13.515 4.902 5.578 1.00 82.94 337 TRP A CA 1
ATOM 2474 C C . TRP A 1 337 ? 12.157 5.584 5.401 1.00 82.94 337 TRP A C 1
ATOM 2476 O O . TRP A 1 337 ? 12.090 6.818 5.438 1.00 82.94 337 TRP A O 1
ATOM 2486 N N . ASN A 1 338 ? 11.064 4.827 5.251 1.00 87.31 338 ASN A N 1
ATOM 2487 C CA . ASN A 1 338 ? 9.721 5.390 5.115 1.00 87.31 338 ASN A CA 1
ATOM 2488 C C . ASN A 1 338 ? 9.148 5.834 6.473 1.00 87.31 338 ASN A C 1
ATOM 2490 O O . ASN A 1 338 ? 8.171 5.303 6.984 1.00 87.31 338 ASN A O 1
ATOM 2494 N N . THR A 1 339 ? 9.754 6.851 7.079 1.00 86.12 339 THR A N 1
ATOM 2495 C CA . THR A 1 339 ? 9.404 7.314 8.436 1.00 86.12 339 THR A CA 1
ATOM 2496 C C . THR A 1 339 ? 8.012 7.941 8.576 1.00 86.12 339 THR A C 1
ATOM 2498 O O . THR A 1 339 ? 7.581 8.204 9.698 1.00 86.12 339 THR A O 1
ATOM 2501 N N . TRP A 1 340 ? 7.308 8.193 7.470 1.00 87.38 340 TRP A N 1
ATOM 2502 C CA . TRP A 1 340 ? 6.024 8.895 7.458 1.00 87.38 340 TRP A CA 1
ATOM 2503 C C . TRP A 1 340 ? 4.827 7.984 7.169 1.00 87.38 340 TRP A C 1
ATOM 2505 O O . TRP A 1 340 ? 3.736 8.317 7.617 1.00 87.38 340 TRP A O 1
ATOM 2515 N N . ALA A 1 341 ? 5.027 6.842 6.499 1.00 90.75 341 ALA A N 1
ATOM 2516 C CA . ALA A 1 341 ? 3.986 5.839 6.246 1.00 90.75 341 ALA A CA 1
ATOM 2517 C C . ALA A 1 341 ? 4.361 4.422 6.729 1.00 90.75 341 ALA A C 1
ATOM 2519 O O . ALA A 1 341 ? 3.786 3.423 6.297 1.00 90.75 341 ALA A O 1
ATOM 2520 N N . TRP A 1 342 ? 5.312 4.323 7.662 1.00 92.81 342 TRP A N 1
ATOM 2521 C CA . TRP A 1 342 ? 5.732 3.049 8.241 1.00 92.81 342 TRP A CA 1
ATOM 2522 C C . TRP A 1 342 ? 4.624 2.370 9.063 1.00 92.81 342 TRP A C 1
ATOM 2524 O O . TRP A 1 342 ? 4.064 2.960 9.999 1.00 92.81 342 TRP A O 1
ATOM 2534 N N . ALA A 1 343 ? 4.376 1.093 8.772 1.00 92.75 343 ALA A N 1
ATOM 2535 C CA . ALA A 1 343 ? 3.473 0.219 9.513 1.00 92.75 343 ALA A CA 1
ATOM 2536 C C . ALA A 1 343 ? 4.206 -1.035 10.007 1.00 92.75 343 ALA A C 1
ATOM 2538 O O . ALA A 1 343 ? 5.138 -1.538 9.37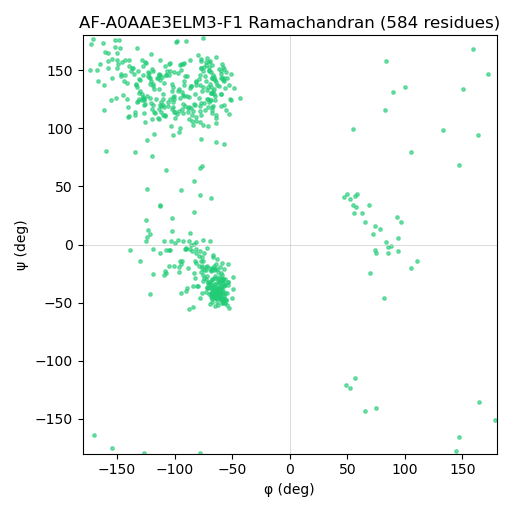7 1.00 92.75 343 ALA A O 1
ATOM 2539 N N . THR A 1 344 ? 3.777 -1.566 11.153 1.00 92.19 344 THR A N 1
ATOM 2540 C CA . THR A 1 344 ? 4.371 -2.803 11.672 1.00 92.19 344 THR A CA 1
ATOM 2541 C C . THR A 1 344 ? 3.968 -3.996 10.796 1.00 92.19 344 THR A C 1
ATOM 2543 O O . THR A 1 344 ? 2.836 -4.031 10.306 1.00 92.19 344 THR A O 1
ATOM 2546 N N . PRO A 1 345 ? 4.807 -5.042 10.660 1.00 92.75 345 PRO A N 1
ATOM 2547 C CA . PRO A 1 345 ? 4.410 -6.262 9.959 1.00 92.75 345 PRO A CA 1
ATOM 2548 C C . PRO A 1 345 ? 3.179 -6.936 10.589 1.00 92.75 345 PRO A C 1
ATOM 2550 O O . PRO A 1 345 ? 2.417 -7.604 9.897 1.00 92.75 345 PRO A O 1
ATOM 2553 N N . ALA A 1 346 ? 2.944 -6.728 11.891 1.00 92.81 346 ALA A N 1
ATOM 2554 C CA . ALA A 1 346 ? 1.749 -7.208 12.578 1.00 92.81 346 ALA A CA 1
ATOM 2555 C C . ALA A 1 346 ? 0.476 -6.476 12.123 1.00 92.81 346 ALA A C 1
ATOM 2557 O O . ALA A 1 346 ? -0.543 -7.128 11.909 1.00 92.81 346 ALA A O 1
ATOM 2558 N N . ASP A 1 347 ? 0.524 -5.153 11.947 1.00 94.38 347 ASP A N 1
ATOM 2559 C CA . ASP A 1 347 ? -0.609 -4.387 11.413 1.00 94.38 347 ASP A CA 1
ATOM 2560 C C . ASP A 1 347 ? -0.862 -4.754 9.948 1.00 94.38 347 ASP A C 1
ATOM 2562 O O . ASP A 1 347 ? -1.992 -5.080 9.586 1.00 94.38 347 ASP A O 1
ATOM 2566 N N . MET A 1 348 ? 0.197 -4.808 9.129 1.00 97.25 348 MET A N 1
ATOM 2567 C CA . MET A 1 348 ? 0.107 -5.214 7.721 1.00 97.25 348 MET A CA 1
ATOM 2568 C C . MET A 1 348 ? -0.540 -6.589 7.565 1.00 97.25 348 MET A C 1
ATOM 2570 O O . MET A 1 348 ? -1.484 -6.747 6.793 1.00 97.25 348 MET A O 1
ATOM 2574 N N . ARG A 1 349 ? -0.091 -7.576 8.351 1.00 96.94 349 ARG A N 1
ATOM 2575 C CA . ARG A 1 349 ? -0.678 -8.918 8.370 1.00 96.94 349 ARG A CA 1
ATOM 2576 C C . ARG A 1 349 ? -2.178 -8.874 8.659 1.00 96.94 349 ARG A C 1
ATOM 2578 O O . ARG A 1 349 ? -2.949 -9.515 7.952 1.00 96.94 349 ARG A O 1
ATOM 2585 N N . LYS A 1 350 ? -2.602 -8.121 9.673 1.00 96.31 350 LYS A N 1
ATOM 2586 C CA . LYS A 1 350 ? -4.013 -8.035 10.071 1.00 96.31 350 LYS A CA 1
ATOM 2587 C C . LYS A 1 350 ? -4.883 -7.344 9.013 1.00 96.31 350 LYS A C 1
ATOM 2589 O O . LYS A 1 350 ? -5.978 -7.830 8.731 1.00 96.31 350 LYS A O 1
ATOM 2594 N N . TYR A 1 351 ? -4.401 -6.269 8.384 1.00 97.75 351 TYR A N 1
ATOM 2595 C CA . TYR A 1 351 ? -5.107 -5.637 7.262 1.00 97.75 351 TYR A CA 1
ATOM 2596 C C . TYR A 1 351 ? -5.249 -6.594 6.075 1.00 97.75 351 TYR A C 1
ATOM 2598 O O . TYR A 1 351 ? -6.340 -6.739 5.528 1.00 97.75 351 TYR A O 1
ATOM 2606 N N . ILE A 1 352 ? -4.174 -7.300 5.713 1.00 98.31 352 ILE A N 1
ATOM 2607 C CA . ILE A 1 352 ? -4.181 -8.275 4.615 1.00 98.31 352 ILE A CA 1
ATOM 2608 C C . ILE A 1 352 ? -5.141 -9.426 4.908 1.00 98.31 352 ILE A C 1
ATOM 2610 O O . ILE A 1 352 ? -5.930 -9.786 4.040 1.00 98.31 352 ILE A O 1
ATOM 2614 N N . GLN A 1 353 ? -5.125 -9.977 6.125 1.00 97.62 353 GLN A N 1
ATOM 2615 C CA . GLN A 1 353 ? -6.066 -11.018 6.545 1.00 97.62 353 GLN A CA 1
ATOM 2616 C C . GLN A 1 353 ? -7.521 -10.560 6.397 1.00 97.62 353 GLN A C 1
ATOM 2618 O O . GLN A 1 353 ? -8.342 -11.292 5.840 1.00 97.62 353 GLN A O 1
ATOM 2623 N N . PHE A 1 354 ? -7.836 -9.342 6.846 1.00 97.62 354 PHE A N 1
ATOM 2624 C CA . PHE A 1 354 ? -9.175 -8.774 6.715 1.00 97.62 354 PHE A CA 1
ATOM 2625 C C . PHE A 1 354 ? -9.586 -8.610 5.246 1.00 97.62 354 PHE A C 1
ATOM 2627 O O . PHE A 1 354 ? -10.643 -9.098 4.844 1.00 97.62 354 PHE A O 1
ATOM 2634 N N . VAL A 1 355 ? -8.741 -7.963 4.434 1.00 98.12 355 VAL A N 1
ATOM 2635 C CA . VAL A 1 355 ? -8.999 -7.730 3.003 1.00 98.12 355 VAL A CA 1
ATOM 2636 C C . VAL A 1 355 ? -9.189 -9.060 2.285 1.00 98.12 355 VAL A C 1
ATOM 2638 O O . VAL A 1 355 ? -10.195 -9.268 1.613 1.00 98.12 355 VAL A O 1
ATOM 2641 N N . ARG A 1 356 ? -8.265 -10.003 2.481 1.00 97.94 356 ARG A N 1
ATOM 2642 C CA . ARG A 1 356 ? -8.284 -11.310 1.824 1.00 97.94 356 ARG A CA 1
ATOM 2643 C C . ARG A 1 356 ? -9.516 -12.137 2.187 1.00 97.94 356 ARG A C 1
ATOM 2645 O O . ARG A 1 356 ? -9.999 -12.883 1.336 1.00 97.94 356 ARG A O 1
ATOM 2652 N N . SER A 1 357 ? -10.049 -11.989 3.396 1.00 97.19 357 SER A N 1
ATOM 2653 C CA . SER A 1 357 ? -11.276 -12.678 3.825 1.00 97.19 357 SER A CA 1
ATOM 2654 C C . SER A 1 357 ? -12.545 -12.114 3.170 1.00 97.19 357 SER A C 1
ATOM 2656 O O . SER A 1 357 ? -13.549 -12.813 3.094 1.00 97.19 357 SER A O 1
ATOM 2658 N N . ASN A 1 358 ? -12.490 -10.888 2.638 1.00 97.00 358 ASN A N 1
ATOM 2659 C CA . ASN A 1 358 ? -13.629 -10.198 2.027 1.00 97.00 358 ASN A CA 1
ATOM 2660 C C . ASN A 1 358 ? -13.606 -10.171 0.489 1.00 97.00 358 ASN A C 1
ATOM 2662 O O . ASN A 1 358 ? -14.563 -9.713 -0.133 1.00 97.00 358 ASN A O 1
ATOM 2666 N N . VAL A 1 359 ? -12.542 -10.671 -0.145 1.00 97.19 359 VAL A N 1
ATOM 2667 C CA . VAL A 1 359 ? -12.397 -10.654 -1.609 1.00 97.19 359 VAL A CA 1
ATOM 2668 C C . VAL A 1 359 ? -12.061 -12.030 -2.164 1.00 97.19 359 VAL A C 1
ATOM 2670 O O . VAL A 1 359 ? -11.537 -12.884 -1.455 1.00 97.19 359 VAL A O 1
ATOM 2673 N N . SER A 1 360 ? -12.334 -12.242 -3.452 1.00 96.00 360 SER A N 1
ATOM 2674 C CA . SER A 1 360 ? -11.987 -13.472 -4.182 1.00 96.00 360 SER A CA 1
ATOM 2675 C C . SER A 1 360 ? -10.729 -13.342 -5.045 1.00 96.00 360 SER A C 1
ATOM 2677 O O . SER A 1 360 ? -10.131 -14.357 -5.401 1.00 96.00 360 SER A O 1
ATOM 2679 N N . VAL A 1 361 ? -10.309 -12.116 -5.367 1.00 98.25 361 VAL A N 1
ATOM 2680 C CA . VAL A 1 361 ? -9.059 -11.836 -6.089 1.00 98.25 361 VAL A CA 1
ATOM 2681 C C . VAL A 1 361 ? -7.839 -12.066 -5.182 1.00 98.25 361 VAL A C 1
ATOM 2683 O O . VAL A 1 361 ? -7.977 -12.060 -3.951 1.00 98.25 361 VAL A O 1
ATOM 2686 N N . PRO A 1 362 ? -6.645 -12.311 -5.750 1.00 98.62 362 PRO A N 1
ATOM 2687 C CA . PRO A 1 362 ? -5.412 -12.415 -4.977 1.00 98.62 362 PRO A CA 1
ATOM 2688 C C . PRO A 1 362 ? -5.028 -11.088 -4.305 1.00 98.62 362 PRO A C 1
ATOM 2690 O O . PRO A 1 362 ? -5.158 -10.014 -4.899 1.00 98.62 362 PRO A O 1
ATOM 2693 N N . VAL A 1 363 ? -4.511 -11.183 -3.078 1.00 98.88 363 VAL A N 1
ATOM 2694 C CA . VAL A 1 363 ? -4.060 -10.046 -2.258 1.00 98.88 363 VAL A CA 1
ATOM 2695 C C . VAL A 1 363 ? -2.545 -10.095 -2.049 1.00 98.88 363 VAL A C 1
ATOM 2697 O O . VAL A 1 363 ? -2.007 -11.141 -1.695 1.00 98.88 363 VAL A O 1
ATOM 2700 N N . THR A 1 364 ? -1.862 -8.967 -2.229 1.00 98.75 364 THR A N 1
ATOM 2701 C CA . THR A 1 364 ? -0.420 -8.790 -1.980 1.00 98.75 364 THR A CA 1
ATOM 2702 C C . THR A 1 364 ? -0.161 -7.608 -1.048 1.00 98.75 364 THR A C 1
ATOM 2704 O O . THR A 1 364 ? -1.082 -6.918 -0.610 1.00 98.75 364 THR A O 1
ATOM 2707 N N . THR A 1 365 ? 1.114 -7.364 -0.779 1.00 98.44 365 THR A N 1
ATOM 2708 C CA . THR A 1 365 ? 1.654 -6.058 -0.412 1.00 98.44 365 THR A CA 1
ATOM 2709 C C . THR A 1 365 ? 2.745 -5.694 -1.422 1.00 98.44 365 THR A C 1
ATOM 2711 O O . THR A 1 365 ? 3.446 -6.588 -1.910 1.00 98.44 365 THR A O 1
ATOM 2714 N N . ASP A 1 366 ? 2.849 -4.415 -1.766 1.00 98.31 366 ASP A N 1
ATOM 2715 C CA . ASP A 1 366 ? 3.920 -3.880 -2.600 1.00 98.31 366 ASP A CA 1
ATOM 2716 C C . ASP A 1 366 ? 4.928 -3.172 -1.695 1.00 98.31 366 ASP A C 1
ATOM 2718 O O . ASP A 1 366 ? 4.610 -2.210 -0.994 1.00 98.31 366 ASP A O 1
ATOM 2722 N N . ASP A 1 367 ? 6.150 -3.683 -1.655 1.00 96.94 367 ASP A N 1
ATOM 2723 C CA . ASP A 1 367 ? 7.192 -3.150 -0.786 1.00 96.94 367 ASP A CA 1
ATOM 2724 C C . ASP A 1 367 ? 8.555 -3.307 -1.454 1.00 96.94 367 ASP A C 1
ATOM 2726 O O . ASP A 1 367 ? 8.705 -4.014 -2.454 1.00 96.94 367 ASP A O 1
ATOM 2730 N N . ASN A 1 368 ? 9.575 -2.669 -0.892 1.00 93.88 368 ASN A N 1
ATOM 2731 C CA . ASN A 1 368 ? 10.937 -2.881 -1.348 1.00 93.88 368 ASN A CA 1
ATOM 2732 C C . ASN A 1 368 ? 11.332 -4.363 -1.224 1.00 93.88 368 ASN A C 1
ATOM 2734 O O . ASN A 1 368 ? 10.782 -5.117 -0.418 1.00 93.88 368 ASN A O 1
ATOM 2738 N N . TRP A 1 369 ? 12.298 -4.800 -2.030 1.00 91.38 369 TRP A N 1
ATOM 2739 C CA . TRP A 1 369 ? 12.843 -6.154 -1.925 1.00 91.38 369 TRP A CA 1
ATOM 2740 C C . TRP A 1 369 ? 13.430 -6.448 -0.532 1.00 91.38 369 TRP A C 1
ATOM 2742 O O . TRP A 1 369 ? 13.385 -7.589 -0.070 1.00 91.38 369 TRP A O 1
ATOM 2752 N N . GLU A 1 370 ? 13.948 -5.419 0.145 1.00 85.62 370 GLU A N 1
ATOM 2753 C CA . GLU A 1 370 ? 14.704 -5.531 1.391 1.00 85.62 370 GLU A CA 1
ATOM 2754 C C . GLU A 1 370 ? 13.942 -6.226 2.546 1.00 85.62 370 GLU A C 1
ATOM 2756 O O . GLU A 1 370 ? 14.480 -7.193 3.092 1.00 85.62 370 GLU A O 1
ATOM 2761 N N . PRO A 1 371 ? 12.694 -5.848 2.902 1.00 87.44 371 PRO A N 1
ATOM 2762 C CA . PRO A 1 371 ? 11.879 -6.550 3.901 1.00 87.44 371 PRO A CA 1
ATOM 2763 C C . PRO A 1 371 ? 11.774 -8.070 3.734 1.00 87.44 371 PRO A C 1
ATOM 2765 O O . PRO A 1 371 ? 11.557 -8.780 4.721 1.00 87.44 371 PRO A O 1
ATOM 2768 N N . PHE A 1 372 ? 11.899 -8.576 2.507 1.00 89.50 372 PHE A N 1
ATOM 2769 C CA . PHE A 1 372 ? 11.733 -9.992 2.183 1.00 89.50 372 PHE A CA 1
ATOM 2770 C C . PHE A 1 372 ? 13.052 -10.716 1.927 1.00 89.50 372 PHE A C 1
ATOM 2772 O O . PHE A 1 372 ? 13.039 -11.935 1.768 1.00 89.50 372 PHE A O 1
ATOM 2779 N N . ALA A 1 373 ? 14.182 -10.014 1.924 1.00 84.25 373 ALA A N 1
ATOM 2780 C CA . ALA A 1 373 ? 15.491 -10.594 1.667 1.00 84.25 373 ALA A CA 1
ATOM 2781 C C . ALA A 1 373 ? 16.250 -10.964 2.948 1.00 84.25 373 ALA A C 1
ATOM 2783 O O . ALA A 1 373 ? 16.054 -10.397 4.024 1.00 84.25 373 ALA A O 1
ATOM 2784 N N . ALA A 1 374 ? 17.161 -11.929 2.815 1.00 69.81 374 ALA A N 1
ATOM 2785 C CA . ALA A 1 374 ? 18.140 -12.236 3.851 1.00 69.81 374 ALA A CA 1
ATOM 2786 C C . ALA A 1 374 ? 19.278 -11.202 3.844 1.00 69.81 374 ALA A C 1
ATOM 2788 O O . ALA A 1 374 ? 19.565 -10.603 2.815 1.00 69.81 374 ALA A O 1
ATOM 2789 N N . TYR A 1 375 ? 19.980 -11.063 4.974 1.00 58.56 375 TYR A N 1
ATOM 2790 C CA . TYR A 1 375 ? 20.999 -10.033 5.253 1.00 58.56 375 TYR A CA 1
ATOM 2791 C C . TYR A 1 375 ? 22.152 -9.893 4.233 1.00 58.56 375 TYR A C 1
ATOM 2793 O O . TYR A 1 375 ? 22.863 -8.893 4.246 1.00 58.56 375 TYR A O 1
ATOM 2801 N N . ASP A 1 376 ? 22.374 -10.874 3.360 1.00 57.56 376 ASP A N 1
ATOM 2802 C CA . ASP A 1 376 ? 23.541 -10.919 2.478 1.00 57.56 376 ASP A CA 1
ATOM 2803 C C . ASP A 1 376 ? 23.108 -11.068 1.012 1.00 57.56 376 ASP A C 1
ATOM 2805 O O . ASP A 1 376 ? 22.717 -12.159 0.585 1.00 57.56 376 ASP A O 1
ATOM 2809 N N . ILE A 1 377 ? 23.202 -9.987 0.222 1.00 61.91 377 ILE A N 1
ATOM 2810 C CA . ILE A 1 377 ? 23.226 -10.120 -1.241 1.00 61.91 377 ILE A CA 1
ATOM 2811 C C . ILE A 1 377 ? 24.580 -10.736 -1.586 1.00 61.91 377 ILE A C 1
ATOM 2813 O O . ILE A 1 377 ? 25.612 -10.066 -1.578 1.00 61.91 377 ILE A O 1
ATOM 2817 N N . LYS A 1 378 ? 24.586 -12.037 -1.871 1.00 55.47 378 LYS A N 1
ATOM 2818 C CA . LYS A 1 378 ? 25.824 -12.753 -2.168 1.00 55.47 378 LYS A CA 1
ATOM 2819 C C . LYS A 1 378 ? 26.400 -12.312 -3.512 1.00 55.47 378 LYS A C 1
ATOM 2821 O O . LYS A 1 378 ? 25.769 -12.453 -4.567 1.00 55.47 378 LYS A O 1
ATOM 2826 N N . ASN A 1 379 ? 27.651 -11.870 -3.466 1.00 60.62 379 ASN A N 1
ATOM 2827 C CA . ASN A 1 379 ? 28.521 -11.875 -4.634 1.00 60.62 379 ASN A CA 1
ATOM 2828 C C . ASN A 1 379 ? 29.027 -13.296 -4.840 1.00 60.62 379 ASN A C 1
ATOM 2830 O O . ASN A 1 379 ? 29.719 -13.825 -3.965 1.00 60.62 379 ASN A O 1
ATOM 2834 N N . ASP A 1 380 ? 28.719 -13.896 -5.985 1.00 59.41 380 ASP A N 1
ATOM 2835 C CA . ASP A 1 380 ? 29.292 -15.197 -6.308 1.00 59.41 380 ASP A CA 1
ATOM 2836 C C . ASP A 1 380 ? 30.779 -15.038 -6.668 1.00 59.41 380 ASP A C 1
ATOM 2838 O O . ASP A 1 380 ? 31.240 -13.966 -7.084 1.00 59.41 380 ASP A O 1
ATOM 2842 N N . GLU A 1 381 ? 31.569 -16.098 -6.479 1.00 54.28 381 GLU A N 1
ATOM 2843 C CA . GLU A 1 381 ? 33.001 -16.078 -6.788 1.00 54.28 381 GLU A CA 1
ATOM 2844 C C . GLU A 1 381 ? 33.240 -15.704 -8.264 1.00 54.28 381 GLU A C 1
ATOM 2846 O O . GLU A 1 381 ? 32.789 -16.390 -9.178 1.00 54.28 381 GLU A O 1
ATOM 2851 N N . GLY A 1 382 ? 33.973 -14.610 -8.500 1.00 51.72 382 GLY A N 1
ATOM 2852 C CA . GLY A 1 382 ? 34.274 -14.098 -9.843 1.00 51.72 382 GLY A CA 1
ATOM 2853 C C . GLY A 1 382 ? 33.315 -13.017 -10.358 1.00 51.72 382 GLY A C 1
ATOM 2854 O O . GLY A 1 382 ? 33.593 -12.427 -11.401 1.00 51.72 382 GLY A O 1
ATOM 2855 N N . GLU A 1 383 ? 32.237 -12.698 -9.635 1.00 58.53 383 GLU A N 1
ATOM 2856 C CA . GLU A 1 383 ? 31.375 -11.559 -9.958 1.00 58.53 383 GLU A CA 1
ATOM 2857 C C . GLU A 1 383 ? 31.947 -10.243 -9.407 1.00 58.53 383 GLU A C 1
ATOM 2859 O O . GLU A 1 383 ? 32.277 -10.126 -8.226 1.00 58.53 383 GLU A O 1
ATOM 2864 N N . THR A 1 384 ? 32.045 -9.225 -10.264 1.00 57.00 384 THR A N 1
ATOM 2865 C CA . THR A 1 384 ? 32.488 -7.869 -9.905 1.00 57.00 384 THR A CA 1
ATOM 2866 C C . THR A 1 384 ? 31.323 -6.883 -10.003 1.00 57.00 384 THR A C 1
ATOM 2868 O O . THR A 1 384 ? 30.495 -7.004 -10.905 1.00 57.00 384 THR A O 1
ATOM 2871 N N . GLY A 1 385 ? 31.269 -5.889 -9.111 1.00 55.69 385 GLY A N 1
ATOM 2872 C CA . GLY A 1 385 ? 30.398 -4.717 -9.270 1.00 55.69 385 GLY A CA 1
ATOM 2873 C C . GLY A 1 385 ? 29.220 -4.598 -8.300 1.00 55.69 385 GLY A C 1
ATOM 2874 O O . GLY A 1 385 ? 28.695 -3.505 -8.160 1.00 55.69 385 GLY A O 1
ATOM 2875 N N . ILE A 1 386 ? 28.831 -5.635 -7.558 1.00 66.44 386 ILE A N 1
ATOM 2876 C CA . ILE A 1 386 ? 27.985 -5.449 -6.365 1.00 66.44 386 ILE A CA 1
ATOM 2877 C C . ILE A 1 386 ? 28.942 -5.220 -5.194 1.00 66.44 386 ILE A C 1
ATOM 2879 O O . ILE A 1 386 ? 29.815 -6.041 -4.918 1.00 66.44 386 ILE A O 1
ATOM 2883 N N . ILE A 1 387 ? 28.872 -4.048 -4.571 1.00 59.12 387 ILE A N 1
ATOM 2884 C CA . ILE A 1 387 ? 29.861 -3.598 -3.575 1.00 59.12 387 ILE A CA 1
ATOM 2885 C C . ILE A 1 387 ? 29.387 -3.934 -2.154 1.00 59.12 387 ILE A C 1
ATOM 2887 O O . ILE A 1 387 ? 30.198 -3.999 -1.227 1.00 59.12 387 ILE A O 1
ATOM 2891 N N . ALA A 1 388 ? 28.096 -4.224 -1.995 1.00 55.69 388 ALA A N 1
ATOM 2892 C CA . ALA A 1 388 ? 27.461 -4.641 -0.757 1.00 55.69 388 ALA A CA 1
ATOM 2893 C C . ALA A 1 388 ? 28.092 -5.913 -0.146 1.00 55.69 388 ALA A C 1
ATOM 2895 O O . ALA A 1 388 ? 27.615 -7.021 -0.346 1.00 55.69 388 ALA A O 1
ATOM 2896 N N . LYS A 1 389 ? 29.155 -5.759 0.653 1.00 46.25 389 LYS A N 1
ATOM 2897 C CA . LYS A 1 389 ? 29.560 -6.741 1.671 1.00 46.25 389 LYS A CA 1
ATOM 2898 C C . LYS A 1 389 ? 29.014 -6.285 3.017 1.00 46.25 389 LYS A C 1
ATOM 2900 O O . LYS A 1 389 ? 29.478 -5.280 3.550 1.00 46.25 389 LYS A O 1
ATOM 2905 N N . GLY A 1 390 ? 28.063 -7.030 3.578 1.00 45.28 390 GLY A N 1
ATOM 2906 C CA . GLY A 1 390 ? 27.494 -6.718 4.891 1.00 45.28 390 GLY A CA 1
ATOM 2907 C C . GLY A 1 390 ? 26.643 -5.448 4.915 1.00 45.28 390 GLY A C 1
ATOM 2908 O O . GLY A 1 390 ? 26.645 -4.748 5.931 1.00 45.28 390 GLY A O 1
ATOM 2909 N N . VAL A 1 391 ? 25.928 -5.153 3.819 1.00 46.38 391 VAL A N 1
ATOM 2910 C CA . VAL A 1 391 ? 24.794 -4.222 3.882 1.00 46.38 391 VAL A CA 1
ATOM 2911 C C . VAL A 1 391 ? 23.858 -4.774 4.942 1.00 46.38 391 VAL A C 1
ATOM 2913 O O . VAL A 1 391 ? 23.370 -5.893 4.828 1.00 46.38 391 VAL A O 1
ATOM 2916 N N . LYS A 1 392 ? 23.689 -4.006 6.020 1.00 44.38 392 LYS A N 1
ATOM 2917 C CA . LYS A 1 392 ? 22.665 -4.271 7.017 1.00 44.38 392 LYS A CA 1
ATOM 2918 C C . LYS A 1 392 ? 21.328 -4.106 6.319 1.00 44.38 392 LYS A C 1
ATOM 2920 O O . LYS A 1 392 ? 20.812 -3.003 6.311 1.00 44.38 392 LYS A O 1
ATOM 2925 N N . ILE A 1 393 ? 20.818 -5.177 5.720 1.00 50.03 393 ILE A N 1
ATOM 2926 C CA . ILE A 1 393 ? 19.406 -5.258 5.368 1.00 50.03 393 ILE A CA 1
ATOM 2927 C C . ILE A 1 393 ? 18.696 -5.229 6.707 1.00 50.03 393 ILE A C 1
ATOM 2929 O O . ILE A 1 393 ? 18.886 -6.101 7.569 1.00 50.03 393 ILE A O 1
ATOM 2933 N N . TYR A 1 394 ? 18.053 -4.102 6.952 1.00 49.59 394 TYR A N 1
ATOM 2934 C CA . TYR A 1 394 ? 17.535 -3.764 8.243 1.00 49.59 394 TYR A CA 1
ATOM 2935 C C . TYR A 1 394 ? 16.527 -4.830 8.659 1.00 49.59 394 TYR A C 1
ATOM 2937 O O . TYR A 1 394 ? 15.754 -5.390 7.880 1.00 49.59 394 TYR A O 1
ATOM 2945 N N . ARG A 1 395 ? 16.508 -5.055 9.973 1.00 52.50 395 ARG A N 1
ATOM 2946 C CA . ARG A 1 395 ? 15.370 -5.597 10.702 1.00 52.50 395 ARG A CA 1
ATOM 2947 C C . ARG A 1 395 ? 15.194 -7.128 10.662 1.00 52.50 395 ARG A C 1
ATOM 2949 O O . ARG A 1 395 ? 15.100 -7.680 11.746 1.00 52.50 395 ARG A O 1
ATOM 2956 N N . ASN A 1 396 ? 15.284 -7.871 9.556 1.00 45.03 396 ASN A N 1
ATOM 2957 C CA . ASN A 1 396 ? 15.192 -9.357 9.630 1.00 45.03 396 ASN A CA 1
ATOM 2958 C C . ASN A 1 396 ? 16.489 -10.061 10.100 1.00 45.03 396 ASN A C 1
ATOM 2960 O O . ASN A 1 396 ? 16.503 -11.262 10.367 1.00 45.03 396 ASN A O 1
ATOM 2964 N N . GLY A 1 397 ? 17.593 -9.310 10.191 1.00 40.47 397 GLY A N 1
ATOM 2965 C CA . GLY A 1 397 ? 18.926 -9.801 10.557 1.00 40.47 397 GLY A CA 1
ATOM 2966 C C . GLY A 1 397 ? 19.440 -9.381 11.939 1.00 40.47 397 GLY A C 1
ATOM 2967 O O . GLY A 1 397 ? 20.575 -9.724 12.274 1.00 40.47 397 GLY A O 1
ATOM 2968 N N . ASP A 1 398 ? 18.663 -8.657 12.757 1.00 54.06 398 ASP A N 1
ATOM 2969 C CA . ASP A 1 398 ? 18.992 -8.582 14.184 1.00 54.06 398 ASP A CA 1
ATOM 2970 C C . ASP A 1 398 ? 18.590 -9.911 14.826 1.00 54.06 398 ASP A C 1
ATOM 2972 O O . ASP A 1 398 ? 17.419 -10.169 15.083 1.00 54.06 398 ASP A O 1
ATOM 2976 N N . ALA A 1 399 ? 19.569 -10.777 15.089 1.00 50.84 399 ALA A N 1
ATOM 2977 C CA . ALA A 1 399 ? 19.319 -12.056 15.750 1.00 50.84 399 ALA A CA 1
ATOM 2978 C C . ALA A 1 399 ? 18.676 -11.899 17.145 1.00 50.84 399 ALA A C 1
ATOM 2980 O O . ALA A 1 399 ? 18.181 -12.885 17.692 1.00 50.84 399 ALA A O 1
ATOM 2981 N N . SER A 1 400 ? 18.707 -10.696 17.736 1.00 55.94 400 SER A N 1
ATOM 2982 C CA . SER A 1 400 ? 18.048 -10.391 19.005 1.00 55.94 400 SER A CA 1
ATOM 2983 C C . SER A 1 400 ? 16.589 -9.935 18.867 1.00 55.94 400 SER A C 1
ATOM 2985 O O . SER A 1 400 ? 15.848 -10.087 19.837 1.00 55.94 400 SER A O 1
ATOM 2987 N N . ASP A 1 401 ? 16.165 -9.458 17.688 1.00 58.78 401 ASP A N 1
ATOM 2988 C CA . ASP A 1 401 ? 14.778 -9.069 17.379 1.00 58.78 401 ASP A CA 1
ATOM 2989 C C . ASP A 1 401 ? 14.530 -9.042 15.852 1.00 58.78 401 ASP A C 1
ATOM 2991 O O . ASP A 1 401 ? 14.603 -7.978 15.224 1.00 58.78 401 ASP A O 1
ATOM 2995 N N . PRO A 1 402 ? 14.286 -10.204 15.210 1.00 61.31 402 PRO A N 1
ATOM 2996 C CA . PRO A 1 402 ? 14.036 -10.243 13.780 1.00 61.31 402 PRO A CA 1
ATOM 2997 C C . PRO A 1 402 ? 12.676 -9.613 13.490 1.00 61.31 402 PRO A C 1
ATOM 2999 O O . PRO A 1 402 ? 11.636 -10.042 13.982 1.00 61.31 402 PRO A O 1
ATOM 3002 N N . TYR A 1 403 ? 12.680 -8.596 12.649 1.00 72.19 403 TYR A N 1
ATOM 3003 C CA . TYR A 1 403 ? 11.498 -7.947 12.119 1.00 72.19 403 TYR A CA 1
ATOM 3004 C C . TYR A 1 403 ? 10.692 -8.917 11.271 1.00 72.19 403 TYR A C 1
ATOM 3006 O O . TYR A 1 403 ? 11.100 -9.347 10.198 1.00 72.19 403 TYR A O 1
ATOM 3014 N N . GLN A 1 404 ? 9.522 -9.264 11.781 1.00 85.44 404 GLN A N 1
ATOM 3015 C CA . GLN A 1 404 ? 8.812 -10.481 11.415 1.00 85.44 404 GLN A CA 1
ATOM 3016 C C . GLN A 1 404 ? 7.984 -10.313 10.130 1.00 85.44 404 GLN A C 1
ATOM 3018 O O . GLN A 1 404 ? 6.780 -10.545 10.150 1.00 85.44 404 GLN A O 1
ATOM 3023 N N . THR A 1 405 ? 8.582 -9.883 9.017 1.00 90.00 405 THR A N 1
ATOM 3024 C CA . THR A 1 405 ? 7.907 -9.745 7.703 1.00 90.00 405 THR A CA 1
ATOM 3025 C C . THR A 1 405 ? 7.484 -11.090 7.114 1.00 90.00 405 THR A C 1
ATOM 3027 O O . THR A 1 405 ? 6.536 -11.149 6.333 1.00 90.00 405 THR A O 1
ATOM 3030 N N . GLU A 1 406 ? 8.088 -12.190 7.572 1.00 91.94 406 GLU A N 1
ATOM 3031 C CA . GLU A 1 406 ? 7.626 -13.561 7.324 1.00 91.94 406 GLU A CA 1
ATOM 3032 C C . GLU A 1 406 ? 6.122 -13.715 7.628 1.00 91.94 406 GLU A C 1
ATOM 3034 O O . GLU A 1 406 ? 5.394 -14.381 6.892 1.00 91.94 406 GLU A O 1
ATOM 3039 N N . GLN A 1 407 ? 5.622 -13.056 8.681 1.00 92.75 407 GLN A N 1
ATOM 3040 C CA . GLN A 1 407 ? 4.209 -13.129 9.057 1.00 92.75 407 GLN A CA 1
ATOM 3041 C C . GLN A 1 407 ? 3.282 -12.511 7.997 1.00 92.75 407 GLN A C 1
ATOM 3043 O O . GLN A 1 407 ? 2.137 -12.933 7.872 1.00 92.75 407 GLN A O 1
ATOM 3048 N N . VAL A 1 408 ? 3.779 -11.529 7.237 1.00 96.19 408 VAL A N 1
ATOM 3049 C CA . VAL A 1 408 ? 3.076 -10.906 6.109 1.00 96.19 408 VAL A CA 1
ATOM 3050 C C . VAL A 1 408 ? 3.145 -11.829 4.895 1.00 96.19 408 VAL A C 1
ATOM 3052 O O . VAL A 1 408 ? 2.113 -12.135 4.302 1.00 96.19 408 VAL A O 1
ATOM 3055 N N . ALA A 1 409 ? 4.332 -12.368 4.592 1.00 95.69 409 ALA A N 1
ATOM 3056 C CA . ALA A 1 409 ? 4.528 -13.322 3.498 1.00 95.69 409 ALA A CA 1
ATOM 3057 C C . ALA A 1 409 ? 3.647 -14.583 3.635 1.00 95.69 409 ALA A C 1
ATOM 3059 O O . ALA A 1 409 ? 3.217 -15.159 2.640 1.00 95.69 409 ALA A O 1
ATOM 3060 N N . LYS A 1 410 ? 3.318 -14.994 4.864 1.00 95.06 410 LYS A N 1
ATOM 3061 C CA . LYS A 1 410 ? 2.426 -16.132 5.144 1.00 95.06 410 LYS A CA 1
ATOM 3062 C C . LYS A 1 410 ? 0.936 -15.860 4.907 1.00 95.06 410 LYS A C 1
ATOM 3064 O O . LYS A 1 410 ? 0.169 -16.820 4.887 1.00 95.06 410 LYS A O 1
ATOM 3069 N N . VAL A 1 411 ? 0.512 -14.602 4.752 1.00 96.81 411 VAL A N 1
ATOM 3070 C CA . VAL A 1 411 ? -0.915 -14.242 4.614 1.00 96.81 411 VAL A CA 1
ATOM 3071 C C . VAL A 1 411 ? -1.281 -13.566 3.292 1.00 96.81 411 VAL A C 1
ATOM 3073 O O . VAL A 1 411 ? -2.466 -13.344 3.043 1.00 96.81 411 VAL A O 1
ATOM 3076 N N . VAL A 1 412 ? -0.300 -13.285 2.434 1.00 98.38 412 VAL A N 1
ATOM 3077 C CA . VAL A 1 412 ? -0.500 -12.803 1.058 1.00 98.38 412 VAL A CA 1
ATOM 3078 C C . VAL A 1 412 ? -0.553 -13.955 0.060 1.00 98.38 412 VAL A C 1
ATOM 3080 O O . VAL A 1 412 ? 0.009 -15.025 0.295 1.00 98.38 412 VAL A O 1
ATOM 3083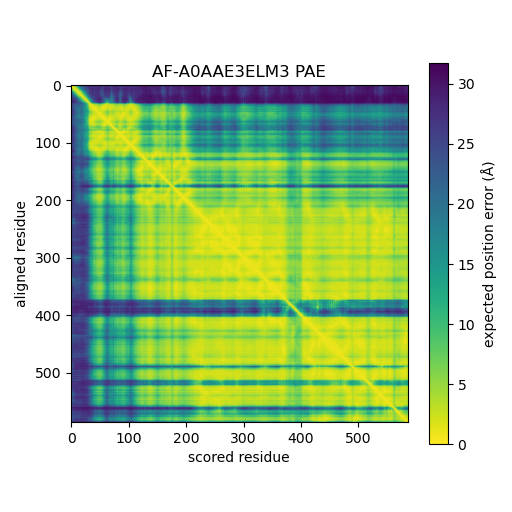 N N . ASP A 1 413 ? -1.198 -13.726 -1.080 1.00 98.62 413 ASP A N 1
ATOM 3084 C CA . ASP A 1 413 ? -1.278 -14.662 -2.198 1.00 98.62 413 ASP A CA 1
ATOM 3085 C C . ASP A 1 413 ? -0.040 -14.613 -3.111 1.00 98.62 413 ASP A C 1
ATOM 3087 O O . ASP A 1 413 ? 0.348 -15.638 -3.662 1.00 98.62 413 ASP A O 1
ATOM 3091 N N . TYR A 1 414 ? 0.634 -13.473 -3.214 1.00 98.12 414 TYR A N 1
ATOM 3092 C CA . TYR A 1 414 ? 1.913 -13.302 -3.912 1.00 98.12 414 TYR A CA 1
ATOM 3093 C C . TYR A 1 414 ? 2.694 -12.151 -3.264 1.00 98.12 414 TYR A C 1
ATOM 3095 O O . TYR A 1 414 ? 2.183 -11.511 -2.345 1.00 98.12 414 TYR A O 1
ATOM 3103 N N . ILE A 1 415 ? 3.925 -11.909 -3.713 1.00 97.69 415 ILE A N 1
ATOM 3104 C CA . ILE A 1 415 ? 4.745 -10.775 -3.272 1.00 97.69 415 ILE A CA 1
ATOM 3105 C C . ILE A 1 415 ? 5.052 -9.871 -4.466 1.00 97.69 415 ILE A C 1
ATOM 3107 O O . ILE A 1 415 ? 5.456 -10.349 -5.528 1.00 97.69 415 ILE A O 1
ATOM 3111 N N . ALA A 1 416 ? 4.897 -8.562 -4.280 1.00 98.25 416 ALA A N 1
ATOM 3112 C CA . ALA A 1 416 ? 5.261 -7.557 -5.265 1.00 98.25 416 ALA A CA 1
ATOM 3113 C C . ALA A 1 416 ? 6.458 -6.744 -4.755 1.00 98.25 416 ALA A C 1
ATOM 3115 O O . ALA A 1 416 ? 6.373 -6.065 -3.735 1.00 98.25 416 ALA A O 1
ATOM 3116 N N . LEU A 1 417 ? 7.599 -6.877 -5.438 1.00 96.81 417 LEU A N 1
ATOM 3117 C CA . LEU A 1 417 ? 8.873 -6.304 -5.003 1.00 96.81 417 LEU A CA 1
ATOM 3118 C C . LEU A 1 417 ? 9.200 -5.028 -5.762 1.00 96.81 417 LEU A C 1
ATOM 3120 O O . LEU A 1 417 ? 9.139 -5.006 -6.992 1.00 96.81 417 LEU A O 1
ATOM 3124 N N . HIS A 1 418 ? 9.645 -4.004 -5.048 1.00 98.19 418 HIS A N 1
ATOM 3125 C CA . HIS A 1 418 ? 10.269 -2.842 -5.655 1.00 98.19 418 HIS A CA 1
ATOM 3126 C C . HIS A 1 418 ? 11.781 -3.031 -5.738 1.00 98.19 418 HIS A C 1
ATOM 3128 O O . HIS A 1 418 ? 12.423 -3.482 -4.784 1.00 98.19 418 HIS A O 1
ATOM 3134 N N . THR A 1 419 ? 12.361 -2.646 -6.871 1.00 95.75 419 THR A N 1
ATOM 3135 C CA . THR A 1 419 ? 13.812 -2.610 -7.084 1.00 95.75 419 THR A CA 1
ATOM 3136 C C . THR A 1 419 ? 14.183 -1.378 -7.899 1.00 95.75 419 THR A C 1
ATOM 3138 O O . THR A 1 419 ? 13.670 -1.161 -8.996 1.00 95.75 419 THR A O 1
ATOM 3141 N N . TYR A 1 420 ? 15.098 -0.566 -7.368 1.00 95.56 420 TYR A N 1
ATOM 3142 C CA . TYR A 1 420 ? 15.544 0.674 -8.000 1.00 95.56 420 TYR A CA 1
ATOM 3143 C C . TYR A 1 420 ? 17.070 0.801 -7.969 1.00 95.56 420 TYR A C 1
ATOM 3145 O O . TYR A 1 420 ? 17.615 1.587 -7.190 1.00 95.56 420 TYR A O 1
ATOM 3153 N N . PRO A 1 421 ? 17.787 0.123 -8.885 1.00 95.00 421 PRO A N 1
ATOM 3154 C CA . PRO A 1 421 ? 19.241 0.238 -8.974 1.00 95.00 421 PRO A CA 1
ATOM 3155 C C . PRO A 1 421 ? 19.729 1.690 -9.091 1.00 95.00 421 PRO A C 1
ATOM 3157 O O . PRO A 1 421 ? 20.793 2.021 -8.573 1.00 95.00 421 PRO A O 1
ATOM 3160 N N . ILE A 1 422 ? 18.955 2.581 -9.725 1.00 94.38 422 ILE A N 1
ATOM 3161 C CA . ILE A 1 422 ? 19.271 4.016 -9.791 1.00 94.38 422 ILE A CA 1
ATOM 3162 C C . ILE A 1 422 ? 19.266 4.688 -8.404 1.00 94.38 422 ILE A C 1
ATOM 3164 O O . ILE A 1 422 ? 20.185 5.454 -8.098 1.00 94.38 422 ILE A O 1
ATOM 3168 N N . ALA A 1 423 ? 18.287 4.372 -7.550 1.00 91.25 423 ALA A N 1
ATOM 3169 C CA . ALA A 1 423 ? 18.154 4.922 -6.199 1.00 91.25 423 ALA A CA 1
ATOM 3170 C C . ALA A 1 423 ? 19.206 4.358 -5.232 1.00 91.25 423 ALA A C 1
ATOM 3172 O O . ALA A 1 423 ? 19.562 5.009 -4.253 1.00 91.25 423 ALA A O 1
ATOM 3173 N N . ASP A 1 424 ? 19.771 3.196 -5.559 1.00 89.31 424 ASP A N 1
ATOM 3174 C CA . ASP A 1 424 ? 20.856 2.562 -4.810 1.00 89.31 424 ASP A CA 1
ATOM 3175 C C . ASP A 1 424 ? 22.230 3.214 -5.046 1.00 89.31 424 ASP A C 1
ATOM 3177 O O . ASP A 1 424 ? 23.167 3.040 -4.258 1.00 89.31 424 ASP A O 1
ATOM 3181 N N . THR A 1 425 ? 22.379 3.981 -6.132 1.00 89.25 425 THR A N 1
ATOM 3182 C CA . THR A 1 425 ? 23.673 4.557 -6.530 1.00 89.25 425 THR A CA 1
ATOM 3183 C C . THR A 1 425 ? 24.301 5.523 -5.511 1.00 89.25 425 THR A C 1
ATOM 3185 O O . THR A 1 425 ? 25.527 5.475 -5.363 1.00 89.25 425 THR A O 1
ATOM 3188 N N . PRO A 1 426 ? 23.564 6.387 -4.773 1.00 86.19 426 PRO A N 1
ATOM 3189 C CA . PRO A 1 426 ? 24.169 7.267 -3.768 1.00 86.19 426 PRO A CA 1
ATOM 3190 C C . PRO A 1 426 ? 24.713 6.503 -2.555 1.00 86.19 426 PRO A C 1
ATOM 3192 O O . PRO A 1 426 ? 25.597 7.000 -1.860 1.00 86.19 426 PRO A O 1
ATOM 3195 N N . TRP A 1 427 ? 24.208 5.291 -2.318 1.00 82.25 427 TRP A N 1
ATOM 3196 C CA . TRP A 1 427 ? 24.555 4.451 -1.172 1.00 82.25 427 TRP A CA 1
ATOM 3197 C C . TRP A 1 427 ? 25.735 3.517 -1.446 1.00 82.25 427 TRP A C 1
ATOM 3199 O O . TRP A 1 427 ? 26.183 2.809 -0.546 1.00 82.25 427 TRP A O 1
ATOM 3209 N N . GLY A 1 428 ? 26.257 3.507 -2.678 1.00 80.25 428 GLY A N 1
ATOM 3210 C CA . GLY A 1 428 ? 27.395 2.668 -3.054 1.00 80.25 428 GLY A CA 1
ATOM 3211 C C . GLY A 1 428 ? 27.108 1.169 -2.933 1.00 80.25 428 GLY A C 1
ATOM 3212 O O . GLY A 1 428 ? 28.033 0.391 -2.718 1.00 80.25 428 GLY A O 1
ATOM 3213 N N . ILE A 1 429 ? 25.838 0.763 -3.058 1.00 80.94 429 ILE A N 1
ATOM 3214 C CA . ILE A 1 429 ? 25.409 -0.647 -3.015 1.00 80.94 429 ILE A CA 1
ATOM 3215 C C . ILE A 1 429 ? 26.057 -1.441 -4.161 1.00 80.94 429 ILE A C 1
ATOM 3217 O O . ILE A 1 429 ? 26.407 -2.615 -4.010 1.00 80.94 429 ILE A O 1
ATOM 3221 N N . TRP A 1 430 ? 26.282 -0.783 -5.297 1.00 88.75 430 TRP A N 1
ATOM 3222 C CA . TRP A 1 430 ? 26.920 -1.340 -6.482 1.00 88.75 430 TRP A CA 1
ATOM 3223 C C . TRP A 1 430 ? 27.807 -0.297 -7.183 1.00 88.75 430 TRP A C 1
ATOM 3225 O O . TRP A 1 430 ? 27.660 0.910 -6.978 1.00 88.75 430 TRP A O 1
ATOM 3235 N N . ASP A 1 431 ? 28.755 -0.771 -7.992 1.00 90.69 431 ASP A N 1
ATOM 3236 C CA . ASP A 1 431 ? 29.735 0.017 -8.744 1.00 90.69 431 ASP A CA 1
ATOM 3237 C C . ASP A 1 431 ? 29.089 0.672 -9.963 1.00 90.69 431 ASP A C 1
ATOM 3239 O O . ASP A 1 431 ? 29.362 0.324 -11.107 1.00 90.69 431 ASP A O 1
ATOM 3243 N N . TRP A 1 432 ? 28.195 1.622 -9.739 1.00 93.00 432 TRP A N 1
ATOM 3244 C CA . TRP A 1 432 ? 27.549 2.333 -10.839 1.00 93.00 432 TRP A CA 1
ATOM 3245 C C . TRP A 1 432 ? 28.522 3.230 -11.620 1.00 93.00 432 TRP A C 1
ATOM 3247 O O . TRP A 1 432 ? 28.267 3.561 -12.775 1.00 93.00 432 TRP A O 1
ATOM 3257 N N . GLU A 1 433 ? 29.654 3.613 -11.020 1.00 94.31 433 GLU A N 1
ATOM 3258 C CA . GLU A 1 433 ? 30.615 4.522 -11.649 1.00 94.31 433 GLU A CA 1
ATOM 3259 C C . GLU A 1 433 ? 31.430 3.853 -12.761 1.00 94.31 433 GLU A C 1
ATOM 3261 O O . GLU A 1 433 ? 31.862 4.544 -13.689 1.00 94.31 433 GLU A O 1
ATOM 3266 N N . GLN A 1 434 ? 31.657 2.534 -12.671 1.00 94.31 434 GLN A N 1
ATOM 3267 C CA . GLN A 1 434 ? 32.340 1.732 -13.695 1.00 94.31 434 GLN A CA 1
ATOM 3268 C C . GLN A 1 434 ? 33.679 2.355 -14.137 1.00 94.31 434 GLN A C 1
ATOM 3270 O O . GLN A 1 434 ? 34.005 2.437 -15.327 1.00 94.31 434 GLN A O 1
ATOM 3275 N N . LYS A 1 435 ? 34.472 2.839 -13.171 1.00 94.62 435 LYS A N 1
ATOM 3276 C CA . LYS A 1 435 ? 35.726 3.579 -13.428 1.00 94.62 435 LYS A CA 1
ATOM 3277 C C . LYS A 1 435 ? 36.788 2.748 -14.152 1.00 94.62 435 LYS A C 1
ATOM 3279 O O . LYS A 1 435 ? 37.622 3.333 -14.847 1.00 94.62 435 LYS A O 1
ATOM 3284 N N . ASP A 1 436 ? 36.714 1.425 -14.038 1.00 93.94 436 ASP A N 1
ATOM 3285 C CA . ASP A 1 436 ? 37.593 0.482 -14.737 1.00 93.94 436 ASP A CA 1
ATOM 3286 C C . ASP A 1 436 ? 37.292 0.388 -16.244 1.00 93.94 436 ASP A C 1
ATOM 3288 O O . ASP A 1 436 ? 38.151 -0.014 -17.031 1.00 93.94 436 ASP A O 1
ATOM 3292 N N . VAL A 1 437 ? 36.105 0.824 -16.682 1.00 94.94 437 VAL A N 1
ATOM 3293 C CA . VAL A 1 437 ? 35.761 0.975 -18.101 1.00 94.94 437 VAL A CA 1
ATOM 3294 C C . VAL A 1 437 ? 36.204 2.358 -18.574 1.00 94.94 437 VAL A C 1
ATOM 3296 O O . VAL A 1 437 ? 35.965 3.361 -17.900 1.00 94.94 437 VAL A O 1
ATOM 3299 N N . ALA A 1 438 ? 36.852 2.451 -19.738 1.00 95.38 438 ALA A N 1
ATOM 3300 C CA . ALA A 1 438 ? 37.302 3.730 -20.292 1.00 95.38 438 ALA A CA 1
ATOM 3301 C C . ALA A 1 438 ? 36.135 4.722 -20.472 1.00 95.38 438 ALA A C 1
ATOM 3303 O O . ALA A 1 438 ? 35.028 4.331 -20.838 1.00 95.38 438 ALA A O 1
ATOM 3304 N N . ALA A 1 439 ? 36.387 6.012 -20.228 1.00 94.50 439 ALA A N 1
ATOM 3305 C CA . ALA A 1 439 ? 35.369 7.048 -20.388 1.00 94.50 439 ALA A CA 1
ATOM 3306 C C . ALA A 1 439 ? 34.851 7.082 -21.836 1.00 94.50 439 ALA A C 1
ATOM 3308 O O . ALA A 1 439 ? 35.635 7.134 -22.783 1.00 94.50 439 ALA A O 1
ATOM 3309 N N . GLY A 1 440 ? 33.529 7.060 -21.986 1.00 94.19 440 GLY A N 1
ATOM 3310 C CA . GLY A 1 440 ? 32.827 7.023 -23.265 1.00 94.19 440 GLY A CA 1
ATOM 3311 C C . GLY A 1 440 ? 31.551 6.181 -23.167 1.00 94.19 440 GLY A C 1
ATOM 3312 O O . GLY A 1 440 ? 31.250 5.657 -22.092 1.00 94.19 440 GLY A O 1
ATOM 3313 N N . PRO A 1 441 ? 30.816 6.000 -24.279 1.00 94.75 441 PRO A N 1
ATOM 3314 C CA . PRO A 1 441 ? 29.542 5.276 -24.287 1.00 94.75 441 PRO A CA 1
ATOM 3315 C C . PRO A 1 441 ? 29.615 3.869 -23.681 1.00 94.75 441 PRO A C 1
ATOM 3317 O O . PRO A 1 441 ? 28.704 3.452 -22.975 1.00 94.75 441 PRO A O 1
ATOM 3320 N N . ALA A 1 442 ? 30.743 3.172 -23.861 1.00 96.00 442 ALA A N 1
ATOM 3321 C CA . ALA A 1 442 ? 30.973 1.852 -23.274 1.00 96.00 442 ALA A CA 1
ATOM 3322 C C . ALA A 1 442 ? 30.856 1.834 -21.737 1.00 96.00 442 ALA A C 1
ATOM 3324 O O . ALA A 1 442 ? 30.394 0.843 -21.181 1.00 96.00 442 ALA A O 1
ATOM 3325 N N . ARG A 1 443 ? 31.228 2.922 -21.045 1.00 96.50 443 ARG A N 1
ATOM 3326 C CA . ARG A 1 443 ? 31.066 3.033 -19.587 1.00 96.50 443 ARG A CA 1
ATOM 3327 C C . ARG A 1 443 ? 29.597 3.154 -19.190 1.00 96.50 443 ARG A C 1
ATOM 3329 O O . ARG A 1 443 ? 29.177 2.498 -18.244 1.00 96.50 443 ARG A O 1
ATOM 3336 N N . GLY A 1 444 ? 28.822 3.955 -19.921 1.00 96.50 444 GLY A N 1
ATOM 3337 C CA . GLY A 1 444 ? 27.376 4.059 -19.709 1.00 96.50 444 GLY A CA 1
ATOM 3338 C C . GLY A 1 444 ? 26.674 2.725 -19.944 1.00 96.50 444 GLY A C 1
ATOM 3339 O O . GLY A 1 444 ? 25.903 2.288 -19.100 1.00 96.50 444 GLY A O 1
ATOM 3340 N N . VAL A 1 445 ? 27.023 2.018 -21.022 1.00 96.44 445 VAL A N 1
ATOM 3341 C CA . VAL A 1 445 ? 26.496 0.670 -21.292 1.00 96.44 445 VAL A CA 1
ATOM 3342 C C . VAL A 1 445 ? 26.835 -0.302 -20.159 1.00 96.44 445 VAL A C 1
ATOM 3344 O O . VAL A 1 445 ? 25.938 -0.978 -19.664 1.00 96.44 445 VAL A O 1
ATOM 3347 N N . ALA A 1 446 ? 28.086 -0.318 -19.685 1.00 95.88 446 ALA A N 1
ATOM 3348 C CA . ALA A 1 446 ? 28.493 -1.166 -18.563 1.00 95.88 446 ALA A CA 1
ATOM 3349 C C . ALA A 1 446 ? 27.713 -0.856 -17.270 1.00 95.88 446 ALA A C 1
ATOM 3351 O O . ALA A 1 446 ? 27.322 -1.774 -16.551 1.00 95.88 446 ALA A O 1
ATOM 3352 N N . MET A 1 447 ? 27.430 0.425 -16.997 1.00 96.62 447 MET A N 1
ATOM 3353 C CA . MET A 1 447 ? 26.585 0.839 -15.872 1.00 96.62 447 MET A CA 1
ATOM 3354 C C . MET A 1 447 ? 25.161 0.286 -16.014 1.00 96.62 447 MET A C 1
ATOM 3356 O O . MET A 1 447 ? 24.624 -0.258 -15.050 1.00 96.62 447 MET A O 1
ATOM 3360 N N . MET A 1 448 ? 24.560 0.379 -17.205 1.00 97.44 448 MET A N 1
ATOM 3361 C CA . MET A 1 448 ? 23.202 -0.121 -17.446 1.00 97.44 448 MET A CA 1
ATOM 3362 C C . MET A 1 448 ? 23.114 -1.653 -17.388 1.00 97.44 448 MET A C 1
ATOM 3364 O O . MET A 1 448 ? 22.141 -2.191 -16.861 1.00 97.44 448 MET A O 1
ATOM 3368 N N . ASP A 1 449 ? 24.131 -2.366 -17.881 1.00 96.12 449 ASP A N 1
ATOM 3369 C CA . ASP A 1 449 ? 24.218 -3.827 -17.767 1.00 96.12 449 ASP A CA 1
ATOM 3370 C C . ASP A 1 449 ? 24.306 -4.266 -16.298 1.00 96.12 449 ASP A C 1
ATOM 3372 O O . ASP A 1 449 ? 23.601 -5.185 -15.867 1.00 96.12 449 ASP A O 1
ATOM 3376 N N . LEU A 1 450 ? 25.136 -3.582 -15.504 1.00 94.75 450 LEU A N 1
ATOM 3377 C CA . LEU A 1 450 ? 25.277 -3.878 -14.083 1.00 94.75 450 LEU A CA 1
ATOM 3378 C C . LEU A 1 450 ? 24.013 -3.522 -13.289 1.00 94.75 450 LEU A C 1
ATOM 3380 O O . LEU A 1 450 ? 23.627 -4.297 -12.416 1.00 94.75 450 LEU A O 1
ATOM 3384 N N . ALA A 1 451 ? 23.317 -2.431 -13.620 1.00 96.12 451 ALA A N 1
ATOM 3385 C CA . ALA A 1 451 ? 22.048 -2.069 -12.984 1.00 96.12 451 ALA A CA 1
ATOM 3386 C C . ALA A 1 451 ? 21.010 -3.203 -13.058 1.00 96.12 451 ALA A C 1
ATOM 3388 O O . ALA A 1 451 ? 20.338 -3.516 -12.078 1.00 96.12 451 ALA A O 1
ATOM 3389 N N . ILE A 1 452 ? 20.906 -3.873 -14.205 1.00 95.69 452 ILE A N 1
ATOM 3390 C CA . ILE A 1 452 ? 19.964 -4.987 -14.389 1.00 95.69 452 ILE A CA 1
ATOM 3391 C C . ILE A 1 452 ? 20.414 -6.227 -13.630 1.00 95.69 452 ILE A C 1
ATOM 3393 O O . ILE A 1 452 ? 19.594 -6.942 -13.055 1.00 95.69 452 ILE A O 1
ATOM 3397 N N . LYS A 1 453 ? 21.725 -6.468 -13.569 1.00 92.56 453 LYS A N 1
ATOM 3398 C CA . LYS A 1 453 ? 22.277 -7.524 -12.720 1.00 92.56 453 LYS A CA 1
ATOM 3399 C C . LYS A 1 453 ? 21.953 -7.286 -11.238 1.00 92.56 453 LYS A C 1
ATOM 3401 O O . LYS A 1 453 ? 21.631 -8.244 -10.538 1.00 92.56 453 LYS A O 1
ATOM 3406 N N . VAL A 1 454 ? 21.992 -6.035 -10.777 1.00 91.25 454 VAL A N 1
ATOM 3407 C CA . VAL A 1 454 ? 21.613 -5.647 -9.407 1.00 91.25 454 VAL A CA 1
ATOM 3408 C C . VAL A 1 454 ? 20.137 -5.945 -9.145 1.00 91.25 454 VAL A C 1
ATOM 3410 O O . VAL A 1 454 ? 19.842 -6.642 -8.177 1.00 91.25 454 VAL A O 1
ATOM 3413 N N . ALA A 1 455 ? 19.228 -5.527 -10.033 1.00 94.06 455 ALA A N 1
ATOM 3414 C CA . ALA A 1 455 ? 17.796 -5.815 -9.891 1.00 94.06 455 ALA A CA 1
ATOM 3415 C C . ALA A 1 455 ? 17.508 -7.328 -9.795 1.00 94.06 455 ALA A C 1
ATOM 3417 O O . ALA A 1 455 ? 16.786 -7.780 -8.905 1.00 94.06 455 ALA A O 1
ATOM 3418 N N . LYS A 1 456 ? 18.151 -8.138 -10.650 1.00 92.50 456 LYS A N 1
ATOM 3419 C CA . LYS A 1 456 ? 18.048 -9.610 -10.612 1.00 92.50 456 LYS A CA 1
ATOM 3420 C C . LYS A 1 456 ? 18.544 -10.206 -9.294 1.00 92.50 456 LYS A C 1
ATOM 3422 O O . LYS A 1 456 ? 17.937 -11.137 -8.775 1.00 92.50 456 LYS A O 1
ATOM 3427 N N . LYS A 1 457 ? 19.634 -9.676 -8.734 1.00 88.56 457 LYS A N 1
ATOM 3428 C CA . LYS A 1 457 ? 20.189 -10.139 -7.451 1.00 88.56 457 LYS A CA 1
ATOM 3429 C C . LYS A 1 457 ? 19.311 -9.753 -6.262 1.00 88.56 457 LYS A C 1
ATOM 3431 O O . LYS A 1 457 ? 19.160 -10.565 -5.358 1.00 88.56 457 LYS A O 1
ATOM 3436 N N . GLN A 1 458 ? 18.697 -8.573 -6.281 1.00 89.88 458 GLN A N 1
ATOM 3437 C CA . GLN A 1 458 ? 17.721 -8.155 -5.269 1.00 89.88 458 GLN A CA 1
ATOM 3438 C C . GLN A 1 458 ? 16.475 -9.050 -5.283 1.00 89.88 458 GLN A C 1
ATOM 3440 O O . GLN A 1 458 ? 16.058 -9.548 -4.239 1.00 89.88 458 GLN A O 1
ATOM 3445 N N . TYR A 1 459 ? 15.950 -9.345 -6.476 1.00 92.56 459 TYR A N 1
ATOM 3446 C CA . TYR A 1 459 ? 14.880 -10.327 -6.659 1.00 92.56 459 TYR A CA 1
ATOM 3447 C C . TYR A 1 459 ? 15.270 -11.712 -6.118 1.00 92.56 459 TYR A C 1
ATOM 3449 O O . TYR A 1 459 ? 14.529 -12.305 -5.333 1.00 92.56 459 TYR A O 1
ATOM 3457 N N . GLN A 1 460 ? 16.456 -12.213 -6.486 1.00 89.88 460 GLN A N 1
ATOM 3458 C CA . GLN A 1 460 ? 16.923 -13.526 -6.038 1.00 89.88 460 GLN A CA 1
ATOM 3459 C C . GLN A 1 460 ? 17.112 -13.583 -4.517 1.00 89.88 460 GLN A C 1
ATOM 3461 O O . GLN A 1 460 ? 16.765 -14.584 -3.901 1.00 89.88 460 GLN A O 1
ATOM 3466 N N . ALA A 1 461 ? 17.600 -12.510 -3.891 1.00 86.94 461 ALA A N 1
ATOM 3467 C CA . ALA A 1 461 ? 17.771 -12.453 -2.441 1.00 86.94 461 ALA A CA 1
ATOM 3468 C C . ALA A 1 461 ? 16.433 -12.583 -1.689 1.00 86.94 461 ALA A C 1
ATOM 3470 O O . ALA A 1 461 ? 16.373 -13.248 -0.652 1.00 86.94 461 ALA A O 1
ATOM 3471 N N . ALA A 1 462 ? 15.357 -11.991 -2.220 1.00 89.81 462 ALA A N 1
ATOM 3472 C CA . ALA A 1 462 ? 14.010 -12.182 -1.690 1.00 89.81 462 ALA A CA 1
ATOM 3473 C C . ALA A 1 462 ? 13.504 -13.617 -1.927 1.00 89.81 462 ALA A C 1
ATOM 3475 O O . ALA A 1 462 ? 13.003 -14.253 -0.999 1.00 89.81 462 ALA A O 1
ATOM 3476 N N . ARG A 1 463 ? 13.688 -14.168 -3.137 1.00 91.69 463 ARG A N 1
ATOM 3477 C CA . ARG A 1 463 ? 13.321 -15.558 -3.468 1.00 91.69 463 ARG A CA 1
ATOM 3478 C C . ARG A 1 463 ? 13.997 -16.575 -2.542 1.00 91.69 463 ARG A C 1
ATOM 3480 O O . ARG A 1 463 ? 13.309 -17.410 -1.956 1.00 91.69 463 ARG A O 1
ATOM 3487 N N . ASP A 1 464 ? 15.311 -16.476 -2.362 1.00 87.75 464 ASP A N 1
ATOM 3488 C CA . ASP A 1 464 ? 16.095 -17.384 -1.515 1.00 87.75 464 ASP A CA 1
ATOM 3489 C C . ASP A 1 464 ? 15.596 -17.384 -0.063 1.00 87.75 464 ASP A C 1
ATOM 3491 O O . ASP A 1 464 ? 15.560 -18.418 0.607 1.00 87.75 464 ASP A O 1
ATOM 3495 N N . ASN A 1 465 ? 15.200 -16.218 0.445 1.00 88.56 465 ASN A N 1
ATOM 3496 C CA . ASN A 1 465 ? 14.736 -16.085 1.819 1.00 88.56 465 ASN A CA 1
ATOM 3497 C C . ASN A 1 465 ? 13.281 -16.551 1.993 1.00 88.56 465 ASN A C 1
ATOM 3499 O O . ASN A 1 465 ? 12.959 -17.208 2.982 1.00 88.56 465 ASN A O 1
ATOM 3503 N N . LEU A 1 466 ? 12.418 -16.317 0.999 1.00 90.88 466 LEU A N 1
ATOM 3504 C CA . LEU A 1 466 ? 11.090 -16.931 0.950 1.00 90.88 466 LEU A CA 1
ATOM 3505 C C . LEU A 1 466 ? 11.189 -18.470 0.910 1.00 90.88 466 LEU A C 1
ATOM 3507 O O . LEU A 1 466 ? 10.415 -19.145 1.589 1.00 90.88 466 LEU A O 1
ATOM 3511 N N . ASP A 1 467 ? 12.168 -19.039 0.194 1.00 91.19 467 ASP A N 1
ATOM 3512 C CA . ASP A 1 467 ? 12.452 -20.485 0.223 1.00 91.19 467 ASP A CA 1
ATOM 3513 C C . ASP A 1 467 ? 12.891 -20.952 1.613 1.00 91.19 467 ASP A C 1
ATOM 3515 O O . ASP A 1 467 ? 12.417 -21.981 2.100 1.00 91.19 467 ASP A O 1
ATOM 3519 N N . ALA A 1 468 ? 13.752 -20.182 2.285 1.00 88.31 468 ALA A N 1
ATOM 3520 C CA . ALA A 1 468 ? 14.186 -20.469 3.651 1.00 88.31 468 ALA A CA 1
ATOM 3521 C C . ALA A 1 468 ? 13.023 -20.441 4.663 1.00 88.31 468 ALA A C 1
ATOM 3523 O O . ALA A 1 468 ? 13.044 -21.191 5.641 1.00 88.31 468 ALA A O 1
ATOM 3524 N N . TRP A 1 469 ? 11.986 -19.639 4.407 1.00 90.31 469 TRP A N 1
ATOM 3525 C CA . TRP A 1 469 ? 10.728 -19.633 5.165 1.00 90.31 469 TRP A CA 1
ATOM 3526 C C . TRP A 1 469 ? 9.741 -20.736 4.751 1.00 90.31 469 TRP A C 1
ATOM 3528 O O . TRP A 1 469 ? 8.642 -20.820 5.299 1.00 90.31 469 TRP A O 1
ATOM 3538 N N . GLY A 1 470 ? 10.114 -21.601 3.803 1.00 93.12 470 GLY A N 1
ATOM 3539 C CA . GLY A 1 470 ? 9.279 -22.696 3.309 1.00 93.12 470 GLY A CA 1
ATOM 3540 C C . GLY A 1 470 ? 8.193 -22.267 2.319 1.00 93.12 470 GLY A C 1
ATOM 3541 O O . GLY A 1 470 ? 7.295 -23.054 2.032 1.00 93.12 470 GLY A O 1
ATOM 3542 N N . LEU A 1 471 ? 8.261 -21.045 1.783 1.00 93.56 471 LEU A N 1
ATOM 3543 C CA . LEU A 1 471 ? 7.304 -20.483 0.824 1.00 93.56 471 LEU A CA 1
ATOM 3544 C C . LEU A 1 471 ? 7.778 -20.694 -0.625 1.00 93.56 471 LEU A C 1
ATOM 3546 O O . LEU A 1 471 ? 7.776 -19.761 -1.429 1.00 93.56 471 LEU A O 1
ATOM 3550 N N . THR A 1 472 ? 8.222 -21.908 -0.963 1.00 92.50 472 THR A N 1
ATOM 3551 C CA . THR A 1 472 ? 8.912 -22.225 -2.233 1.00 92.50 472 THR A CA 1
ATOM 3552 C C . THR A 1 472 ? 8.064 -22.042 -3.492 1.00 92.50 472 THR A C 1
ATOM 3554 O O . THR A 1 472 ? 8.596 -21.979 -4.593 1.00 92.50 472 THR A O 1
ATOM 3557 N N . ASP A 1 473 ? 6.744 -21.967 -3.343 1.00 90.50 473 ASP A N 1
ATOM 3558 C CA . ASP A 1 473 ? 5.770 -21.772 -4.420 1.00 90.50 473 ASP A CA 1
ATOM 3559 C C . ASP A 1 473 ? 5.227 -20.333 -4.496 1.00 90.50 473 ASP A C 1
ATOM 3561 O O . ASP A 1 473 ? 4.354 -20.054 -5.315 1.00 90.50 473 ASP A O 1
ATOM 3565 N N . MET A 1 474 ? 5.719 -19.419 -3.648 1.00 94.00 474 MET A N 1
ATOM 3566 C CA . MET A 1 474 ? 5.296 -18.015 -3.627 1.00 94.00 474 MET A CA 1
ATOM 3567 C C . MET A 1 474 ? 5.575 -17.342 -4.981 1.00 94.00 474 MET A C 1
ATOM 3569 O O . MET A 1 474 ? 6.747 -17.241 -5.352 1.00 94.00 474 MET A O 1
ATOM 3573 N N . PRO A 1 475 ? 4.559 -16.833 -5.701 1.00 94.62 475 PRO A N 1
ATOM 3574 C CA . PRO A 1 475 ? 4.783 -16.022 -6.890 1.00 94.62 475 PRO A CA 1
ATOM 3575 C C . PRO A 1 475 ? 5.380 -14.666 -6.508 1.00 94.62 475 PRO A C 1
ATOM 3577 O O . PRO A 1 475 ? 4.947 -14.042 -5.535 1.00 94.62 475 PRO A O 1
ATOM 3580 N N . LEU A 1 476 ? 6.358 -14.204 -7.285 1.00 95.25 476 LEU A N 1
ATOM 3581 C CA . LEU A 1 476 ? 6.943 -12.871 -7.150 1.00 95.25 476 LEU A CA 1
ATOM 3582 C C . LEU A 1 476 ? 6.707 -12.086 -8.438 1.00 95.25 476 LEU A C 1
ATOM 3584 O O . LEU A 1 476 ? 6.901 -12.611 -9.534 1.00 95.25 476 LEU A O 1
ATOM 3588 N N . ILE A 1 477 ? 6.354 -10.815 -8.305 1.00 96.81 477 ILE A N 1
ATOM 3589 C CA . ILE A 1 477 ? 6.365 -9.838 -9.398 1.00 96.81 477 ILE A CA 1
ATOM 3590 C C . ILE A 1 477 ? 7.296 -8.680 -9.047 1.00 96.81 477 ILE A C 1
ATOM 3592 O O . ILE A 1 477 ? 7.630 -8.477 -7.878 1.00 96.81 477 ILE A O 1
ATOM 3596 N N . ILE A 1 478 ? 7.674 -7.887 -10.047 1.00 98.19 478 ILE A N 1
ATOM 3597 C CA . ILE A 1 478 ? 8.213 -6.551 -9.800 1.00 98.19 478 ILE A CA 1
ATOM 3598 C C . ILE A 1 478 ? 7.024 -5.597 -9.669 1.00 98.19 478 ILE A C 1
ATOM 3600 O O . ILE A 1 478 ? 6.337 -5.320 -10.651 1.00 98.19 478 ILE A O 1
ATOM 3604 N N . GLY A 1 479 ? 6.754 -5.166 -8.439 1.00 98.06 479 GLY A N 1
ATOM 3605 C CA . GLY A 1 479 ? 5.695 -4.215 -8.094 1.00 98.06 479 GLY A CA 1
ATOM 3606 C C . GLY A 1 479 ? 6.039 -2.777 -8.469 1.00 98.06 479 GLY A C 1
ATOM 3607 O O . GLY A 1 479 ? 5.149 -1.973 -8.740 1.00 98.06 479 GLY A O 1
ATOM 3608 N N . GLU A 1 480 ? 7.336 -2.464 -8.529 1.00 98.56 480 GLU A N 1
ATOM 3609 C CA . GLU A 1 480 ? 7.809 -1.172 -9.011 1.00 98.56 480 GLU A CA 1
ATOM 3610 C C . GLU A 1 480 ? 9.288 -1.207 -9.412 1.00 98.56 480 GLU A C 1
ATOM 3612 O O . GLU A 1 480 ? 10.134 -1.798 -8.734 1.00 98.56 480 GLU A O 1
ATOM 3617 N N . THR A 1 481 ? 9.617 -0.574 -10.533 1.00 98.56 481 THR A N 1
ATOM 3618 C CA . THR A 1 481 ? 10.999 -0.348 -10.967 1.00 98.56 481 THR A CA 1
ATOM 3619 C C . THR A 1 481 ? 11.028 0.660 -12.104 1.00 98.56 481 THR A C 1
ATOM 3621 O O . THR A 1 481 ? 10.109 0.693 -12.916 1.00 98.56 481 THR A O 1
ATOM 3624 N N . GLY A 1 482 ? 12.092 1.438 -12.239 1.00 97.50 482 GLY A N 1
ATOM 3625 C CA . GLY A 1 482 ? 12.178 2.415 -13.313 1.00 97.50 482 GLY A CA 1
ATOM 3626 C C . GLY A 1 482 ? 13.548 3.048 -13.432 1.00 97.50 482 GLY A C 1
ATOM 3627 O O . GLY A 1 482 ? 14.450 2.820 -12.620 1.00 97.50 482 GLY A O 1
ATOM 3628 N N . TRP A 1 483 ? 13.691 3.893 -14.449 1.00 97.38 483 TRP A N 1
ATOM 3629 C CA . TRP A 1 483 ? 14.873 4.722 -14.635 1.00 97.38 483 TRP A CA 1
ATOM 3630 C C . TRP A 1 483 ? 14.495 6.075 -15.224 1.00 97.38 483 TRP A C 1
ATOM 3632 O O . TRP A 1 483 ? 13.824 6.144 -16.254 1.00 97.38 483 TRP A O 1
ATOM 3642 N N . LYS A 1 484 ? 14.959 7.155 -14.590 1.00 95.00 484 LYS A N 1
ATOM 3643 C CA . LYS A 1 484 ? 14.601 8.514 -14.997 1.00 95.00 484 LYS A CA 1
ATOM 3644 C C . LYS A 1 484 ? 15.161 8.880 -16.367 1.00 95.00 484 LYS A C 1
ATOM 3646 O O . LYS A 1 484 ? 16.361 8.734 -16.621 1.00 95.00 484 LYS A O 1
ATOM 3651 N N . HIS A 1 485 ? 14.315 9.443 -17.225 1.00 94.31 485 HIS A N 1
ATOM 3652 C CA . HIS A 1 485 ? 14.721 9.953 -18.538 1.00 94.31 485 HIS A CA 1
ATOM 3653 C C . HIS A 1 485 ? 15.321 11.361 -18.473 1.00 94.31 485 HIS A C 1
ATOM 3655 O O . HIS A 1 485 ? 16.006 11.771 -19.402 1.00 94.31 485 HIS A O 1
ATOM 3661 N N . ARG A 1 486 ? 15.164 12.078 -17.356 1.00 92.00 486 ARG A N 1
ATOM 3662 C CA . ARG A 1 486 ? 15.833 13.361 -17.093 1.00 92.00 486 ARG A CA 1
ATOM 3663 C C . ARG A 1 486 ? 16.294 13.468 -15.645 1.00 92.00 486 ARG A C 1
ATOM 3665 O O . ARG A 1 486 ? 15.714 12.847 -14.759 1.00 92.00 486 ARG A O 1
ATOM 3672 N N . ASP A 1 487 ? 17.330 14.262 -15.396 1.00 89.50 487 ASP A N 1
ATOM 3673 C CA . ASP A 1 487 ? 17.763 14.543 -14.027 1.00 89.50 487 ASP A CA 1
ATOM 3674 C C . ASP A 1 487 ? 16.900 15.640 -13.394 1.00 89.50 487 ASP A C 1
ATOM 3676 O O . ASP A 1 487 ? 16.954 16.813 -13.761 1.00 89.50 487 ASP A O 1
ATOM 3680 N N . THR A 1 488 ? 16.094 15.226 -12.429 1.00 88.69 488 THR A N 1
ATOM 3681 C CA . THR A 1 488 ? 15.228 16.056 -11.581 1.00 88.69 488 THR A CA 1
ATOM 3682 C C . THR A 1 488 ? 15.695 16.054 -10.120 1.00 88.69 488 THR A C 1
ATOM 3684 O O . THR A 1 488 ? 15.211 16.848 -9.317 1.00 88.69 488 THR A O 1
ATOM 3687 N N . ASN A 1 489 ? 16.689 15.220 -9.782 1.00 72.81 489 ASN A N 1
ATOM 3688 C CA . ASN A 1 489 ? 17.114 14.908 -8.414 1.00 72.81 489 ASN A CA 1
ATOM 3689 C C . ASN A 1 489 ? 18.587 15.233 -8.119 1.00 72.81 489 ASN A C 1
ATOM 3691 O O . ASN A 1 489 ? 19.082 14.894 -7.045 1.00 72.81 489 ASN A O 1
ATOM 3695 N N . SER A 1 490 ? 19.291 15.926 -9.022 1.00 69.75 490 SER A N 1
ATOM 3696 C CA . SER A 1 490 ? 20.730 16.213 -8.883 1.00 69.75 490 SER A CA 1
ATOM 3697 C C . SER A 1 490 ? 21.564 14.931 -8.774 1.00 69.75 490 SER A C 1
ATOM 3699 O O . SER A 1 490 ? 22.475 14.826 -7.947 1.00 69.75 490 SER A O 1
ATOM 3701 N N . TRP A 1 491 ? 21.242 13.944 -9.610 1.00 79.06 491 TRP A N 1
ATOM 3702 C CA . TRP A 1 491 ? 21.953 12.674 -9.760 1.00 79.06 491 TRP A CA 1
ATOM 3703 C C . TRP A 1 491 ? 22.726 12.650 -11.091 1.00 79.06 491 TRP A C 1
ATOM 3705 O O . TRP A 1 491 ? 22.456 11.808 -11.957 1.00 79.06 491 TRP A O 1
ATOM 3715 N N . PRO A 1 492 ? 23.725 13.542 -11.266 1.00 83.44 492 PRO A N 1
ATOM 3716 C CA . PRO A 1 492 ? 24.393 13.738 -12.544 1.00 83.44 492 PRO A CA 1
ATOM 3717 C C . PRO A 1 492 ? 25.030 12.445 -13.051 1.00 83.44 492 PRO A C 1
ATOM 3719 O O . PRO A 1 492 ? 25.555 11.638 -12.273 1.00 83.44 492 PRO A O 1
ATOM 3722 N N . GLY A 1 493 ? 24.979 12.250 -14.367 1.00 89.69 493 GLY A N 1
ATOM 3723 C CA . GLY A 1 493 ? 25.562 11.084 -15.029 1.00 89.69 493 GLY A CA 1
ATOM 3724 C C . GLY A 1 493 ? 24.792 9.775 -14.846 1.00 89.69 493 GLY A C 1
ATOM 3725 O O . GLY A 1 493 ? 25.369 8.714 -15.070 1.00 89.69 493 GLY A O 1
ATOM 3726 N N . ARG A 1 494 ? 23.525 9.823 -14.409 1.00 91.88 494 ARG A N 1
ATOM 3727 C CA . ARG A 1 494 ? 22.666 8.633 -14.256 1.00 91.88 494 ARG A CA 1
ATOM 3728 C C . ARG A 1 494 ? 21.399 8.716 -15.097 1.00 91.88 494 ARG A C 1
ATOM 3730 O O . ARG A 1 494 ? 21.029 7.730 -15.724 1.00 91.88 494 ARG A O 1
ATOM 3737 N N . SER A 1 495 ? 20.751 9.877 -15.127 1.00 93.44 495 SER A N 1
ATOM 3738 C CA . SER A 1 495 ? 19.451 10.066 -15.779 1.00 93.44 495 SER A CA 1
ATOM 3739 C C . SER A 1 495 ? 19.608 10.740 -17.139 1.00 93.44 495 SER A C 1
ATOM 3741 O O . SER A 1 495 ? 20.165 11.830 -17.233 1.00 93.44 495 SER A O 1
ATOM 3743 N N . HIS A 1 496 ? 19.121 10.091 -18.191 1.00 94.94 496 HIS A N 1
ATOM 3744 C CA . HIS A 1 496 ? 19.093 10.600 -19.566 1.00 94.94 496 HIS A CA 1
ATOM 3745 C C . HIS A 1 496 ? 18.133 9.722 -20.384 1.00 94.94 496 HIS A C 1
ATOM 3747 O O . HIS A 1 496 ? 17.984 8.542 -20.036 1.00 94.94 496 HIS A O 1
ATOM 3753 N N . PRO A 1 497 ? 17.521 10.202 -21.488 1.00 95.62 497 PRO A N 1
ATOM 3754 C CA . PRO A 1 497 ? 16.555 9.393 -22.230 1.00 95.62 497 PRO A CA 1
ATOM 3755 C C . PRO A 1 497 ? 17.147 8.071 -22.737 1.00 95.62 497 PRO A C 1
ATOM 3757 O O . PRO A 1 497 ? 16.489 7.036 -22.684 1.00 95.62 497 PRO A O 1
ATOM 3760 N N . VAL A 1 498 ? 18.426 8.069 -23.133 1.00 96.19 498 VAL A N 1
ATOM 3761 C CA . VAL A 1 498 ? 19.145 6.847 -23.545 1.00 96.19 498 VAL A CA 1
ATOM 3762 C C . VAL A 1 498 ? 19.323 5.858 -22.393 1.00 96.19 498 VAL A C 1
ATOM 3764 O O . VAL A 1 498 ? 19.116 4.664 -22.592 1.00 96.19 498 VAL A O 1
ATOM 3767 N N . ASN A 1 499 ? 19.660 6.325 -21.188 1.00 97.06 499 ASN A N 1
ATOM 3768 C CA . ASN A 1 499 ? 19.793 5.463 -20.012 1.00 97.06 499 ASN A CA 1
ATOM 3769 C C . ASN A 1 499 ? 18.439 4.850 -19.630 1.00 97.06 499 ASN A C 1
ATOM 3771 O O . ASN A 1 499 ? 18.363 3.644 -19.400 1.00 97.06 499 ASN A O 1
ATOM 3775 N N . ALA A 1 500 ? 17.366 5.649 -19.651 1.00 96.81 500 ALA A N 1
ATOM 3776 C CA . ALA A 1 500 ? 16.010 5.166 -19.399 1.00 96.81 500 ALA A CA 1
ATOM 3777 C C . ALA A 1 500 ? 15.597 4.073 -20.393 1.00 96.81 500 ALA A C 1
ATOM 3779 O O . ALA A 1 500 ? 15.167 2.998 -19.977 1.00 96.81 500 ALA A O 1
ATOM 3780 N N . LYS A 1 501 ? 15.832 4.289 -21.695 1.00 96.06 501 LYS A N 1
ATOM 3781 C CA . LYS A 1 501 ? 15.595 3.268 -22.723 1.00 96.06 501 LYS A CA 1
ATOM 3782 C C . LYS A 1 501 ? 16.418 2.001 -22.482 1.00 96.06 501 LYS A C 1
ATOM 3784 O O . LYS A 1 501 ? 15.877 0.901 -22.528 1.00 96.06 501 LYS A O 1
ATOM 3789 N N . MET A 1 502 ? 17.718 2.141 -22.214 1.00 97.31 502 MET A N 1
ATOM 3790 C CA . MET A 1 502 ? 18.609 1.001 -21.979 1.00 97.31 502 MET A CA 1
ATOM 3791 C C . MET A 1 502 ? 18.177 0.155 -20.778 1.00 97.31 502 MET A C 1
ATOM 3793 O O . MET A 1 502 ? 18.305 -1.070 -20.839 1.00 97.31 502 MET A O 1
ATOM 3797 N N . TYR A 1 503 ? 17.695 0.788 -19.704 1.00 98.00 503 TYR A N 1
ATOM 3798 C CA . TYR A 1 503 ? 17.153 0.090 -18.540 1.00 98.00 503 TYR A CA 1
ATOM 3799 C C . TYR A 1 503 ? 15.838 -0.607 -18.879 1.00 98.00 503 TYR A C 1
ATOM 3801 O O . TYR A 1 503 ? 15.699 -1.806 -18.645 1.00 98.00 503 TYR A O 1
ATOM 3809 N N . TYR A 1 504 ? 14.907 0.136 -19.481 1.00 97.06 504 TYR A N 1
ATOM 3810 C CA . TYR A 1 504 ? 13.598 -0.361 -19.878 1.00 97.06 504 TYR A CA 1
ATOM 3811 C C . TYR A 1 504 ? 13.712 -1.603 -20.766 1.00 97.06 504 TYR A C 1
ATOM 3813 O O . TYR A 1 504 ? 13.127 -2.633 -20.444 1.00 97.06 504 TYR A O 1
ATOM 3821 N N . ASP A 1 505 ? 14.501 -1.540 -21.845 1.00 95.56 505 ASP A N 1
ATOM 3822 C CA . ASP A 1 505 ? 14.627 -2.644 -22.802 1.00 95.56 505 ASP A CA 1
ATOM 3823 C C . ASP A 1 505 ? 15.144 -3.915 -22.109 1.00 95.56 505 ASP A C 1
ATOM 3825 O O . ASP A 1 505 ? 14.621 -5.004 -22.333 1.00 95.56 505 ASP A O 1
ATOM 3829 N N . ARG A 1 506 ? 16.127 -3.782 -21.208 1.00 96.44 506 ARG A N 1
ATOM 3830 C CA . ARG A 1 506 ? 16.687 -4.915 -20.457 1.00 96.44 506 ARG A CA 1
ATOM 3831 C C . ARG A 1 506 ? 15.729 -5.461 -19.394 1.00 96.44 506 ARG A C 1
ATOM 3833 O O . ARG A 1 506 ? 15.695 -6.673 -19.188 1.00 96.44 506 ARG A O 1
ATOM 3840 N N . MET A 1 507 ? 14.963 -4.600 -18.719 1.00 96.31 507 MET A N 1
ATOM 3841 C CA . MET A 1 507 ? 13.932 -5.037 -17.769 1.00 96.31 507 MET A CA 1
ATOM 3842 C C . MET A 1 507 ? 12.800 -5.770 -18.487 1.00 96.31 507 MET A C 1
ATOM 3844 O O . MET A 1 507 ? 12.393 -6.845 -18.051 1.00 96.31 507 MET A O 1
ATOM 3848 N N . MET A 1 508 ? 12.324 -5.233 -19.611 1.00 93.56 508 MET A N 1
ATOM 3849 C CA . MET A 1 508 ? 11.270 -5.867 -20.399 1.00 93.56 508 MET A CA 1
ATOM 3850 C C . MET A 1 508 ? 11.733 -7.161 -21.061 1.00 93.56 508 MET A C 1
ATOM 3852 O O . MET A 1 508 ? 10.946 -8.097 -21.124 1.00 93.56 508 MET A O 1
ATOM 3856 N N . ASP A 1 509 ? 12.986 -7.254 -21.510 1.00 93.06 509 ASP A N 1
ATOM 3857 C CA . ASP A 1 509 ? 13.548 -8.514 -22.009 1.00 93.06 509 ASP A CA 1
ATOM 3858 C C . ASP A 1 509 ? 13.647 -9.568 -20.896 1.00 93.06 509 ASP A C 1
ATOM 3860 O O . ASP A 1 509 ? 13.283 -10.723 -21.101 1.00 93.06 509 ASP A O 1
ATOM 3864 N N . TRP A 1 510 ? 14.040 -9.175 -19.678 1.00 93.06 510 TRP A N 1
ATOM 3865 C CA . TRP A 1 510 ? 14.051 -10.099 -18.541 1.00 93.06 510 TRP A CA 1
ATOM 3866 C C . TRP A 1 510 ? 12.649 -10.618 -18.185 1.00 93.06 510 TRP A C 1
ATOM 3868 O O . TRP A 1 510 ? 12.499 -11.806 -17.902 1.00 93.06 510 TRP A O 1
ATOM 3878 N N . VAL A 1 511 ? 11.630 -9.755 -18.198 1.00 92.12 511 VAL A N 1
ATOM 3879 C CA . VAL A 1 511 ? 10.282 -10.112 -17.716 1.00 92.12 511 VAL A CA 1
ATOM 3880 C C . VAL A 1 511 ? 9.390 -10.696 -18.816 1.00 92.12 511 VAL A C 1
ATOM 3882 O O . VAL A 1 511 ? 8.631 -11.622 -18.555 1.00 92.12 511 VAL A O 1
ATOM 3885 N N . TYR A 1 512 ? 9.476 -10.187 -20.044 1.00 89.44 512 TYR A N 1
ATOM 3886 C CA . TYR A 1 512 ? 8.574 -10.531 -21.152 1.00 89.44 512 TYR A CA 1
ATOM 3887 C C . TYR A 1 512 ? 9.309 -11.031 -22.412 1.00 89.44 512 TYR A C 1
ATOM 3889 O O . TYR A 1 512 ? 8.670 -11.285 -23.435 1.00 89.44 512 TYR A O 1
ATOM 3897 N N . GLY A 1 513 ? 10.639 -11.167 -22.377 1.00 88.38 513 GLY A N 1
ATOM 3898 C CA . GLY A 1 513 ? 11.437 -11.632 -23.514 1.00 88.38 513 GLY A CA 1
ATOM 3899 C C . GLY A 1 513 ? 11.231 -13.114 -23.843 1.00 88.38 513 GLY A C 1
ATOM 3900 O O . GLY A 1 513 ? 10.854 -13.934 -23.005 1.00 88.38 513 GLY A O 1
ATOM 3901 N N . SER A 1 514 ? 11.531 -13.494 -25.089 1.00 81.81 514 SER A N 1
ATOM 3902 C CA . SER A 1 514 ? 11.284 -14.847 -25.621 1.00 81.81 514 SER A CA 1
ATOM 3903 C C . SER A 1 514 ? 12.122 -15.962 -24.979 1.00 81.81 514 SER A C 1
ATOM 3905 O O . SER A 1 514 ? 11.896 -17.134 -25.269 1.00 81.81 514 SER A O 1
ATOM 3907 N N . GLY A 1 515 ? 13.129 -15.611 -24.175 1.00 69.38 515 GLY A N 1
ATOM 3908 C CA . GLY A 1 515 ? 14.023 -16.555 -23.499 1.00 69.38 515 GLY A CA 1
ATOM 3909 C C . GLY A 1 515 ? 13.555 -17.008 -22.114 1.00 69.38 515 GLY A C 1
ATOM 3910 O O . GLY A 1 515 ? 14.236 -17.826 -21.505 1.00 69.38 515 GLY A O 1
ATOM 3911 N N . ARG A 1 516 ? 12.432 -16.480 -21.615 1.00 72.94 516 ARG A N 1
ATOM 3912 C CA . ARG A 1 516 ? 11.927 -16.728 -20.259 1.00 72.94 516 ARG A CA 1
ATOM 3913 C C . ARG A 1 516 ? 11.360 -18.138 -20.090 1.00 72.94 516 ARG A C 1
ATOM 3915 O O . ARG A 1 516 ? 10.662 -18.638 -20.977 1.00 72.94 516 ARG A O 1
ATOM 3922 N N . ALA A 1 517 ? 11.615 -18.766 -18.940 1.00 69.50 517 ALA A N 1
ATOM 3923 C CA . ALA A 1 517 ? 11.042 -20.071 -18.634 1.00 69.50 517 ALA A CA 1
ATOM 3924 C C . ALA A 1 517 ? 9.506 -19.995 -18.556 1.00 69.50 517 ALA A C 1
ATOM 3926 O O . ALA A 1 517 ? 8.940 -19.073 -17.970 1.00 69.50 517 ALA A O 1
ATOM 3927 N N . ALA A 1 518 ? 8.811 -20.981 -19.134 1.00 71.44 518 ALA A N 1
ATOM 3928 C CA . ALA A 1 518 ? 7.344 -21.008 -19.151 1.00 71.44 518 ALA A CA 1
ATOM 3929 C C . ALA A 1 518 ? 6.726 -21.147 -17.746 1.00 71.44 518 ALA A C 1
ATOM 3931 O O . ALA A 1 518 ? 5.612 -20.687 -17.521 1.00 71.44 518 ALA A O 1
ATOM 3932 N N . ASP A 1 519 ? 7.454 -21.765 -16.813 1.00 74.00 519 ASP A N 1
ATOM 3933 C CA . ASP A 1 519 ? 7.097 -21.880 -15.394 1.00 74.00 519 ASP A CA 1
ATOM 3934 C C . ASP A 1 519 ? 7.643 -20.728 -14.539 1.00 74.00 519 ASP A C 1
ATOM 3936 O O . ASP A 1 519 ? 7.364 -20.666 -13.344 1.00 74.00 519 ASP A O 1
ATOM 3940 N N . GLN A 1 520 ? 8.415 -19.831 -15.162 1.00 71.88 520 GLN A N 1
ATOM 3941 C CA . GLN A 1 520 ? 8.979 -18.625 -14.564 1.00 71.88 520 GLN A CA 1
ATOM 3942 C C . GLN A 1 520 ? 9.856 -18.911 -13.345 1.00 71.88 520 GLN A C 1
ATOM 3944 O O . GLN A 1 520 ? 9.976 -18.113 -12.418 1.00 71.88 520 GLN A O 1
ATOM 3949 N N . SER A 1 521 ? 10.523 -20.064 -13.383 1.00 73.50 521 SER A N 1
ATOM 3950 C CA . SER A 1 521 ? 11.519 -20.471 -12.395 1.00 73.50 521 SER A CA 1
ATOM 3951 C C . SER A 1 521 ? 12.750 -19.551 -12.341 1.00 73.50 521 SER A C 1
ATOM 3953 O O . SER A 1 521 ? 13.522 -19.639 -11.390 1.00 73.50 521 SER A O 1
ATOM 3955 N N . ASP A 1 522 ? 12.935 -18.661 -13.323 1.00 74.31 522 ASP A N 1
ATOM 3956 C CA . ASP A 1 522 ? 14.108 -17.795 -13.486 1.00 74.31 522 ASP A CA 1
ATOM 3957 C C . ASP A 1 522 ? 13.797 -16.281 -13.549 1.00 74.31 522 ASP A C 1
ATOM 3959 O O . ASP A 1 522 ? 14.676 -15.470 -13.870 1.00 74.31 522 ASP A O 1
ATOM 3963 N N . GLY A 1 523 ? 12.572 -15.856 -13.208 1.00 88.00 523 GLY A N 1
ATOM 3964 C CA . GLY A 1 523 ? 12.208 -14.438 -13.233 1.00 88.00 523 GLY A CA 1
ATOM 3965 C C . GLY A 1 523 ? 10.829 -14.097 -12.656 1.00 88.00 523 GLY A C 1
ATOM 3966 O O . GLY A 1 523 ? 10.054 -14.989 -12.327 1.00 88.00 523 GLY A O 1
ATOM 3967 N N . PRO A 1 524 ? 10.523 -12.796 -12.511 1.00 94.00 524 PRO A N 1
ATOM 3968 C CA . PRO A 1 524 ? 9.263 -12.301 -11.951 1.00 94.00 524 PRO A CA 1
ATOM 3969 C C . PRO A 1 524 ? 8.081 -12.554 -12.888 1.00 94.00 524 PRO A C 1
ATOM 3971 O O . PRO A 1 524 ? 8.271 -12.532 -14.104 1.00 94.00 524 PRO A O 1
ATOM 3974 N N . TRP A 1 525 ? 6.861 -12.691 -12.345 1.00 93.38 525 TRP A N 1
ATOM 3975 C CA . TRP A 1 525 ? 5.639 -12.965 -13.121 1.00 93.38 525 TRP A CA 1
ATOM 3976 C C . TRP A 1 525 ? 5.135 -11.813 -13.979 1.00 93.38 525 TRP A C 1
ATOM 3978 O O . TRP A 1 525 ? 4.628 -12.040 -15.075 1.00 93.38 525 TRP A O 1
ATOM 3988 N N . ALA A 1 526 ? 5.337 -10.596 -13.502 1.00 95.31 526 ALA A N 1
ATOM 3989 C CA . ALA A 1 526 ? 5.022 -9.357 -14.182 1.00 95.31 526 ALA A CA 1
ATOM 3990 C C . ALA A 1 526 ? 5.983 -8.277 -13.678 1.00 95.31 526 ALA A C 1
ATOM 3992 O O . ALA A 1 526 ? 6.710 -8.471 -12.698 1.00 95.31 526 ALA A O 1
ATOM 3993 N N . CYS A 1 527 ? 5.977 -7.134 -14.348 1.00 97.00 527 CYS A N 1
ATOM 3994 C CA . CYS A 1 527 ? 6.730 -5.960 -13.939 1.00 97.00 527 CYS A CA 1
ATOM 3995 C C . CYS A 1 527 ? 5.877 -4.728 -14.161 1.00 97.00 527 CYS A C 1
ATOM 3997 O O . CYS A 1 527 ? 5.641 -4.393 -15.318 1.00 97.00 527 CYS A O 1
ATOM 3999 N N . PHE A 1 528 ? 5.434 -4.101 -13.072 1.00 98.56 528 PHE A N 1
ATOM 4000 C CA . PHE A 1 528 ? 4.842 -2.771 -13.067 1.00 98.56 528 PHE A CA 1
ATOM 4001 C C . PHE A 1 528 ? 5.968 -1.744 -13.190 1.00 98.56 528 PHE A C 1
ATOM 4003 O O . PHE A 1 528 ? 6.581 -1.333 -12.206 1.00 98.56 528 PHE A O 1
ATOM 4010 N N . TYR A 1 529 ? 6.292 -1.372 -14.428 1.00 98.38 529 TYR A N 1
ATOM 4011 C CA . TYR A 1 529 ? 7.319 -0.363 -14.669 1.00 98.38 529 TYR A CA 1
ATOM 4012 C C . TYR A 1 529 ? 6.814 1.022 -14.249 1.00 98.38 529 TYR A C 1
ATOM 4014 O O . TYR A 1 529 ? 5.683 1.408 -14.559 1.00 98.38 529 TYR A O 1
ATOM 4022 N N . PHE A 1 530 ? 7.675 1.761 -13.563 1.00 98.25 530 PHE A N 1
ATOM 4023 C CA . PHE A 1 530 ? 7.446 3.097 -13.046 1.00 98.25 530 PHE A CA 1
ATOM 4024 C C . PHE A 1 530 ? 8.090 4.125 -13.994 1.00 98.25 530 PHE A C 1
ATOM 4026 O O . PHE A 1 530 ? 9.317 4.189 -14.106 1.00 98.25 530 PHE A O 1
ATOM 4033 N N . GLU A 1 531 ? 7.312 4.900 -14.751 1.00 96.50 531 GLU A N 1
ATOM 4034 C CA . GLU A 1 531 ? 5.836 4.964 -14.742 1.00 96.50 531 GLU A CA 1
ATOM 4035 C C . GLU A 1 531 ? 5.242 5.300 -16.116 1.00 96.50 531 GLU A C 1
ATOM 4037 O O . GLU A 1 531 ? 5.961 5.519 -17.093 1.00 96.50 531 GLU A O 1
ATOM 4042 N N . ALA A 1 532 ? 3.911 5.304 -16.216 1.00 97.00 532 ALA A N 1
ATOM 4043 C CA . ALA A 1 532 ? 3.223 5.618 -17.464 1.00 97.00 532 ALA A CA 1
ATOM 4044 C C . ALA A 1 532 ? 3.462 7.071 -17.926 1.00 97.00 532 ALA A C 1
ATOM 4046 O O . ALA A 1 532 ? 3.907 7.282 -19.054 1.00 97.00 532 ALA A O 1
ATOM 4047 N N . PHE A 1 533 ? 3.218 8.060 -17.063 1.00 98.25 533 PHE A N 1
ATOM 4048 C CA . PHE A 1 533 ? 3.293 9.491 -17.384 1.00 98.25 533 PHE A CA 1
ATOM 4049 C C . PHE A 1 533 ? 4.140 10.224 -16.352 1.00 98.25 533 PHE A C 1
ATOM 4051 O O . PHE A 1 533 ? 4.019 9.943 -15.170 1.00 98.25 533 PHE A O 1
ATOM 4058 N N . ASP A 1 534 ? 4.943 11.194 -16.785 1.00 97.69 534 ASP A N 1
ATOM 4059 C CA . ASP A 1 534 ? 5.609 12.111 -15.856 1.00 97.69 534 ASP A CA 1
ATOM 4060 C C . ASP A 1 534 ? 4.593 12.845 -14.965 1.00 97.69 534 ASP A C 1
ATOM 4062 O O . ASP A 1 534 ? 3.556 13.328 -15.436 1.00 97.69 534 ASP A O 1
ATOM 4066 N N . GLU A 1 535 ? 4.955 13.009 -13.694 1.00 96.19 535 GLU A N 1
ATOM 4067 C CA . GLU A 1 535 ? 4.097 13.517 -12.631 1.00 96.19 535 GLU A CA 1
ATOM 4068 C C . GLU A 1 535 ? 4.720 14.740 -11.929 1.00 96.19 535 GLU A C 1
ATOM 4070 O O . GLU A 1 535 ? 5.399 14.613 -10.903 1.00 96.19 535 GLU A O 1
ATOM 4075 N N . PRO A 1 536 ? 4.454 15.973 -12.405 1.00 94.19 536 PRO A N 1
ATOM 4076 C CA . PRO A 1 536 ? 5.122 17.175 -11.895 1.00 94.19 536 PRO A CA 1
ATOM 4077 C C . PRO A 1 536 ? 4.926 17.440 -10.397 1.00 94.19 536 PRO A C 1
ATOM 4079 O O . PRO A 1 536 ? 5.740 18.122 -9.769 1.00 94.19 536 PRO A O 1
ATOM 4082 N N . TRP A 1 537 ? 3.843 16.928 -9.802 1.00 95.38 537 TRP A N 1
ATOM 4083 C CA . TRP A 1 537 ? 3.553 17.100 -8.377 1.00 95.38 537 TRP A CA 1
ATOM 4084 C C . TRP A 1 537 ? 4.591 16.417 -7.472 1.00 95.38 537 TRP A C 1
ATOM 4086 O O . TRP A 1 537 ? 4.760 16.840 -6.325 1.00 95.38 537 TRP A O 1
ATOM 4096 N N . LYS A 1 538 ? 5.335 15.430 -7.997 1.00 93.69 538 LYS A N 1
ATOM 4097 C CA . LYS A 1 538 ? 6.453 14.759 -7.314 1.00 93.69 538 LYS A CA 1
ATOM 4098 C C . LYS A 1 538 ? 7.725 15.610 -7.239 1.00 93.69 538 LYS A C 1
ATOM 4100 O O . LYS A 1 538 ? 8.664 15.259 -6.524 1.00 93.69 538 LYS A O 1
ATOM 4105 N N . GLN A 1 539 ? 7.755 16.767 -7.905 1.00 91.94 539 GLN A N 1
ATOM 4106 C CA . GLN A 1 539 ? 8.875 17.713 -7.891 1.00 91.94 539 GLN A CA 1
ATOM 4107 C C . GLN A 1 539 ? 10.191 17.060 -8.342 1.00 91.94 539 GLN A C 1
ATOM 4109 O O . GLN A 1 539 ? 10.317 16.663 -9.495 1.00 91.94 539 GLN A O 1
ATOM 4114 N N . GLY A 1 540 ? 11.182 16.955 -7.450 1.00 89.50 540 GLY A N 1
ATOM 4115 C CA . GLY A 1 540 ? 12.433 16.274 -7.761 1.00 89.50 540 GLY A CA 1
ATOM 4116 C C . GLY A 1 540 ? 12.201 14.810 -8.126 1.00 89.50 540 GLY A C 1
ATOM 4117 O O . GLY A 1 540 ? 12.903 14.263 -8.972 1.00 89.50 540 GLY A O 1
ATOM 4118 N N . ASP A 1 541 ? 11.157 14.179 -7.583 1.00 90.75 541 ASP A N 1
ATOM 4119 C CA . ASP A 1 541 ? 10.856 12.788 -7.886 1.00 90.75 541 ASP A CA 1
ATOM 4120 C C . ASP A 1 541 ? 10.048 12.548 -9.181 1.00 90.75 541 ASP A C 1
ATOM 4122 O O . ASP A 1 541 ? 9.340 11.562 -9.318 1.00 90.75 541 ASP A O 1
ATOM 4126 N N . ASP A 1 542 ? 10.180 13.449 -10.152 1.00 93.62 542 ASP A N 1
ATOM 4127 C CA . ASP A 1 542 ? 9.563 13.374 -11.483 1.00 93.62 542 ASP A CA 1
ATOM 4128 C C . ASP A 1 542 ? 10.565 12.844 -12.538 1.00 93.62 542 ASP A C 1
ATOM 4130 O O . ASP A 1 542 ? 11.756 12.683 -12.246 1.00 93.62 542 ASP A O 1
ATOM 4134 N N . GLY A 1 543 ? 10.122 12.613 -13.776 1.00 94.62 543 GLY A N 1
ATOM 4135 C CA . GLY A 1 543 ? 10.957 12.227 -14.917 1.00 94.62 543 GLY A CA 1
ATOM 4136 C C . GLY A 1 543 ? 11.063 10.719 -15.143 1.00 94.62 543 GLY A C 1
ATOM 4137 O O . GLY A 1 543 ? 12.061 10.274 -15.713 1.00 94.62 543 GLY A O 1
ATOM 4138 N N . TRP A 1 544 ? 10.092 9.940 -14.666 1.00 96.50 544 TRP A N 1
ATOM 4139 C CA . TRP A 1 544 ? 10.028 8.480 -14.799 1.00 96.50 544 TRP A CA 1
ATOM 4140 C C . TRP A 1 544 ? 9.178 8.010 -15.988 1.00 96.50 544 TRP A C 1
ATOM 4142 O O . TRP A 1 544 ? 9.259 6.844 -16.380 1.00 96.50 544 TRP A O 1
ATOM 4152 N N . GLY A 1 545 ? 8.374 8.905 -16.564 1.00 96.50 545 GLY A N 1
ATOM 4153 C CA . GLY A 1 545 ? 7.319 8.578 -17.507 1.00 96.50 545 GLY A CA 1
ATOM 4154 C C . GLY A 1 545 ? 7.808 7.997 -18.830 1.00 96.50 545 GLY A C 1
ATOM 4155 O O . GLY A 1 545 ? 8.807 8.424 -19.421 1.00 96.50 545 GLY A O 1
ATOM 4156 N N . LEU A 1 546 ? 7.031 7.056 -19.360 1.00 95.31 546 LEU A N 1
ATOM 4157 C CA . LEU A 1 546 ? 7.082 6.693 -20.774 1.00 95.31 546 LEU A CA 1
ATOM 4158 C C . LEU A 1 546 ? 6.488 7.773 -21.675 1.00 95.31 546 LEU A C 1
ATOM 4160 O O . LEU A 1 546 ? 6.909 7.914 -22.822 1.00 95.31 546 LEU A O 1
ATOM 4164 N N . PHE A 1 547 ? 5.561 8.553 -21.137 1.00 96.00 547 PHE A N 1
ATOM 4165 C CA . PHE A 1 547 ? 5.067 9.791 -21.709 1.00 96.00 547 PHE A CA 1
ATOM 4166 C C . PHE A 1 547 ? 5.483 10.966 -20.821 1.00 96.00 547 PHE A C 1
ATOM 4168 O O . PHE A 1 547 ? 5.526 10.844 -19.596 1.00 96.00 547 PHE A O 1
ATOM 4175 N N . ASN A 1 548 ? 5.771 12.117 -21.424 1.00 95.19 548 ASN A N 1
ATOM 4176 C CA . ASN A 1 548 ? 5.997 13.341 -20.664 1.00 95.19 548 ASN A CA 1
ATOM 4177 C C . ASN A 1 548 ? 4.669 13.927 -20.138 1.00 95.19 548 ASN A C 1
ATOM 4179 O O . ASN A 1 548 ? 3.579 13.419 -20.418 1.00 95.19 548 ASN A O 1
ATOM 4183 N N . VAL A 1 549 ? 4.749 15.028 -19.385 1.00 94.75 549 VAL A N 1
ATOM 4184 C CA . VAL A 1 549 ? 3.566 15.693 -18.811 1.00 94.75 549 VAL A CA 1
ATOM 4185 C C . VAL A 1 549 ? 2.556 16.144 -19.877 1.00 94.75 549 VAL A C 1
ATOM 4187 O O . VAL A 1 549 ? 1.351 16.132 -19.621 1.00 94.75 549 VAL A O 1
ATOM 4190 N N . ASP A 1 550 ? 3.030 16.461 -21.083 1.00 94.25 550 ASP A N 1
ATOM 4191 C CA . ASP A 1 550 ? 2.225 16.882 -22.234 1.00 94.25 550 ASP A CA 1
ATOM 4192 C C . ASP A 1 550 ? 1.705 15.693 -23.065 1.00 94.25 550 ASP A C 1
ATOM 4194 O O . ASP A 1 550 ? 1.132 15.886 -24.137 1.00 94.25 550 ASP A O 1
ATOM 4198 N N . ARG A 1 551 ? 1.859 14.461 -22.550 1.00 95.06 551 ARG A N 1
ATOM 4199 C CA . ARG A 1 551 ? 1.413 13.196 -23.162 1.00 95.06 551 ARG A CA 1
ATOM 4200 C C . ARG A 1 551 ? 2.131 12.866 -24.473 1.00 95.06 551 ARG A C 1
ATOM 4202 O O . ARG A 1 551 ? 1.678 12.024 -25.248 1.00 95.06 551 ARG A O 1
ATOM 4209 N N . GLU A 1 552 ? 3.289 13.471 -24.708 1.00 93.62 552 GLU A N 1
ATOM 4210 C CA . GLU A 1 552 ? 4.168 13.078 -25.802 1.00 93.62 552 GLU A CA 1
ATOM 4211 C C . GLU A 1 552 ? 4.991 11.852 -25.379 1.00 93.62 552 GLU A C 1
ATOM 4213 O O . GLU A 1 552 ? 5.437 11.786 -24.229 1.00 93.62 552 GLU A O 1
ATOM 4218 N N . PRO A 1 553 ? 5.212 10.869 -26.271 1.00 93.75 553 PRO A N 1
ATOM 4219 C CA . PRO A 1 553 ? 6.061 9.724 -25.951 1.00 93.75 553 PRO A CA 1
ATOM 4220 C C . PRO A 1 553 ? 7.473 10.206 -25.603 1.00 93.75 553 PRO A C 1
ATOM 4222 O O . PRO A 1 553 ? 7.916 11.207 -26.145 1.00 93.75 553 PRO A O 1
ATOM 4225 N N . THR A 1 554 ? 8.200 9.509 -24.733 1.00 94.44 554 THR A N 1
ATOM 4226 C CA . THR A 1 554 ? 9.637 9.741 -24.511 1.00 94.44 554 THR A CA 1
ATOM 4227 C C . THR A 1 554 ? 10.480 8.872 -25.451 1.00 94.44 554 THR A C 1
ATOM 4229 O O . THR A 1 554 ? 9.956 8.011 -26.167 1.00 94.44 554 THR A O 1
ATOM 4232 N N . TYR A 1 555 ? 11.812 9.049 -25.434 1.00 94.06 555 TYR A N 1
ATOM 4233 C CA . TYR A 1 555 ? 12.741 8.226 -26.229 1.00 94.06 555 TYR A CA 1
ATOM 4234 C C . TYR A 1 555 ? 12.554 6.724 -26.003 1.00 94.06 555 TYR A C 1
ATOM 4236 O O . TYR A 1 555 ? 12.720 5.940 -26.935 1.00 94.06 555 TYR A O 1
ATOM 4244 N N . THR A 1 556 ? 12.163 6.323 -24.792 1.00 92.25 556 THR A N 1
ATOM 4245 C CA . THR A 1 556 ? 11.882 4.925 -24.465 1.00 92.25 556 THR A CA 1
ATOM 4246 C C . THR A 1 556 ? 10.795 4.337 -25.368 1.00 92.25 556 THR A C 1
ATOM 4248 O O . THR A 1 556 ? 10.970 3.226 -25.860 1.00 92.25 556 THR A O 1
ATOM 4251 N N . LEU A 1 557 ? 9.719 5.084 -25.643 1.00 89.50 557 LEU A N 1
ATOM 4252 C CA . LEU A 1 557 ? 8.606 4.621 -26.477 1.00 89.50 557 LEU A CA 1
ATOM 4253 C C . LEU A 1 557 ? 8.857 4.810 -27.971 1.00 89.50 557 LEU A C 1
ATOM 4255 O O . LEU A 1 557 ? 8.755 3.853 -28.738 1.00 89.50 557 LEU A O 1
ATOM 4259 N N . TRP A 1 558 ? 9.191 6.025 -28.415 1.00 87.88 558 TRP A N 1
ATOM 4260 C CA . TRP A 1 558 ? 9.247 6.290 -29.859 1.00 87.88 558 TRP A CA 1
ATOM 4261 C C . TRP A 1 558 ? 10.400 5.548 -30.549 1.00 87.88 558 TRP A C 1
ATOM 4263 O O . TRP A 1 558 ? 10.345 5.308 -31.749 1.00 87.88 558 TRP A O 1
ATOM 4273 N N . ALA A 1 559 ? 11.449 5.157 -29.813 1.00 84.75 559 ALA A N 1
ATOM 4274 C CA . ALA A 1 559 ? 12.550 4.364 -30.365 1.00 84.75 559 ALA A CA 1
ATOM 4275 C C . ALA A 1 559 ? 12.237 2.859 -30.449 1.0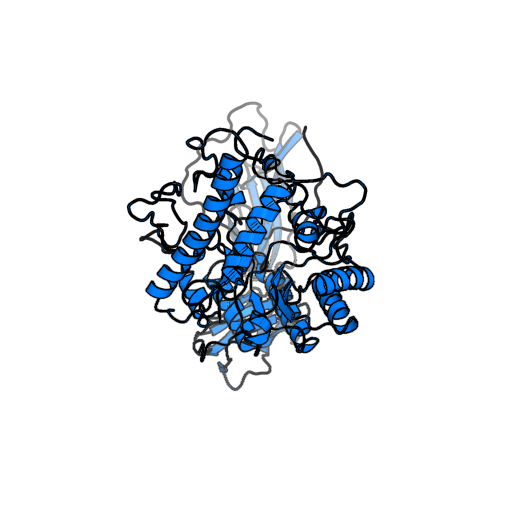0 84.75 559 ALA A C 1
ATOM 4277 O O . ALA A 1 559 ? 13.050 2.105 -30.979 1.00 84.75 559 ALA A O 1
ATOM 4278 N N . GLN A 1 560 ? 11.108 2.408 -29.891 1.00 74.12 560 GLN A N 1
ATOM 4279 C CA . GLN A 1 560 ? 10.602 1.035 -30.029 1.00 74.12 560 GLN A CA 1
ATOM 4280 C C . GLN A 1 560 ? 9.566 0.894 -31.144 1.00 74.12 560 GLN A C 1
ATOM 4282 O O . GLN A 1 560 ? 9.291 -0.221 -31.582 1.00 74.12 560 GLN A O 1
ATOM 4287 N N . SER A 1 561 ? 8.953 2.000 -31.569 1.00 60.38 561 SER A N 1
ATOM 4288 C CA . SER A 1 561 ? 7.862 1.967 -32.532 1.00 60.38 561 SER A CA 1
ATOM 4289 C C . SER A 1 561 ? 8.394 1.859 -33.960 1.00 60.38 561 SER A C 1
ATOM 4291 O O . SER A 1 561 ? 8.833 2.845 -34.542 1.00 60.38 561 SER A O 1
ATOM 4293 N N . ASP A 1 562 ? 8.251 0.678 -34.562 1.00 50.91 562 ASP A N 1
ATOM 4294 C CA . ASP A 1 562 ? 8.305 0.507 -36.024 1.00 50.91 562 ASP A CA 1
ATOM 4295 C C . ASP A 1 562 ? 7.038 1.071 -36.718 1.00 50.91 562 ASP A C 1
ATOM 4297 O O . ASP A 1 562 ? 6.919 1.029 -37.944 1.00 50.91 562 ASP A O 1
ATOM 4301 N N . SER A 1 563 ? 6.065 1.566 -35.937 1.00 51.12 563 SER A N 1
ATOM 4302 C CA . SER A 1 563 ? 4.775 2.096 -36.395 1.00 51.12 563 SER A CA 1
ATOM 4303 C C . SER A 1 563 ? 4.705 3.628 -36.334 1.00 51.12 563 SER A C 1
ATOM 4305 O O . SER A 1 563 ? 5.364 4.262 -35.509 1.00 51.12 563 SER A O 1
ATOM 4307 N N . ASP A 1 564 ? 3.840 4.228 -37.154 1.00 54.69 564 ASP A N 1
ATOM 4308 C CA . ASP A 1 564 ? 3.572 5.675 -37.164 1.00 54.69 564 ASP A CA 1
ATOM 4309 C C . ASP A 1 564 ? 2.828 6.180 -35.898 1.00 54.69 564 ASP A C 1
ATOM 4311 O O . ASP A 1 564 ? 2.457 7.351 -35.835 1.00 54.69 564 ASP A O 1
ATOM 4315 N N . GLU A 1 565 ? 2.551 5.333 -34.896 1.00 69.88 565 GLU A N 1
ATOM 4316 C CA . GLU A 1 565 ? 1.714 5.714 -33.744 1.00 69.88 565 GLU A CA 1
ATOM 4317 C C . GLU A 1 565 ? 2.457 6.525 -32.673 1.00 69.88 565 GLU A C 1
ATOM 4319 O O . GLU A 1 565 ? 1.881 7.456 -32.109 1.00 69.88 565 GLU A O 1
ATOM 4324 N N . PHE A 1 566 ? 3.738 6.230 -32.427 1.00 80.94 566 PHE A N 1
ATOM 4325 C CA . PHE A 1 566 ? 4.586 6.984 -31.496 1.00 80.94 566 PHE A CA 1
ATOM 4326 C C . PHE A 1 566 ? 5.776 7.579 -32.240 1.00 80.94 566 PHE A C 1
ATOM 4328 O O . PHE A 1 566 ? 6.895 7.074 -32.181 1.00 80.94 566 PHE A O 1
ATOM 4335 N N . VAL A 1 567 ? 5.513 8.656 -32.979 1.00 78.50 567 VAL A N 1
ATOM 4336 C CA . VAL A 1 567 ? 6.540 9.398 -33.718 1.00 78.50 567 VAL A CA 1
ATOM 4337 C C . VAL A 1 567 ? 7.303 10.314 -32.766 1.00 78.50 567 VAL A C 1
ATOM 4339 O O . VAL A 1 567 ? 6.721 10.930 -31.874 1.00 78.50 567 VAL A O 1
ATOM 4342 N N . ARG A 1 568 ? 8.614 10.444 -32.994 1.00 84.88 568 ARG A N 1
ATOM 4343 C CA . ARG A 1 568 ? 9.462 11.443 -32.333 1.00 84.88 568 ARG A CA 1
ATOM 4344 C C . ARG A 1 568 ? 8.831 12.848 -32.465 1.00 84.88 568 ARG A C 1
ATOM 4346 O O . ARG A 1 568 ? 8.633 13.291 -33.601 1.00 84.88 568 ARG A O 1
ATOM 4353 N N . PRO A 1 569 ? 8.573 13.577 -31.364 1.00 84.38 569 PRO A N 1
ATOM 4354 C CA . PRO A 1 569 ? 8.134 14.967 -31.408 1.00 84.38 569 PRO A CA 1
ATOM 4355 C C . PRO A 1 569 ? 9.107 15.825 -32.222 1.00 84.38 569 PRO A C 1
ATOM 4357 O O . PRO A 1 569 ? 10.321 15.611 -32.185 1.00 84.38 569 PRO A O 1
ATOM 4360 N N . ALA A 1 570 ? 8.583 16.797 -32.973 1.00 82.38 570 ALA A N 1
ATOM 4361 C CA . ALA A 1 570 ? 9.351 17.540 -33.978 1.00 82.38 570 ALA A CA 1
ATOM 4362 C C . ALA A 1 570 ? 10.598 18.243 -33.409 1.00 82.38 570 ALA A C 1
ATOM 4364 O O . ALA A 1 570 ? 11.625 18.305 -34.086 1.00 82.38 570 ALA A O 1
ATOM 4365 N N . ASP A 1 571 ? 10.514 18.708 -32.162 1.00 83.38 571 ASP A N 1
ATOM 4366 C CA . ASP A 1 571 ? 11.573 19.454 -31.479 1.00 83.38 571 ASP A CA 1
ATOM 4367 C C . ASP A 1 571 ? 12.456 18.572 -30.574 1.00 83.38 571 ASP A C 1
ATOM 4369 O O . ASP A 1 571 ? 13.355 19.073 -29.896 1.00 83.38 571 ASP A O 1
ATOM 4373 N N . SER A 1 572 ? 12.230 17.251 -30.557 1.00 83.75 572 SER A N 1
ATOM 4374 C CA . SER A 1 572 ? 13.036 16.323 -29.759 1.00 83.75 572 SER A CA 1
ATOM 4375 C C . SER A 1 572 ? 14.387 16.018 -30.420 1.00 83.75 572 SER A C 1
ATOM 4377 O O . SER A 1 572 ? 14.430 15.754 -31.629 1.00 83.75 572 SER A O 1
ATOM 4379 N N . PRO A 1 573 ? 15.496 15.992 -29.650 1.00 86.94 573 PRO A N 1
ATOM 4380 C CA . PRO A 1 573 ? 16.799 15.588 -30.163 1.00 86.94 573 PRO A CA 1
ATOM 4381 C C . PRO A 1 573 ? 16.784 14.176 -30.753 1.00 86.94 573 PRO A C 1
ATOM 4383 O O . PRO A 1 573 ? 16.012 13.304 -30.348 1.00 86.94 573 PRO A O 1
ATOM 4386 N N . GLU A 1 574 ? 17.687 13.934 -31.699 1.00 87.31 574 GLU A N 1
ATOM 4387 C CA . GLU A 1 574 ? 17.982 12.582 -32.152 1.00 87.31 574 GLU A CA 1
ATOM 4388 C C . GLU A 1 574 ? 18.996 11.954 -31.204 1.00 87.31 574 GLU A C 1
ATOM 4390 O O . GLU A 1 574 ? 20.125 12.430 -31.106 1.00 87.31 574 GLU A O 1
ATOM 4395 N N . TYR A 1 575 ? 18.571 10.913 -30.495 1.00 91.38 575 TYR A N 1
ATOM 4396 C CA . TYR A 1 575 ? 19.432 10.181 -29.580 1.00 91.38 575 TYR A CA 1
ATOM 4397 C C . TYR A 1 575 ? 20.006 8.934 -30.243 1.00 91.38 575 TYR A C 1
ATOM 4399 O O . TYR A 1 575 ? 19.359 8.265 -31.048 1.00 91.38 575 TYR A O 1
ATOM 4407 N N . THR A 1 576 ? 21.220 8.600 -29.837 1.00 89.06 576 THR A N 1
ATOM 4408 C CA . THR A 1 576 ? 21.935 7.370 -30.159 1.00 89.06 576 THR A CA 1
ATOM 4409 C C . THR A 1 576 ? 22.524 6.785 -28.879 1.00 89.06 576 THR A C 1
ATOM 4411 O O . THR A 1 576 ? 22.624 7.465 -27.857 1.00 89.06 576 THR A O 1
ATOM 4414 N N . ASP A 1 577 ? 23.022 5.551 -28.930 1.00 85.44 577 ASP A N 1
ATOM 4415 C CA . ASP A 1 577 ? 23.743 4.959 -27.795 1.00 85.44 577 ASP A CA 1
ATOM 4416 C C . ASP A 1 577 ? 24.964 5.792 -27.358 1.00 85.44 577 ASP A C 1
ATOM 4418 O O . ASP A 1 577 ? 25.409 5.688 -26.215 1.00 85.44 577 ASP A O 1
ATOM 4422 N N . ALA A 1 578 ? 25.501 6.659 -28.228 1.00 90.88 578 ALA A N 1
ATOM 4423 C CA . ALA A 1 578 ? 26.603 7.554 -27.881 1.00 90.88 578 ALA A CA 1
ATOM 4424 C C . ALA A 1 578 ? 26.203 8.657 -26.883 1.00 90.88 578 ALA A C 1
ATOM 4426 O O . ALA A 1 578 ? 27.066 9.214 -26.190 1.00 90.88 578 ALA A O 1
ATOM 4427 N N . ASP A 1 579 ? 24.906 8.949 -26.775 1.00 94.62 579 ASP A N 1
ATOM 4428 C CA . ASP A 1 579 ? 24.368 9.995 -25.909 1.00 94.62 579 ASP A CA 1
ATOM 4429 C C . ASP A 1 579 ? 24.147 9.518 -24.469 1.00 94.62 579 ASP A C 1
ATOM 4431 O O . ASP A 1 579 ? 23.901 10.344 -23.600 1.00 94.62 579 ASP A O 1
ATOM 4435 N N . VAL A 1 580 ? 24.342 8.224 -24.178 1.00 95.25 580 VAL A N 1
ATOM 4436 C CA . VAL A 1 580 ? 24.301 7.674 -22.811 1.00 95.25 580 VAL A CA 1
ATOM 4437 C C . VAL A 1 580 ? 25.152 8.508 -21.840 1.00 95.25 580 VAL A C 1
ATOM 4439 O O . VAL A 1 580 ? 26.288 8.896 -22.158 1.00 95.25 580 VAL A O 1
ATOM 4442 N N . THR A 1 581 ? 24.602 8.801 -20.664 1.00 95.25 581 THR A N 1
ATOM 4443 C CA . THR A 1 581 ? 25.301 9.481 -19.566 1.00 95.25 581 THR A CA 1
ATOM 4444 C C . THR A 1 581 ? 25.889 8.455 -18.600 1.00 95.25 581 THR A C 1
ATOM 4446 O O . THR A 1 581 ? 25.485 7.288 -18.571 1.00 95.25 581 THR A O 1
ATOM 4449 N N . TYR A 1 582 ? 26.933 8.854 -17.878 1.00 94.81 582 TYR A N 1
ATOM 4450 C CA . TYR A 1 582 ? 27.692 7.985 -16.974 1.00 94.81 582 TYR A CA 1
ATOM 4451 C C . TYR A 1 582 ? 28.511 8.836 -15.998 1.00 94.81 582 TYR A C 1
ATOM 4453 O O . TYR A 1 582 ? 28.629 10.050 -16.164 1.00 94.81 582 TYR A O 1
ATOM 4461 N N . PHE A 1 583 ? 29.166 8.216 -15.013 1.00 93.62 583 PHE A N 1
ATOM 4462 C CA . PHE A 1 583 ? 30.055 8.938 -14.097 1.00 93.62 583 PHE A CA 1
ATOM 4463 C C . PHE A 1 583 ? 31.125 9.774 -14.838 1.00 93.62 583 PHE A C 1
ATOM 4465 O O . PHE A 1 583 ? 32.052 9.239 -15.464 1.00 93.62 583 PHE A O 1
ATOM 4472 N N . GLY A 1 584 ? 31.008 11.103 -14.731 1.00 89.81 584 GLY A N 1
ATOM 4473 C CA . GLY A 1 584 ? 31.879 12.082 -15.390 1.00 89.81 584 GLY A CA 1
ATOM 4474 C C . GLY A 1 584 ? 31.378 12.621 -16.740 1.00 89.81 584 GLY A C 1
ATOM 4475 O O . GLY A 1 584 ? 32.122 13.362 -17.381 1.00 89.81 584 GLY A O 1
ATOM 4476 N N . LYS A 1 585 ? 30.159 12.270 -17.176 1.00 88.56 585 LYS A N 1
ATOM 4477 C CA . LYS A 1 585 ? 29.448 12.866 -18.319 1.00 88.56 585 LYS A CA 1
ATOM 4478 C C . LYS A 1 585 ? 27.997 13.144 -17.914 1.00 88.56 585 LYS A C 1
ATOM 4480 O O . LYS A 1 585 ? 27.253 12.197 -17.664 1.00 88.56 585 LYS A O 1
ATOM 4485 N N . GLU A 1 586 ? 27.641 14.424 -17.858 1.00 80.50 586 GLU A N 1
ATOM 4486 C CA . GLU A 1 586 ? 26.306 14.921 -17.487 1.00 80.50 586 GLU A CA 1
ATOM 4487 C C . GLU A 1 586 ? 25.417 15.139 -18.706 1.00 80.50 586 GLU A C 1
ATOM 4489 O O . GLU A 1 586 ? 25.945 15.630 -19.735 1.00 80.50 586 GLU A O 1
#

Solvent-accessible surface area (backbone atoms only — not comparable to full-atom values): 32033 Å² total; per-residue (Å²): 138,85,90,91,84,89,84,89,80,87,79,82,84,78,88,76,88,83,84,85,76,92,78,87,78,82,88,87,85,86,74,99,62,46,57,67,38,57,49,55,40,67,60,56,45,72,80,36,41,31,61,41,70,49,70,51,49,39,32,38,34,31,68,82,72,50,75,44,79,48,85,54,61,76,44,68,58,88,56,86,35,40,50,74,56,76,42,34,38,35,30,65,30,66,46,71,54,64,44,42,42,30,46,85,90,22,68,41,71,28,43,38,31,32,34,71,64,64,66,45,42,41,76,49,45,87,80,52,61,84,74,41,40,70,53,50,58,37,40,76,43,62,37,44,40,39,33,34,32,71,89,73,49,73,48,76,58,43,61,93,79,52,37,45,72,50,40,59,25,47,45,78,41,73,71,94,83,50,41,34,38,30,28,31,40,45,26,69,48,51,34,40,38,36,43,68,84,33,59,28,75,41,36,34,41,24,58,70,83,77,74,78,75,78,43,69,69,54,69,77,59,46,72,37,43,31,26,32,54,66,73,42,38,88,94,23,29,82,91,78,68,36,62,59,51,44,66,60,39,37,56,52,48,55,54,34,50,75,70,60,39,33,27,33,34,38,67,36,50,47,73,56,43,54,35,46,53,52,21,46,63,70,70,67,58,86,49,33,26,36,43,19,24,42,41,59,27,36,52,94,86,27,36,68,61,28,51,51,19,51,52,35,45,57,50,49,46,71,75,38,57,86,34,50,50,28,38,25,51,28,66,39,23,67,48,83,84,36,80,76,29,36,31,48,43,69,51,52,30,28,54,41,41,22,53,47,58,72,47,89,54,24,33,28,41,31,29,52,30,57,64,49,30,52,47,62,62,78,73,55,94,90,65,80,50,74,56,45,75,76,50,77,42,68,47,59,59,40,92,90,61,53,48,58,36,65,58,30,65,69,57,38,33,36,43,23,26,29,49,46,53,72,77,37,47,88,73,50,44,34,54,56,56,37,78,92,42,64,92,55,36,68,23,20,51,52,26,47,56,49,38,53,52,48,41,53,46,46,53,47,30,20,51,56,33,34,40,74,72,67,44,75,82,60,50,44,27,34,50,31,32,54,46,32,36,41,69,48,67,85,51,76,19,58,37,24,40,50,38,19,29,55,42,49,56,53,52,46,41,59,54,72,30,96,84,56,54,94,84,40,86,84,47,43,59,39,46,20,38,37,27,49,40,17,35,63,71,51,53,48,76,26,35,36,28,41,16,41,68,86,68,44,66,28,62,51,45,28,76,67,44,95,50,90,83,41,63,76,57,92,88,57,81,90,82,50,76,74,67,33,35,22,66,94,39,114

Mean predicted aligned error: 9.92 Å

Sequence (586 aa):
MKKIALTLMAASIALAAFTGCSQTGDDAGASGTTVKSLTVTPAEITDLQVSDTVTFTVKANLSDGTVKTVSRASSYGTSSHYTMEANILTATAEGSGTIAVTYEGAEVSVPYTVVDKYESLALVIPSLSGDTLTAEIGDSIPVTAVLTLKDGTTQNATPADGLSLSGPGFFVSADGEGLLLRAVDGGEGTLVATFKSKSASVAVSVPAYEFGSRRFIPDDVLALRAYSFSGYRTGQSPNDQIYPSVEELKEDLELMHKANIHFLRLYDTSIHAERSLEAMKATGHPFKVQLGVWIAGNDATHGTANWKQIDGAMALIAEYPELIASISVGNECMVDWNTWAWATPADMRKYIQFVRSNVSVPVTTDDNWEPFAAYDIKNDEGETGIIAKGVKIYRNGDASDPYQTEQVAKVVDYIALHTYPIADTPWGIWDWEQKDVAAGPARGVAMMDLAIKVAKKQYQAARDNLDAWGLTDMPLIIGETGWKHRDTNSWPGRSHPVNAKMYYDRMMDWVYGSGRAADQSDGPWACFYFEAFDEPWKQGDDGWGLFNVDREPTYTLWAQSDSDEFVRPADSPEYTDADVTYFGKE

InterPro domains:
  IPR000490 Glycoside hydrolase family 17 [PF00332] (467-557)
  IPR017853 Glycoside hydrolase superfamily [SSF51445] (236-556)
  IPR050732 Beta-glucan modifying enzymes [PTHR16631] (242-559)

Nearest PDB structures (foldseek):
  8gyr-assembly1_A  TM=4.825E-01  e=3.231E-12  Leptospira interrogans
  8gyr-assembly2_B  TM=4.723E-01  e=1.906E-11  Leptospira interrogans
  8opr-assembly1_A  TM=3.334E-01  e=1.285E-07  Bacillus anthracis
  4s3q-assembly3_C  TM=2.763E-01  e=3.053E-03  Escherichia coli K-12
  4s3p-assembly1_A  TM=2.909E-01  e=8.081E-03  Escherichia coli K-12

Secondary structure (DSSP, 8-state):
---------PPP----------------------EEEEEEESS-EEEEETT-EEE-EEEEEETTS-EEEESS-SEE---SSEEEETTEEEE-SSEEEEEEEEETTEEEEEEEEEE--EEEEEEE-TT-BTTEEE--TT-EEEEEEEEEETTS-EEEE-GGGTEEEE-TTEEEEE-SSSEEEEE-S-EEEEEEEEETTEEEEEEEEEPPP---SPP---HHHHTSEEEE-----TT-BTTTTBPPPHHHHHHHHHHHHHTTEEEEE---SSHHHHHHHHHHHHH----EEEEEE---S-HHHHHHHHHHHHHHHHHHHHH-TTTEEEEEEEES-SSSS-TTT---HHHHHHHHHHHHHH-SS-EEEEEESGGGS-S--PPPTT--SB--SS---TTTT-TTS---THHHHTT-SSEEEE--HHHHGGGTSB-TT-TTSPSSHHHHHHHHHHHHHHHHHHHHHHHHHHHHTT-TT--EEEEEE---SS-SSS-TTT--HHHHHHHHHHHHHHHHSTTS-TT-TTS-S-EEES-SB--GGGGGG----SB-TTS-B-HHHHTT-SSTTSPPPTTS----GGG--BTTB-